Protein AF-A0A7S0L0G9-F1 (afdb_monomer)

Sequence (397 aa):
RMLHDGAKQVCGAEFGGKLPQTVDGLMKLKGIGRYTAGAISSICFDTAAPVVDGNVLRVFSRLCAVSAHVKHPAFSSDGKLAWVLAQQLVEAGNGERPGELNQALMELGATLCAPDGTGIDERDPLRPFYRSTKIANDALRAHSCGELASILSEDDHPVRRCPVCGPGSAEFLAGIRSRVAAASPSDQASADTAIARVHGMLPLPLPKKARREERLVVAALHRCAPSEGAAALRATEWLLVRRPEDGLLAGQWEFPNALIASDKEQIPDDPGASVRSIAFEEILCGGGVDPTSLIGRESFPQTVEHIFTHVRHTMHVERACVPSAAAPWVHAGRSWCWMGPAQMASVGVTAGVKKVIAAVCDQSRPVPKAKGATVSKRKRAINDVSQPTLGSFFGKS

Mean predicted aligned error: 10.65 Å

Structure (mmCIF, N/CA/C/O backbone):
data_AF-A0A7S0L0G9-F1
#
_entry.id   AF-A0A7S0L0G9-F1
#
loop_
_atom_site.group_PDB
_atom_site.id
_atom_site.type_symbol
_atom_site.label_atom_id
_atom_site.label_alt_id
_atom_site.label_comp_id
_atom_site.label_asym_id
_atom_site.label_entity_id
_atom_site.label_seq_id
_atom_site.pdbx_PDB_ins_code
_atom_site.Cartn_x
_atom_site.Cartn_y
_atom_site.Cartn_z
_atom_site.occupancy
_atom_site.B_iso_or_equiv
_atom_site.auth_seq_id
_atom_site.auth_comp_id
_atom_site.auth_asym_id
_atom_site.auth_atom_id
_atom_site.pdbx_PDB_model_num
ATOM 1 N N . ARG A 1 1 ? -2.153 -5.292 -17.315 1.00 81.00 1 ARG A N 1
ATOM 2 C CA . ARG A 1 1 ? -1.873 -6.680 -17.761 1.00 81.00 1 ARG A CA 1
ATOM 3 C C . ARG A 1 1 ? -2.881 -7.652 -17.168 1.00 81.00 1 ARG A C 1
ATOM 5 O O . ARG A 1 1 ? -3.781 -8.027 -17.891 1.00 81.00 1 ARG A O 1
ATOM 12 N N . MET A 1 2 ? -2.826 -7.952 -15.865 1.00 88.69 2 MET A N 1
ATOM 13 C CA . MET A 1 2 ? -3.733 -8.934 -15.249 1.00 88.69 2 MET A CA 1
ATOM 14 C C . MET A 1 2 ? -5.223 -8.604 -15.418 1.00 88.69 2 MET A C 1
ATOM 16 O O . MET A 1 2 ? -5.969 -9.488 -15.800 1.00 88.69 2 MET A O 1
ATOM 20 N N . LEU A 1 3 ? -5.637 -7.338 -15.263 1.00 91.94 3 LEU A N 1
ATOM 21 C CA . LEU A 1 3 ? -7.027 -6.934 -15.533 1.00 91.94 3 LEU A CA 1
ATOM 22 C C . LEU A 1 3 ? -7.463 -7.221 -16.982 1.00 91.94 3 LEU A C 1
ATOM 24 O O . LEU A 1 3 ? -8.560 -7.710 -17.208 1.00 91.94 3 LEU A O 1
ATOM 28 N N . HIS A 1 4 ? -6.600 -6.933 -17.960 1.00 89.31 4 HIS A N 1
ATOM 29 C CA . HIS A 1 4 ? -6.888 -7.195 -19.372 1.00 89.31 4 HIS A CA 1
ATOM 30 C C . HIS A 1 4 ? -6.962 -8.699 -19.654 1.00 89.31 4 HIS A C 1
ATOM 32 O O . HIS A 1 4 ? -7.874 -9.141 -20.343 1.00 89.31 4 HIS A O 1
ATOM 38 N N . ASP A 1 5 ? -6.044 -9.486 -19.086 1.00 90.50 5 ASP A N 1
ATOM 39 C CA . ASP A 1 5 ? -6.074 -10.946 -19.195 1.00 90.50 5 ASP A CA 1
ATOM 40 C C . ASP A 1 5 ? -7.352 -11.523 -18.563 1.00 90.50 5 ASP A C 1
ATOM 42 O O . ASP A 1 5 ? -8.010 -12.359 -19.175 1.00 90.50 5 ASP A O 1
ATOM 46 N N . GLY A 1 6 ? -7.738 -11.041 -17.376 1.00 93.19 6 GLY A N 1
ATOM 47 C CA . GLY A 1 6 ? -8.978 -11.426 -16.703 1.00 93.19 6 GLY A CA 1
ATOM 48 C C . GLY A 1 6 ? -10.224 -11.036 -17.505 1.00 93.19 6 GLY A C 1
ATOM 49 O O . GLY A 1 6 ? -11.132 -11.844 -17.649 1.00 93.19 6 GLY A O 1
ATOM 50 N N . ALA A 1 7 ? -10.251 -9.847 -18.114 1.00 94.00 7 ALA A N 1
ATOM 51 C CA . ALA A 1 7 ? -11.348 -9.432 -18.989 1.00 94.00 7 ALA A CA 1
ATOM 52 C C . ALA A 1 7 ? -11.461 -10.325 -20.237 1.00 94.00 7 ALA A C 1
ATOM 54 O O . ALA A 1 7 ? -12.558 -10.742 -20.598 1.00 94.00 7 ALA A O 1
ATOM 55 N N . LYS A 1 8 ? -10.332 -10.689 -20.865 1.00 93.81 8 LYS A N 1
ATOM 56 C CA . LYS A 1 8 ? -10.323 -11.661 -21.972 1.00 93.81 8 LYS A CA 1
ATOM 57 C C . LYS A 1 8 ? -10.834 -13.031 -21.537 1.00 93.81 8 LYS A C 1
ATOM 59 O O . LYS A 1 8 ? -11.570 -13.652 -22.294 1.00 93.81 8 LYS A O 1
ATOM 64 N N . GLN A 1 9 ? -10.457 -13.484 -20.340 1.00 94.19 9 GLN A N 1
ATOM 65 C CA . GLN A 1 9 ? -10.953 -14.735 -19.767 1.00 94.19 9 GLN A CA 1
ATOM 66 C C . GLN A 1 9 ? -12.480 -14.692 -19.621 1.00 94.19 9 GLN A C 1
ATOM 68 O O . GLN A 1 9 ? -13.152 -15.610 -20.080 1.00 94.19 9 GLN A O 1
ATOM 73 N N . VAL A 1 10 ? -13.033 -13.597 -19.085 1.00 95.00 10 VAL A N 1
ATOM 74 C CA . VAL A 1 10 ? -14.489 -13.398 -18.962 1.00 95.00 10 VAL A CA 1
ATOM 75 C C . VAL A 1 10 ? -15.187 -13.393 -20.327 1.00 95.00 10 VAL A C 1
ATOM 77 O O . VAL A 1 10 ? -16.244 -13.998 -20.474 1.00 95.00 10 VAL A O 1
ATOM 80 N N . CYS A 1 11 ? -14.606 -12.760 -21.348 1.00 95.88 11 CYS A N 1
ATOM 81 C CA . CYS A 1 11 ? -15.162 -12.773 -22.707 1.00 95.88 11 CYS A CA 1
ATOM 82 C C . CYS A 1 11 ? -15.029 -14.131 -23.422 1.00 95.88 11 CYS A C 1
ATOM 84 O O . CYS A 1 11 ? -15.639 -14.325 -24.472 1.00 95.88 11 CYS A O 1
ATOM 86 N N . GLY A 1 12 ? -14.218 -15.053 -22.897 1.00 92.81 12 GLY A N 1
ATOM 87 C CA . GLY A 1 12 ? -14.020 -16.384 -23.461 1.00 92.81 12 GLY A CA 1
ATOM 88 C C . GLY A 1 12 ? -15.227 -17.308 -23.277 1.00 92.81 12 GLY A C 1
ATOM 89 O O . GLY A 1 12 ? -16.178 -16.995 -22.562 1.00 92.81 12 GLY A O 1
ATOM 90 N N . ALA A 1 13 ? -15.166 -18.488 -23.899 1.00 87.44 13 ALA A N 1
ATOM 91 C CA . ALA A 1 13 ? -16.258 -19.467 -23.885 1.00 87.44 13 ALA A CA 1
ATOM 92 C C . ALA A 1 13 ? -16.647 -19.953 -22.473 1.00 87.44 13 ALA A C 1
ATOM 94 O O . ALA A 1 13 ? -17.801 -20.305 -22.259 1.00 87.44 13 ALA A O 1
ATOM 95 N N . GLU A 1 14 ? -15.708 -19.948 -21.518 1.00 88.19 14 GLU A N 1
ATOM 96 C CA . GLU A 1 14 ? -15.939 -20.382 -20.130 1.00 88.19 14 GLU A CA 1
ATOM 97 C C . GLU A 1 14 ? -16.995 -19.527 -19.413 1.00 88.19 14 GLU A C 1
ATOM 99 O O . GLU A 1 14 ? -17.842 -20.057 -18.699 1.00 88.19 14 GLU A O 1
ATOM 104 N N . PHE A 1 15 ? -16.963 -18.208 -19.619 1.00 90.81 15 PHE A N 1
ATOM 105 C CA . PHE A 1 15 ? -17.813 -17.255 -18.899 1.00 90.81 15 PHE A CA 1
ATOM 106 C C . PHE A 1 15 ? -18.808 -16.519 -19.809 1.00 90.81 15 PHE A C 1
ATOM 108 O O . PHE A 1 15 ? -19.767 -15.924 -19.319 1.00 90.81 15 PHE A O 1
ATOM 115 N N . GLY A 1 16 ? -18.616 -16.550 -21.133 1.00 92.31 16 GLY A N 1
ATOM 116 C CA . GLY A 1 16 ? -19.564 -16.006 -22.111 1.00 92.31 16 GLY A CA 1
ATOM 117 C C . GLY A 1 16 ? -19.843 -14.510 -21.941 1.00 92.31 16 GLY A C 1
ATOM 118 O O . GLY A 1 16 ? -20.971 -14.064 -22.139 1.00 92.31 16 GLY A O 1
ATOM 119 N N . GLY A 1 17 ? -18.846 -13.740 -21.499 1.00 94.06 17 GLY A N 1
ATOM 120 C CA . GLY A 1 17 ? -18.971 -12.311 -21.205 1.00 94.06 17 GLY A CA 1
ATOM 121 C C . GLY A 1 17 ? -19.628 -11.986 -19.859 1.00 94.06 17 GLY A C 1
ATOM 122 O O . GLY A 1 17 ? -19.803 -10.809 -19.549 1.00 94.06 17 GLY A O 1
ATOM 123 N N . LYS A 1 18 ? -19.989 -12.985 -19.043 1.00 94.00 18 LYS A N 1
ATOM 124 C CA . LYS A 1 18 ? -20.634 -12.785 -17.737 1.00 94.00 18 LYS A CA 1
ATOM 125 C C . LYS A 1 18 ? -19.640 -12.977 -16.599 1.00 94.00 18 LYS A C 1
ATOM 127 O O . LYS A 1 18 ? -19.009 -14.021 -16.478 1.00 94.00 18 LYS A O 1
ATOM 132 N N . LEU A 1 19 ? -19.529 -11.978 -15.726 1.00 94.00 19 LEU A N 1
ATOM 133 C CA . LEU A 1 19 ? -18.726 -12.103 -14.512 1.00 94.00 19 LEU A CA 1
ATOM 134 C C . LEU A 1 19 ? -19.336 -13.149 -13.562 1.00 94.00 19 LEU A C 1
ATOM 136 O O . LEU A 1 19 ? -20.555 -13.142 -13.361 1.00 94.00 19 LEU A O 1
ATOM 140 N N . PRO A 1 20 ? -18.515 -14.012 -12.936 1.00 94.62 20 PRO A N 1
ATOM 141 C CA . PRO A 1 20 ? -18.964 -14.840 -11.825 1.00 94.62 20 PRO A CA 1
ATOM 142 C C . PRO A 1 20 ? -19.518 -13.975 -10.690 1.00 94.62 20 PRO A C 1
ATOM 144 O O . PRO A 1 20 ? -18.970 -12.915 -10.394 1.00 94.62 20 PRO A O 1
ATOM 147 N N . GLN A 1 21 ? -20.582 -14.438 -10.038 1.00 94.56 21 GLN A N 1
ATOM 148 C CA . GLN A 1 21 ? -21.233 -13.679 -8.963 1.00 94.56 21 GLN A CA 1
ATOM 149 C C . GLN A 1 21 ? -20.687 -14.028 -7.572 1.00 94.56 21 GLN A C 1
ATOM 151 O O . GLN A 1 21 ? -20.760 -13.218 -6.654 1.00 94.56 21 GLN A O 1
ATOM 156 N N . THR A 1 22 ? -20.098 -15.218 -7.417 1.00 94.25 22 THR A N 1
ATOM 157 C CA . THR A 1 22 ? -19.564 -15.702 -6.139 1.00 94.25 22 THR A CA 1
ATOM 158 C C . THR A 1 22 ? -18.101 -15.315 -5.949 1.00 94.25 22 THR A C 1
ATOM 160 O O . THR A 1 22 ? -17.344 -15.194 -6.915 1.00 94.25 22 THR A O 1
ATOM 163 N N . VAL A 1 23 ? -17.676 -15.189 -4.687 1.00 95.56 23 VAL A N 1
ATOM 164 C CA . VAL A 1 23 ? -16.271 -14.936 -4.320 1.00 95.56 23 VAL A CA 1
ATOM 165 C C . VAL A 1 23 ? -15.346 -15.980 -4.952 1.00 95.56 23 VAL A C 1
ATOM 167 O O . VAL A 1 23 ? -14.394 -15.616 -5.640 1.00 95.56 23 VAL A O 1
ATOM 170 N N . ASP A 1 24 ? -15.667 -17.266 -4.798 1.00 95.44 24 ASP A N 1
ATOM 171 C CA . ASP A 1 24 ? -14.855 -18.364 -5.336 1.00 95.44 24 ASP A CA 1
ATOM 172 C C . ASP A 1 24 ? -14.791 -18.349 -6.865 1.00 95.44 24 ASP A C 1
ATOM 174 O O . ASP A 1 24 ? -13.750 -18.644 -7.449 1.00 95.44 24 ASP A O 1
ATOM 178 N N . GLY A 1 25 ? -15.890 -17.986 -7.532 1.00 95.19 25 GLY A N 1
ATOM 179 C CA . GLY A 1 25 ? -15.920 -17.838 -8.983 1.00 95.19 25 GLY A CA 1
ATOM 180 C C . GLY A 1 25 ? -15.028 -16.690 -9.452 1.00 95.19 25 GLY A C 1
ATOM 181 O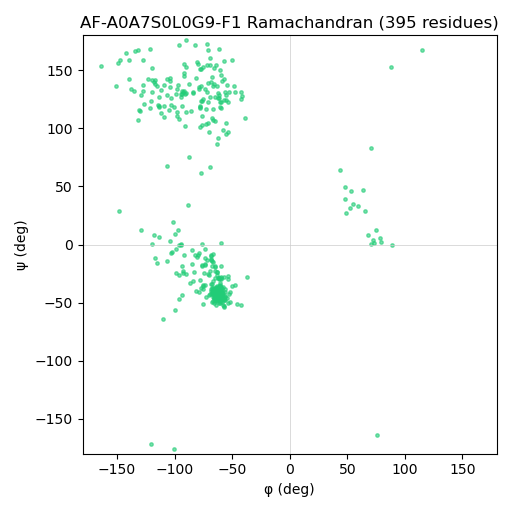 O . GLY A 1 25 ? -14.229 -16.861 -10.369 1.00 95.19 25 GLY A O 1
ATOM 182 N N . LEU A 1 26 ? -15.118 -15.538 -8.786 1.00 96.50 26 LEU A N 1
ATOM 183 C CA . LEU A 1 26 ? -14.316 -14.357 -9.096 1.00 96.50 26 LEU A CA 1
ATOM 184 C C . LEU A 1 26 ? -12.822 -14.595 -8.854 1.00 96.50 26 LEU A C 1
ATOM 186 O O . LEU A 1 26 ? -12.005 -14.145 -9.650 1.00 96.50 26 LEU A O 1
ATOM 190 N N . MET A 1 27 ? -12.451 -15.344 -7.811 1.00 95.62 27 MET A N 1
ATOM 191 C CA . MET A 1 27 ? -11.051 -15.676 -7.510 1.00 95.62 27 MET A CA 1
ATOM 192 C C . MET A 1 27 ? -10.383 -16.586 -8.554 1.00 95.62 27 MET A C 1
ATOM 194 O O . MET A 1 27 ? -9.156 -16.668 -8.586 1.00 95.62 27 MET A O 1
ATOM 198 N N . LYS A 1 28 ? -11.151 -17.241 -9.437 1.00 94.00 28 LYS A N 1
ATOM 199 C CA . LYS A 1 28 ? -10.596 -17.984 -10.586 1.00 94.00 28 LYS A CA 1
ATOM 200 C C . LYS A 1 28 ? -10.083 -17.061 -11.694 1.00 94.00 28 LYS A C 1
ATOM 202 O O . LYS A 1 28 ? -9.324 -17.508 -12.555 1.00 94.00 28 LYS A O 1
ATOM 207 N N . LEU A 1 29 ? -10.494 -15.791 -11.699 1.00 94.25 29 LEU A N 1
ATOM 208 C CA . LEU A 1 29 ? -10.074 -14.828 -12.709 1.00 94.25 29 LEU A CA 1
ATOM 209 C C . LEU A 1 29 ? -8.671 -14.299 -12.414 1.00 94.25 29 LEU A C 1
ATOM 211 O O . LEU A 1 29 ? -8.335 -13.903 -11.293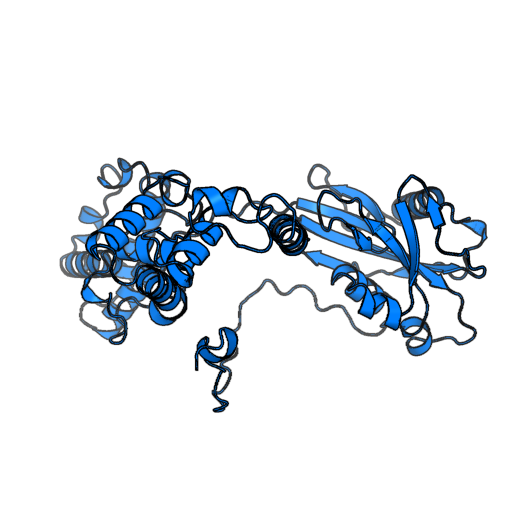 1.00 94.25 29 LEU A O 1
ATOM 215 N N . LYS A 1 30 ? -7.837 -14.232 -13.454 1.00 90.94 30 LYS A N 1
ATOM 216 C CA . LYS A 1 30 ? -6.453 -13.770 -13.315 1.00 90.94 30 LYS A CA 1
ATOM 217 C C . LYS A 1 30 ? -6.394 -12.336 -12.773 1.00 90.94 30 LYS A C 1
ATOM 219 O O . LYS A 1 30 ? -6.890 -11.396 -13.387 1.00 90.94 30 LYS A O 1
ATOM 224 N N . GLY A 1 31 ? -5.707 -12.162 -11.644 1.00 89.06 31 GLY A N 1
ATOM 225 C CA . GLY A 1 31 ? -5.526 -10.859 -10.995 1.00 89.06 31 GLY A CA 1
ATOM 226 C C . GLY A 1 31 ? -6.610 -10.473 -9.991 1.00 89.06 31 GLY A C 1
ATOM 227 O O . GLY A 1 31 ? -6.487 -9.409 -9.386 1.00 89.06 31 GLY A O 1
ATOM 228 N N . ILE A 1 32 ? -7.628 -11.310 -9.778 1.00 94.69 32 ILE A N 1
ATOM 229 C CA . ILE A 1 32 ? -8.636 -11.096 -8.739 1.00 94.69 32 ILE A CA 1
ATOM 230 C C . ILE A 1 32 ? -8.242 -11.893 -7.492 1.00 94.69 32 ILE A C 1
ATOM 232 O O . ILE A 1 32 ? -8.310 -13.116 -7.461 1.00 94.69 32 ILE A O 1
ATOM 236 N N . GLY A 1 33 ? -7.808 -11.183 -6.449 1.00 93.75 33 GLY A N 1
ATOM 237 C CA . GLY A 1 33 ? -7.592 -11.761 -5.119 1.00 93.75 33 GLY A CA 1
ATOM 238 C C . GLY A 1 33 ? -8.845 -11.684 -4.244 1.00 93.75 33 GLY A C 1
ATOM 239 O O . GLY A 1 33 ? -9.829 -11.047 -4.618 1.00 93.75 33 GLY A O 1
ATOM 240 N N . ARG A 1 34 ? -8.783 -12.259 -3.035 1.00 94.69 34 ARG A N 1
ATOM 241 C CA . ARG A 1 34 ? -9.920 -12.317 -2.095 1.00 94.69 34 ARG A CA 1
ATOM 242 C C . ARG A 1 34 ? -10.568 -10.958 -1.814 1.00 94.69 34 ARG A C 1
ATOM 244 O O . ARG A 1 34 ? -11.787 -10.864 -1.824 1.00 94.69 34 ARG A O 1
ATOM 251 N N . TYR A 1 35 ? -9.768 -9.903 -1.623 1.00 95.44 35 TYR A N 1
ATOM 252 C CA . TYR A 1 35 ? -10.280 -8.535 -1.457 1.00 95.44 35 TYR A CA 1
ATOM 253 C C . TYR A 1 35 ? -11.149 -8.103 -2.646 1.00 95.44 35 TYR A C 1
ATOM 255 O O . TYR A 1 35 ? -12.295 -7.706 -2.466 1.00 95.44 35 TYR A O 1
ATOM 263 N N . THR A 1 36 ? -10.617 -8.214 -3.865 1.00 96.19 36 THR A N 1
ATOM 264 C CA . THR A 1 36 ? -11.312 -7.791 -5.086 1.00 96.19 36 THR A CA 1
ATOM 265 C C . THR A 1 36 ? -12.543 -8.653 -5.353 1.00 96.19 36 THR A C 1
ATOM 267 O O . THR A 1 36 ? -13.578 -8.123 -5.742 1.00 96.19 36 THR A O 1
ATOM 270 N N . ALA A 1 37 ? -12.463 -9.960 -5.095 1.00 96.81 37 ALA A N 1
ATOM 271 C CA . ALA A 1 37 ? -13.598 -10.867 -5.209 1.00 96.81 37 ALA A CA 1
ATOM 272 C C . ALA A 1 37 ? -14.715 -10.518 -4.212 1.00 96.81 37 ALA A C 1
ATOM 274 O O . ALA A 1 37 ? -15.875 -10.420 -4.608 1.00 96.81 37 ALA A O 1
ATOM 275 N N . GLY A 1 38 ? -14.379 -10.267 -2.942 1.00 96.25 38 GLY A N 1
ATOM 276 C CA . GLY A 1 38 ? -15.336 -9.816 -1.925 1.00 96.25 38 GLY A CA 1
ATOM 277 C C . GLY A 1 38 ? -15.961 -8.463 -2.271 1.00 96.25 38 GLY A C 1
ATOM 278 O O . GLY A 1 38 ? -17.170 -8.289 -2.144 1.00 96.25 38 GLY A O 1
ATOM 279 N N . ALA A 1 39 ? -15.164 -7.523 -2.785 1.00 97.06 39 ALA A N 1
ATOM 280 C CA . ALA A 1 39 ? -15.650 -6.205 -3.181 1.00 97.06 39 ALA A CA 1
ATOM 281 C C . ALA A 1 39 ? -16.626 -6.291 -4.362 1.00 97.06 39 ALA A C 1
ATOM 283 O O . ALA A 1 39 ? -17.731 -5.774 -4.268 1.00 97.06 39 ALA A O 1
ATOM 284 N N . ILE A 1 40 ? -16.262 -6.988 -5.443 1.00 97.12 40 ILE A N 1
ATOM 285 C CA . ILE A 1 40 ? -17.147 -7.146 -6.608 1.00 97.12 40 ILE A CA 1
ATOM 286 C C . ILE A 1 40 ? -18.420 -7.902 -6.212 1.00 97.12 40 ILE A C 1
ATOM 288 O O . ILE A 1 40 ? -19.515 -7.449 -6.526 1.00 97.12 40 ILE A O 1
ATOM 292 N N . SER A 1 41 ? -18.296 -9.028 -5.502 1.00 96.69 41 SER A N 1
ATOM 293 C CA . SER A 1 41 ? -19.461 -9.842 -5.125 1.00 96.69 41 SER A CA 1
ATOM 294 C C . SER A 1 41 ? -20.434 -9.112 -4.199 1.00 96.69 41 SER A C 1
ATOM 296 O O . SER A 1 41 ? -21.639 -9.164 -4.430 1.00 96.69 41 SER A O 1
ATOM 298 N N . SER A 1 42 ? -19.939 -8.378 -3.200 1.00 96.81 42 SER A N 1
ATOM 299 C CA . SER A 1 42 ? -20.807 -7.627 -2.285 1.00 96.81 42 SER A CA 1
ATOM 300 C C . SER A 1 42 ? -21.398 -6.359 -2.899 1.00 96.81 42 SER A C 1
ATOM 302 O O . SER A 1 42 ? -22.557 -6.062 -2.640 1.00 96.81 42 SER A O 1
ATOM 304 N N . ILE A 1 43 ? -20.644 -5.616 -3.717 1.00 96.69 43 ILE A N 1
ATOM 305 C CA . ILE A 1 43 ? -21.098 -4.336 -4.290 1.00 96.69 43 ILE A CA 1
ATOM 306 C C . ILE A 1 43 ? -21.982 -4.543 -5.522 1.00 96.69 43 ILE A C 1
ATOM 308 O O . ILE A 1 43 ? -22.949 -3.811 -5.717 1.00 96.69 43 ILE A O 1
ATOM 312 N N . CYS A 1 44 ? -21.639 -5.498 -6.388 1.00 96.19 44 CYS A N 1
ATOM 313 C CA . CYS A 1 44 ? -22.331 -5.682 -7.664 1.00 96.19 44 CYS A CA 1
ATOM 314 C C . CYS A 1 44 ? -23.427 -6.748 -7.609 1.00 96.19 44 CYS A C 1
ATOM 316 O O . CYS A 1 44 ? -24.342 -6.699 -8.430 1.00 96.19 44 CYS A O 1
ATOM 318 N N . PHE A 1 45 ? -23.317 -7.717 -6.697 1.00 95.19 45 PHE A N 1
ATOM 319 C CA . PHE A 1 45 ? -24.187 -8.895 -6.655 1.00 95.19 45 PHE A CA 1
ATOM 320 C C . PHE A 1 45 ? -24.802 -9.148 -5.273 1.00 95.19 45 PHE A C 1
ATOM 322 O O . PHE A 1 45 ? -25.306 -10.243 -5.041 1.00 95.19 45 PHE A O 1
ATOM 329 N N . ASP A 1 46 ? -24.716 -8.177 -4.353 1.00 93.88 46 ASP A N 1
ATOM 330 C CA . ASP A 1 46 ? -25.265 -8.239 -2.988 1.00 93.88 46 ASP A CA 1
ATOM 331 C C . ASP A 1 46 ? -24.905 -9.522 -2.218 1.00 93.88 46 ASP A C 1
ATOM 333 O O . ASP A 1 46 ? -25.600 -9.959 -1.302 1.00 93.88 46 ASP A O 1
ATOM 337 N N . THR A 1 47 ? -23.776 -10.143 -2.566 1.00 94.50 47 THR A N 1
ATOM 338 C CA . THR A 1 47 ? -23.289 -11.317 -1.847 1.00 94.50 47 THR A CA 1
ATOM 339 C C . THR A 1 47 ? -22.777 -10.874 -0.483 1.00 94.50 47 THR A C 1
ATOM 341 O O . THR A 1 47 ? -21.970 -9.948 -0.390 1.00 94.50 47 THR A O 1
ATOM 344 N N . ALA A 1 48 ? -23.202 -11.564 0.577 1.00 94.56 48 ALA A N 1
ATOM 345 C CA . ALA A 1 48 ? -22.749 -11.350 1.951 1.00 94.56 48 ALA A CA 1
ATOM 346 C C . ALA A 1 48 ? -21.279 -11.785 2.142 1.00 94.56 48 ALA A C 1
ATOM 348 O O . ALA A 1 48 ? -20.971 -12.755 2.829 1.00 94.56 48 ALA A O 1
ATOM 349 N N . ALA A 1 49 ? -20.365 -11.070 1.487 1.00 95.38 49 ALA A N 1
ATOM 350 C CA . ALA A 1 49 ? -18.935 -11.317 1.487 1.00 95.38 49 ALA A CA 1
ATOM 351 C C . ALA A 1 49 ? -18.197 -10.194 2.235 1.00 95.38 49 ALA A C 1
ATOM 353 O O . ALA A 1 49 ? -18.443 -9.013 1.969 1.00 95.38 49 ALA A O 1
ATOM 354 N N . PRO A 1 50 ? -17.260 -10.527 3.136 1.00 96.12 50 PRO A N 1
ATOM 355 C CA . PRO A 1 50 ? -16.474 -9.541 3.854 1.00 96.12 50 PRO A CA 1
ATOM 356 C C . PRO A 1 50 ? -15.384 -8.964 2.957 1.00 96.12 50 PRO A C 1
ATOM 358 O O . PRO A 1 50 ? -14.838 -9.644 2.083 1.00 96.12 50 PRO A O 1
ATOM 361 N N . VAL A 1 51 ? -15.002 -7.720 3.230 1.00 96.44 51 VAL A N 1
ATOM 362 C CA . VAL A 1 51 ? -13.904 -7.043 2.540 1.00 96.44 51 VAL A CA 1
ATOM 363 C C . VAL A 1 51 ? -12.940 -6.463 3.564 1.00 96.44 51 VAL A C 1
ATOM 365 O O . VAL A 1 51 ? -13.336 -5.746 4.478 1.00 96.44 51 VAL A O 1
ATOM 368 N N . VAL A 1 52 ? -11.651 -6.761 3.401 1.00 97.06 52 VAL A N 1
ATOM 369 C CA . VAL A 1 52 ? -10.589 -6.238 4.266 1.00 97.06 52 VAL A CA 1
ATOM 370 C C . VAL A 1 52 ? -9.462 -5.666 3.413 1.00 97.06 52 VAL A C 1
ATOM 372 O O . VAL A 1 52 ? -8.779 -6.395 2.692 1.00 97.06 52 VAL A O 1
ATOM 375 N N . ASP A 1 53 ? -9.251 -4.355 3.519 1.00 95.69 53 ASP A N 1
ATOM 376 C CA . ASP A 1 53 ? -8.124 -3.623 2.938 1.00 95.69 53 ASP A CA 1
ATOM 377 C C . ASP A 1 53 ? -7.290 -2.916 4.024 1.00 95.69 53 ASP A C 1
ATOM 379 O O . ASP A 1 53 ? -7.486 -3.103 5.226 1.00 95.69 53 ASP A O 1
ATOM 383 N N . GLY A 1 54 ? -6.337 -2.074 3.614 1.00 95.00 54 GLY A N 1
ATOM 384 C CA . GLY A 1 54 ? -5.530 -1.292 4.554 1.00 95.00 54 GLY A CA 1
ATOM 385 C C . GLY A 1 54 ? -6.332 -0.288 5.397 1.00 95.00 54 GLY A C 1
ATOM 386 O O . GLY A 1 54 ? -5.899 0.051 6.501 1.00 95.00 54 GLY A O 1
ATOM 387 N N . ASN A 1 55 ? -7.479 0.188 4.903 1.00 97.19 55 ASN A N 1
ATOM 388 C CA . ASN A 1 55 ? -8.369 1.095 5.624 1.00 97.19 55 ASN A CA 1
ATOM 389 C C . ASN A 1 55 ? -9.156 0.340 6.696 1.00 97.19 55 ASN A C 1
ATOM 391 O O . ASN A 1 55 ? -9.077 0.698 7.870 1.00 97.19 55 ASN A O 1
ATOM 395 N N . VAL A 1 56 ? -9.792 -0.766 6.319 1.00 97.88 56 VAL A N 1
ATOM 396 C CA . VAL A 1 56 ? -10.524 -1.667 7.215 1.00 97.88 56 VAL A CA 1
ATOM 397 C C . VAL A 1 56 ? -9.607 -2.230 8.305 1.00 97.88 56 VAL A C 1
ATOM 399 O O . VAL A 1 56 ? -9.959 -2.214 9.483 1.00 97.88 56 VAL A O 1
ATOM 402 N N . LEU A 1 57 ? -8.379 -2.643 7.962 1.00 98.00 57 LEU A N 1
ATOM 403 C CA . LEU A 1 57 ? -7.389 -3.097 8.949 1.00 98.00 57 LEU A CA 1
ATOM 404 C C . LEU A 1 57 ? -7.064 -2.024 9.994 1.00 98.00 57 LEU A C 1
ATOM 406 O O . LEU A 1 57 ? -6.876 -2.343 11.168 1.00 98.00 57 LEU A O 1
ATOM 410 N N . ARG A 1 58 ? -6.993 -0.750 9.594 1.00 98.00 58 ARG A N 1
ATOM 411 C CA . ARG A 1 58 ? -6.764 0.360 10.528 1.00 98.00 58 ARG A CA 1
ATOM 412 C C . ARG A 1 58 ? -7.975 0.592 11.426 1.00 98.00 58 ARG A C 1
ATOM 414 O O . ARG A 1 58 ? -7.785 0.736 12.632 1.00 98.00 58 ARG A O 1
ATOM 421 N N . VAL A 1 59 ? -9.184 0.561 10.863 1.00 98.25 59 VAL A N 1
ATOM 422 C CA . VAL A 1 59 ? -10.434 0.663 11.630 1.00 98.25 59 VAL A CA 1
ATOM 423 C C . VAL A 1 59 ? -10.498 -0.442 12.686 1.00 98.25 59 VAL A C 1
ATOM 425 O O . VAL A 1 59 ? -10.601 -0.138 13.871 1.00 98.25 59 VAL A O 1
ATOM 428 N N . PHE A 1 60 ? -10.314 -1.712 12.310 1.00 98.38 60 PHE A N 1
ATOM 429 C CA . PHE A 1 60 ? -10.320 -2.821 13.273 1.00 98.38 60 PHE A CA 1
ATOM 430 C C . PHE A 1 60 ? -9.192 -2.751 14.296 1.00 98.38 60 PHE A C 1
ATOM 432 O O . PHE A 1 60 ? -9.410 -3.050 15.470 1.00 98.38 60 PHE A O 1
ATOM 439 N N . SER A 1 61 ? -7.995 -2.321 13.891 1.00 97.94 61 SER A N 1
ATOM 440 C CA . SER A 1 61 ? -6.891 -2.145 14.834 1.00 97.94 61 SER A CA 1
ATOM 441 C C . SER A 1 61 ? -7.245 -1.123 15.916 1.00 97.94 61 SER A C 1
ATOM 443 O O . SER A 1 61 ? -7.009 -1.384 17.094 1.00 97.94 61 SER A O 1
ATOM 445 N N . ARG A 1 62 ? -7.896 -0.010 15.560 1.00 98.38 62 ARG A N 1
ATOM 446 C CA . ARG A 1 62 ? -8.324 1.028 16.511 1.00 98.38 62 ARG A CA 1
ATOM 447 C C . ARG A 1 62 ? -9.573 0.653 17.309 1.00 98.38 62 ARG A C 1
ATOM 449 O O . ARG A 1 62 ? -9.633 0.977 18.498 1.00 98.38 62 ARG A O 1
ATOM 456 N N . LEU A 1 63 ? -10.539 -0.030 16.693 1.00 97.88 63 LEU A N 1
ATOM 457 C CA . LEU A 1 63 ? -11.756 -0.520 17.352 1.00 97.88 63 LEU A CA 1
ATOM 458 C C . LEU A 1 63 ? -11.438 -1.563 18.414 1.00 97.88 63 LEU A C 1
ATOM 460 O O . LEU A 1 63 ? -11.928 -1.465 19.531 1.00 97.88 63 LEU A O 1
ATOM 464 N N . CYS A 1 64 ? -10.582 -2.532 18.093 1.00 96.56 64 CYS A N 1
ATOM 465 C CA . CYS A 1 64 ? -10.259 -3.643 18.985 1.00 96.56 64 CYS A CA 1
ATOM 466 C C . CYS A 1 64 ? -8.972 -3.418 19.795 1.00 96.56 64 CYS A C 1
ATOM 468 O O . CYS A 1 64 ? -8.614 -4.273 20.604 1.00 96.56 64 CYS A O 1
ATOM 470 N N . ALA A 1 65 ? -8.292 -2.282 19.600 1.00 95.94 65 ALA A N 1
ATOM 471 C CA . ALA A 1 65 ? -6.979 -1.972 20.167 1.00 95.94 65 ALA A CA 1
ATOM 472 C C . ALA A 1 65 ? -5.916 -3.054 19.877 1.00 95.94 65 ALA A C 1
ATOM 474 O O . ALA A 1 65 ? -5.181 -3.494 20.762 1.00 95.94 65 ALA A O 1
ATOM 475 N N . VAL A 1 66 ? -5.848 -3.507 18.623 1.00 96.50 66 VAL A N 1
ATOM 476 C CA . VAL A 1 66 ? -4.884 -4.525 18.185 1.00 96.50 66 VAL A CA 1
ATOM 477 C C . VAL A 1 66 ? -3.506 -3.888 18.038 1.00 96.50 66 VAL A C 1
ATOM 479 O O . VAL A 1 66 ? -3.243 -3.225 17.032 1.00 96.50 66 VAL A O 1
ATOM 482 N N . SER A 1 67 ? -2.616 -4.118 19.007 1.00 94.94 67 SER A N 1
ATOM 483 C CA . SER A 1 67 ? -1.225 -3.643 19.002 1.00 94.94 67 SER A CA 1
ATOM 484 C C . SER A 1 67 ? -0.332 -4.480 18.079 1.00 94.94 67 SER A C 1
ATOM 486 O O . SER A 1 67 ? 0.620 -5.126 18.512 1.00 94.94 67 SER A O 1
ATOM 488 N N . ALA A 1 68 ? -0.666 -4.487 16.791 1.00 94.88 68 ALA A N 1
ATOM 489 C CA . ALA A 1 68 ? 0.087 -5.147 15.736 1.00 94.88 68 AL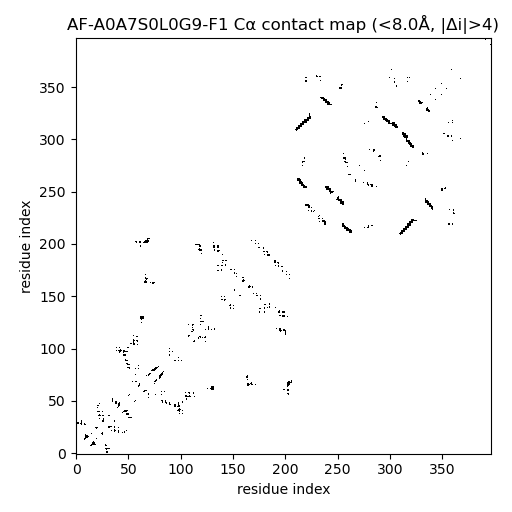A A CA 1
ATOM 490 C C . ALA A 1 68 ? 0.127 -4.269 14.482 1.00 94.88 68 ALA A C 1
ATOM 492 O O . ALA A 1 68 ? -0.720 -3.395 14.277 1.00 94.88 68 ALA A O 1
ATOM 493 N N . HIS A 1 69 ? 1.105 -4.514 13.615 1.00 94.50 69 HIS A N 1
ATOM 494 C CA . HIS A 1 69 ? 1.174 -3.844 12.323 1.00 94.50 69 HIS A CA 1
ATOM 495 C C . HIS A 1 69 ? 0.218 -4.481 11.303 1.00 94.50 69 HIS A C 1
ATOM 497 O O . HIS A 1 69 ? -0.059 -5.680 11.347 1.00 94.50 69 HIS A O 1
ATOM 503 N N . VAL A 1 70 ? -0.212 -3.723 10.288 1.00 93.62 70 VAL A N 1
ATOM 504 C CA . VAL A 1 70 ? -1.210 -4.179 9.289 1.00 93.62 70 VAL A CA 1
ATOM 505 C C . VAL A 1 70 ? -0.817 -5.422 8.487 1.00 93.62 70 VAL A C 1
ATOM 507 O O . VAL A 1 70 ? -1.677 -6.063 7.901 1.00 93.62 70 VAL A O 1
ATOM 510 N N . LYS A 1 71 ? 0.467 -5.794 8.434 1.00 92.25 71 LYS A N 1
ATOM 511 C CA . LYS A 1 71 ? 0.937 -7.032 7.773 1.00 92.25 71 LYS A CA 1
ATOM 512 C C . LYS A 1 71 ? 1.149 -8.212 8.731 1.00 92.25 71 LYS A C 1
ATOM 514 O O . LYS A 1 71 ? 1.832 -9.161 8.364 1.00 92.25 71 LYS A O 1
ATOM 519 N N . HIS A 1 72 ? 0.674 -8.129 9.975 1.00 94.06 72 HIS A N 1
ATOM 520 C CA . HIS A 1 72 ? 0.892 -9.199 10.945 1.00 94.06 72 HIS A CA 1
ATOM 521 C C . HIS A 1 72 ? 0.038 -10.407 10.542 1.00 94.06 72 HIS A C 1
ATOM 523 O O . HIS A 1 72 ? -1.181 -10.242 10.448 1.00 94.06 72 HIS A O 1
ATOM 529 N N . PRO A 1 73 ? 0.617 -11.603 10.318 1.00 93.81 73 PRO A N 1
ATOM 530 C CA . PRO A 1 73 ? -0.126 -12.723 9.746 1.00 93.81 73 PRO A CA 1
ATOM 531 C C . PRO A 1 73 ? -1.379 -13.080 10.547 1.00 93.81 73 PRO A C 1
ATOM 533 O O . PRO A 1 73 ? -2.461 -13.180 9.986 1.00 93.81 73 PRO A O 1
ATOM 536 N N . ALA A 1 74 ? -1.275 -13.153 11.878 1.00 94.69 74 ALA A N 1
ATOM 537 C CA . ALA A 1 74 ? -2.417 -13.466 12.742 1.00 94.69 74 ALA A CA 1
ATOM 538 C C . ALA A 1 74 ? -3.496 -12.362 12.798 1.00 94.69 74 ALA A C 1
ATOM 540 O O . ALA A 1 74 ? -4.571 -12.593 13.347 1.00 94.69 74 ALA A O 1
ATOM 541 N N . PHE A 1 75 ? -3.224 -11.176 12.242 1.00 95.88 75 PHE A N 1
ATOM 542 C CA . PHE A 1 75 ? -4.195 -10.090 12.148 1.00 95.88 75 PHE A CA 1
ATOM 543 C C . PHE A 1 75 ? -4.836 -10.017 10.760 1.00 95.88 75 PHE A C 1
ATOM 545 O O . PHE A 1 75 ? -6.058 -10.079 10.658 1.00 95.88 75 PHE A O 1
ATOM 552 N N . SER A 1 76 ? -4.026 -9.890 9.704 1.00 94.88 76 SER A N 1
ATOM 553 C CA . SER A 1 76 ? -4.498 -9.483 8.375 1.00 94.88 76 SER A CA 1
ATOM 554 C C . SER A 1 76 ? -4.548 -10.578 7.320 1.00 94.88 76 SER A C 1
ATOM 556 O O . SER A 1 76 ? -5.172 -10.372 6.276 1.00 94.88 76 SER A O 1
ATOM 558 N N . SER A 1 77 ? -3.909 -11.728 7.554 1.00 93.50 77 SER A N 1
ATOM 559 C CA . SER A 1 77 ? -3.993 -12.842 6.612 1.00 93.50 77 SER A CA 1
ATOM 560 C C . SER A 1 77 ? -5.418 -13.374 6.508 1.00 93.50 77 SER A C 1
ATOM 562 O O . SER A 1 77 ? -6.223 -13.258 7.431 1.00 93.50 77 SER A O 1
ATOM 564 N N . ASP A 1 78 ? -5.703 -13.982 5.364 1.00 87.81 78 ASP A N 1
ATOM 565 C CA . ASP A 1 78 ? -6.960 -14.662 5.087 1.00 87.81 78 ASP A CA 1
ATOM 566 C C . ASP A 1 78 ? -7.359 -15.624 6.229 1.00 87.81 78 ASP A C 1
ATOM 568 O O . ASP A 1 78 ? -6.515 -16.322 6.797 1.00 87.81 78 ASP A O 1
ATOM 572 N N . GLY A 1 79 ? -8.638 -15.604 6.610 1.00 89.38 79 GLY A N 1
ATOM 573 C CA . GLY A 1 79 ? -9.189 -16.401 7.708 1.00 89.38 79 GLY A CA 1
ATOM 574 C C . GLY A 1 79 ? -8.704 -16.014 9.110 1.00 89.38 79 GLY A C 1
ATOM 575 O O . GLY A 1 79 ? -8.969 -16.741 10.066 1.00 89.38 79 GLY A O 1
ATOM 576 N N . LYS A 1 80 ? -7.964 -14.909 9.264 1.00 95.56 80 LYS A N 1
ATOM 577 C CA . LYS A 1 80 ? -7.486 -14.419 10.569 1.00 95.56 80 LYS A CA 1
ATOM 578 C C . LYS A 1 80 ? -8.348 -13.279 11.102 1.00 95.56 80 LYS A C 1
ATOM 580 O O . LYS A 1 80 ? -9.373 -12.939 10.515 1.00 95.56 80 LYS A O 1
ATOM 585 N N . LEU A 1 81 ? -7.941 -12.717 12.242 1.00 96.19 81 LEU A N 1
ATOM 586 C CA . LEU A 1 81 ? -8.771 -11.860 13.091 1.00 96.19 81 LEU A CA 1
ATOM 587 C C . LEU A 1 81 ? -9.549 -10.786 12.316 1.00 96.19 81 LEU A C 1
ATOM 589 O O . LEU A 1 81 ? -10.759 -10.704 12.474 1.00 96.19 81 LEU A O 1
ATOM 593 N N . ALA A 1 82 ? -8.897 -9.999 11.455 1.00 97.31 82 ALA A N 1
ATOM 594 C CA . ALA A 1 82 ? -9.578 -8.932 10.719 1.00 97.31 82 ALA A CA 1
ATOM 595 C C . ALA A 1 82 ? -10.671 -9.450 9.771 1.00 97.31 82 ALA A C 1
ATOM 597 O O . ALA A 1 82 ? -11.721 -8.829 9.640 1.00 97.31 82 ALA A O 1
ATOM 598 N N . TRP A 1 83 ? -10.447 -10.597 9.130 1.00 97.25 83 TRP A N 1
ATOM 599 C CA . TRP A 1 83 ? -11.436 -11.212 8.247 1.00 97.25 83 TRP A CA 1
ATOM 600 C C . TRP A 1 83 ? -12.586 -11.848 9.018 1.00 97.25 83 TRP A C 1
ATOM 602 O O . TRP A 1 83 ? -13.717 -11.787 8.550 1.00 97.25 83 TRP A O 1
ATOM 612 N N . VAL A 1 84 ? -12.315 -12.410 10.200 1.00 96.62 84 VAL A N 1
ATOM 613 C CA . VAL A 1 84 ? -13.362 -12.909 11.104 1.00 96.62 84 VAL A CA 1
ATOM 614 C C . VAL A 1 84 ? -14.240 -11.754 11.588 1.00 96.62 84 VAL A C 1
ATOM 616 O O . VAL A 1 84 ? -15.458 -11.858 11.532 1.00 96.62 84 VAL A O 1
ATOM 619 N N . LEU A 1 85 ? -13.640 -10.627 11.986 1.00 96.44 85 LEU A N 1
ATOM 620 C CA . LEU A 1 85 ? -14.382 -9.429 12.396 1.00 96.44 85 LEU A CA 1
ATOM 621 C C . LEU A 1 85 ? -15.230 -8.858 11.250 1.00 96.44 85 LEU A C 1
ATOM 623 O O . LEU A 1 85 ? -16.391 -8.518 11.458 1.00 96.44 85 LEU A O 1
ATOM 627 N N . ALA A 1 86 ? -14.677 -8.782 10.036 1.00 96.75 86 ALA A N 1
ATOM 628 C CA . ALA A 1 86 ? -15.436 -8.346 8.865 1.00 96.75 86 ALA A CA 1
ATOM 629 C C . ALA A 1 86 ? -16.610 -9.285 8.559 1.00 96.75 86 ALA A C 1
ATOM 631 O O . ALA A 1 86 ? -17.708 -8.808 8.292 1.00 96.75 86 ALA A O 1
ATOM 632 N N . GLN A 1 87 ? -16.397 -10.602 8.637 1.00 96.06 87 GLN A N 1
ATOM 633 C CA . GLN A 1 87 ? -17.456 -11.591 8.439 1.00 96.06 87 GLN A CA 1
ATOM 634 C C . GLN A 1 87 ? -18.587 -11.402 9.458 1.00 96.06 87 GLN A C 1
ATOM 636 O O . GLN A 1 87 ? -19.744 -11.311 9.064 1.00 96.06 87 GLN A O 1
ATOM 641 N N . GLN A 1 88 ? -18.249 -11.244 10.741 1.00 95.44 88 GLN A N 1
ATOM 642 C CA . GLN A 1 88 ? -19.228 -11.006 11.806 1.00 95.44 88 GLN A CA 1
ATOM 643 C C . GLN A 1 88 ? -20.044 -9.728 11.585 1.00 95.44 88 GLN A C 1
ATOM 645 O O . GLN A 1 88 ? -21.238 -9.714 11.867 1.00 95.44 88 GLN A O 1
ATOM 650 N N . LEU A 1 89 ? -19.428 -8.656 11.071 1.00 93.81 89 LEU A N 1
ATOM 651 C CA . LEU A 1 89 ? -20.153 -7.426 10.738 1.00 93.81 89 LEU A CA 1
ATOM 652 C C . LEU A 1 89 ? -21.140 -7.629 9.587 1.00 93.81 89 LEU A C 1
ATOM 654 O O . LEU A 1 89 ? -22.265 -7.145 9.667 1.00 93.81 89 LEU A O 1
ATOM 658 N N . VAL A 1 90 ? -20.734 -8.345 8.536 1.00 94.38 90 VAL A N 1
ATOM 659 C CA . VAL A 1 90 ? -21.625 -8.660 7.410 1.00 94.38 90 VAL A CA 1
ATOM 660 C C . VAL A 1 90 ? -22.785 -9.552 7.865 1.00 94.38 90 VAL A C 1
ATOM 662 O O . VAL A 1 90 ? -23.933 -9.294 7.509 1.00 94.38 90 VAL A O 1
ATOM 665 N N . GLU A 1 91 ? -22.510 -10.566 8.689 1.00 93.75 91 GLU A N 1
ATOM 666 C CA . GLU A 1 91 ? -23.523 -11.473 9.247 1.00 93.75 91 GLU A CA 1
ATOM 667 C C . GLU A 1 91 ? -24.503 -10.755 10.176 1.00 93.75 91 GLU A C 1
ATOM 669 O O . GLU A 1 91 ? -25.703 -11.003 10.104 1.00 93.75 91 GLU A O 1
ATOM 674 N N . ALA A 1 92 ? -24.020 -9.820 11.000 1.00 92.62 92 ALA A N 1
ATOM 675 C CA . ALA A 1 92 ? -24.869 -9.013 11.874 1.00 92.62 92 ALA A CA 1
ATOM 676 C C . ALA A 1 92 ? -25.856 -8.123 11.097 1.00 92.62 92 ALA A C 1
ATOM 678 O O . ALA A 1 92 ? -26.902 -7.759 11.630 1.00 92.62 92 ALA A O 1
ATOM 679 N N . GLY A 1 93 ? -25.542 -7.794 9.840 1.00 88.06 93 GLY A N 1
ATOM 680 C CA . GLY A 1 93 ? -26.455 -7.113 8.925 1.00 88.06 93 GLY A CA 1
ATOM 681 C C . GLY A 1 93 ? -27.549 -8.013 8.342 1.00 88.06 93 GLY A C 1
ATOM 682 O O . GLY A 1 93 ? -28.334 -7.532 7.536 1.00 88.06 93 GLY A O 1
ATOM 683 N N . ASN A 1 94 ? -27.604 -9.308 8.689 1.00 86.56 94 ASN A N 1
ATOM 684 C CA . ASN A 1 94 ? -28.567 -10.289 8.165 1.00 86.56 94 ASN A CA 1
ATOM 685 C C . ASN A 1 94 ? -28.631 -10.348 6.625 1.00 86.56 94 ASN A C 1
ATOM 687 O O . ASN A 1 94 ? -29.677 -10.626 6.041 1.00 86.56 94 ASN A O 1
ATOM 691 N N . GLY A 1 95 ? -27.506 -10.084 5.954 1.00 80.31 95 GLY A N 1
ATOM 692 C CA . GLY A 1 95 ? -27.434 -10.040 4.491 1.00 80.31 95 GLY A CA 1
ATOM 693 C C . GLY A 1 95 ? -27.982 -8.755 3.863 1.00 80.31 95 GLY A C 1
ATOM 694 O O . GLY A 1 95 ? -28.021 -8.655 2.639 1.00 80.31 95 GLY A O 1
ATOM 695 N N . GLU A 1 96 ? -28.366 -7.755 4.656 1.00 90.75 96 GLU A N 1
ATOM 696 C CA . GLU A 1 96 ? -28.793 -6.463 4.132 1.00 90.75 96 GLU A CA 1
ATOM 697 C C . GLU A 1 96 ? -27.593 -5.616 3.702 1.00 90.75 96 GLU A C 1
ATOM 699 O O . GLU A 1 96 ? -26.697 -5.310 4.491 1.00 90.75 96 GLU A O 1
ATOM 704 N N . ARG A 1 97 ? -27.608 -5.192 2.434 1.00 93.44 97 ARG A N 1
ATOM 705 C CA . ARG A 1 97 ? -26.701 -4.183 1.858 1.00 93.44 97 ARG A CA 1
ATOM 706 C C . ARG A 1 97 ? -25.210 -4.417 2.192 1.00 93.44 97 ARG A C 1
ATOM 708 O O . ARG A 1 97 ? -24.515 -3.476 2.592 1.00 93.44 97 ARG A O 1
ATOM 715 N N . PRO A 1 98 ? -24.665 -5.637 1.993 1.00 95.31 98 PRO A N 1
ATOM 716 C CA . PRO A 1 98 ? -23.271 -5.947 2.327 1.00 95.31 98 PRO A CA 1
ATOM 717 C C . PRO A 1 98 ? -22.279 -5.068 1.551 1.00 95.31 98 PRO A C 1
ATOM 719 O O . PRO A 1 98 ? -21.236 -4.680 2.082 1.00 95.31 98 PRO A O 1
ATOM 722 N N . GLY A 1 99 ? -22.617 -4.697 0.312 1.00 96.25 99 GLY A N 1
ATOM 723 C CA . GLY A 1 99 ? -21.832 -3.771 -0.497 1.00 96.25 99 GLY A CA 1
ATOM 724 C C . GLY A 1 99 ? -21.752 -2.360 0.090 1.00 96.25 99 GLY A C 1
ATOM 725 O O . GLY A 1 99 ? -20.683 -1.749 0.051 1.00 96.25 99 GLY A O 1
ATOM 726 N N . GLU A 1 100 ? -22.844 -1.837 0.655 1.00 97.00 100 GLU A N 1
ATOM 727 C CA . GLU A 1 100 ? -22.844 -0.530 1.329 1.00 97.00 100 GLU A CA 1
ATOM 728 C C . GLU A 1 100 ? -22.039 -0.582 2.624 1.00 97.00 100 GLU A C 1
ATOM 730 O O . GLU A 1 100 ? -21.229 0.309 2.864 1.00 97.00 100 GLU A O 1
ATOM 735 N N . LEU A 1 101 ? -22.192 -1.643 3.424 1.00 96.19 101 LEU A N 1
ATOM 736 C CA . LEU A 1 101 ? -21.424 -1.834 4.655 1.00 96.19 101 LEU A CA 1
ATOM 737 C C . LEU A 1 101 ? -19.913 -1.860 4.381 1.00 96.19 101 LEU A C 1
ATOM 739 O O . LEU A 1 101 ? -19.150 -1.137 5.025 1.00 96.19 101 LEU A O 1
ATOM 743 N N . ASN A 1 102 ? -19.477 -2.661 3.405 1.00 96.69 102 ASN A N 1
ATOM 744 C CA . ASN A 1 102 ? -18.068 -2.747 3.026 1.00 96.69 102 ASN A CA 1
ATOM 745 C C . ASN A 1 102 ? -17.534 -1.388 2.548 1.00 96.69 102 ASN A C 1
ATOM 747 O O . ASN A 1 102 ? -16.440 -0.978 2.945 1.00 96.69 102 ASN A O 1
ATOM 751 N N . GLN A 1 103 ? -18.303 -0.667 1.725 1.00 97.19 103 GLN A N 1
ATOM 752 C CA . GLN A 1 103 ? -17.935 0.673 1.263 1.00 97.19 103 GLN A CA 1
ATOM 753 C C . GLN A 1 103 ? -17.873 1.683 2.408 1.00 97.19 103 GLN A C 1
ATOM 755 O O . GLN A 1 103 ? -16.889 2.409 2.505 1.00 97.19 103 GLN A O 1
ATOM 760 N N . ALA A 1 104 ? -18.853 1.685 3.310 1.00 96.69 104 ALA A N 1
ATOM 761 C CA . ALA A 1 104 ? -18.880 2.564 4.471 1.00 96.69 104 ALA A CA 1
ATOM 762 C C . ALA A 1 104 ? -17.669 2.331 5.383 1.00 96.69 104 ALA A C 1
ATOM 764 O O . ALA A 1 104 ? -17.061 3.289 5.853 1.00 96.69 104 ALA A O 1
ATOM 765 N N . LEU A 1 105 ? -17.265 1.074 5.592 1.00 96.38 105 LEU A N 1
ATOM 766 C CA . LEU A 1 105 ? -16.099 0.748 6.412 1.00 96.38 105 LEU A CA 1
ATOM 767 C C . LEU A 1 105 ? -14.779 1.196 5.759 1.00 96.38 105 LEU A C 1
ATOM 769 O O . LEU A 1 105 ? -13.895 1.720 6.443 1.00 96.38 105 LEU A O 1
ATOM 773 N N . MET A 1 106 ? -14.648 1.028 4.438 1.00 97.19 106 MET A N 1
ATOM 774 C CA . MET A 1 106 ? -13.502 1.536 3.674 1.00 97.19 106 MET A CA 1
ATOM 775 C C . MET A 1 106 ? -13.449 3.069 3.696 1.00 97.19 106 MET A C 1
ATOM 777 O O . MET A 1 106 ? -12.388 3.635 3.969 1.00 97.19 106 MET A O 1
ATOM 781 N N . GLU A 1 107 ? -14.585 3.727 3.464 1.00 97.69 107 GLU A N 1
ATOM 782 C CA . GLU A 1 107 ? -14.719 5.185 3.430 1.00 97.69 107 GLU A CA 1
ATOM 783 C C . GLU A 1 107 ? -14.444 5.805 4.800 1.00 97.69 107 GLU A C 1
ATOM 785 O O . GLU A 1 107 ? -13.684 6.769 4.905 1.00 97.69 107 GLU A O 1
ATOM 790 N N . LEU A 1 108 ? -14.969 5.206 5.874 1.00 97.75 108 LEU A N 1
ATOM 791 C CA . LEU A 1 108 ? -14.666 5.600 7.246 1.00 97.75 108 LEU A CA 1
ATOM 792 C C . LEU A 1 108 ? -13.162 5.546 7.504 1.00 97.75 108 LEU A C 1
ATOM 794 O O . LEU A 1 108 ? -12.583 6.494 8.033 1.00 97.75 108 LEU A O 1
ATOM 798 N N . GLY A 1 109 ? -12.518 4.444 7.113 1.00 97.38 109 GLY A N 1
ATOM 799 C CA . GLY A 1 109 ? -11.073 4.316 7.206 1.00 97.38 109 GLY A CA 1
ATOM 800 C C . GLY A 1 109 ? -10.361 5.402 6.403 1.00 97.38 109 GLY A C 1
ATOM 801 O O . GLY A 1 109 ? -9.420 6.005 6.912 1.00 97.38 109 GLY A O 1
ATOM 802 N N . ALA A 1 110 ? -10.793 5.692 5.178 1.00 97.25 110 ALA A N 1
ATOM 803 C CA . ALA A 1 110 ? -10.168 6.692 4.317 1.00 97.25 110 ALA A CA 1
ATOM 804 C C . ALA A 1 110 ? -10.301 8.136 4.839 1.00 97.25 110 ALA A C 1
ATOM 806 O O . ALA A 1 110 ? -9.391 8.936 4.617 1.00 97.25 110 ALA A O 1
ATOM 807 N N . THR A 1 111 ? -11.392 8.458 5.539 1.00 96.69 111 THR A N 1
ATOM 808 C CA . THR A 1 111 ? -11.769 9.840 5.880 1.00 96.69 111 THR A CA 1
ATOM 809 C C . THR A 1 111 ? -11.625 10.171 7.368 1.00 96.69 111 THR A C 1
ATOM 811 O O . THR A 1 111 ? -10.799 11.008 7.727 1.00 96.69 111 THR A O 1
ATOM 814 N N . LEU A 1 112 ? -12.398 9.527 8.247 1.00 97.06 112 LEU A N 1
ATOM 815 C CA . LEU A 1 112 ? -12.503 9.881 9.673 1.00 97.06 112 LEU A CA 1
ATOM 816 C C . LEU A 1 112 ? -11.524 9.079 10.535 1.00 97.06 112 LEU A C 1
ATOM 818 O O . LEU A 1 112 ? -10.772 9.634 11.336 1.00 97.06 112 LEU A O 1
ATOM 822 N N . CYS A 1 113 ? -11.424 7.778 10.274 1.00 97.50 113 CYS A N 1
ATOM 823 C CA . CYS A 1 113 ? -10.414 6.897 10.845 1.00 97.50 113 CYS A CA 1
ATOM 824 C C . CYS A 1 113 ? -9.140 6.873 9.974 1.00 97.50 113 CYS A C 1
ATOM 826 O O . CYS A 1 113 ? -8.459 5.850 9.863 1.00 97.50 113 CYS A O 1
ATOM 828 N N . ALA A 1 114 ? -8.792 8.000 9.345 1.00 96.94 114 ALA A N 1
ATOM 829 C CA . ALA A 1 114 ? -7.580 8.178 8.543 1.00 96.94 114 ALA A CA 1
ATOM 830 C C . ALA A 1 114 ? -6.296 7.991 9.385 1.00 96.94 114 ALA A C 1
ATOM 832 O O . ALA A 1 114 ? -6.364 7.946 10.619 1.00 96.94 114 ALA A O 1
ATOM 833 N N . PRO A 1 115 ? -5.097 7.876 8.775 1.00 95.94 115 PRO A N 1
ATOM 834 C CA . PRO A 1 115 ? -3.843 7.771 9.527 1.00 95.94 115 PRO A CA 1
ATOM 835 C C . PRO A 1 115 ? -3.666 8.856 10.601 1.00 95.94 115 PRO A C 1
ATOM 837 O O . PRO A 1 115 ? -3.168 8.551 11.680 1.00 95.94 115 PRO A O 1
ATOM 840 N N . ASP A 1 116 ? -4.134 10.078 10.347 1.00 94.75 116 ASP A N 1
ATOM 841 C CA . ASP A 1 116 ? -4.156 11.204 11.288 1.00 94.75 116 ASP A CA 1
ATOM 842 C C . ASP A 1 116 ? -5.515 11.437 11.977 1.00 94.75 116 ASP A C 1
ATOM 844 O O . ASP A 1 116 ? -5.673 12.428 12.687 1.00 94.75 116 ASP A O 1
ATOM 848 N N . GLY A 1 117 ? -6.471 10.518 11.813 1.00 95.56 117 GLY A N 1
ATOM 849 C CA . GLY A 1 117 ? -7.737 10.516 12.544 1.00 95.56 117 GLY A CA 1
ATOM 850 C C . GLY A 1 117 ? -7.510 10.436 14.055 1.00 95.56 117 GLY A C 1
ATOM 851 O O . GLY A 1 117 ? -6.616 9.726 14.518 1.00 95.56 117 GLY A O 1
ATOM 852 N N . THR A 1 118 ? -8.309 11.182 14.817 1.00 96.56 118 THR A N 1
ATOM 853 C CA . THR A 1 118 ? -8.105 11.403 16.260 1.00 96.56 118 THR A CA 1
ATOM 854 C C . THR A 1 118 ? -8.873 10.421 17.142 1.00 96.56 118 THR A C 1
ATOM 856 O O . THR A 1 118 ? -8.558 10.284 18.321 1.00 96.56 118 THR A O 1
ATOM 859 N N . GLY A 1 119 ? -9.892 9.753 16.595 1.00 96.81 119 GLY A N 1
ATOM 860 C CA . GLY A 1 119 ? -10.804 8.886 17.344 1.00 96.81 119 GLY A CA 1
ATOM 861 C C . GLY A 1 119 ? -11.799 9.634 18.240 1.00 96.81 119 GLY A C 1
ATOM 862 O O . GLY A 1 119 ? -12.589 8.985 18.918 1.00 96.81 119 GLY A O 1
ATOM 863 N N . ILE A 1 120 ? -11.769 10.972 18.248 1.00 96.56 120 ILE A N 1
ATOM 864 C CA . ILE A 1 120 ? -12.668 11.837 19.035 1.00 96.56 120 ILE A CA 1
ATOM 865 C C . ILE A 1 120 ? -13.508 12.788 18.166 1.00 96.56 120 ILE A C 1
ATOM 867 O O . ILE A 1 120 ? -14.315 13.542 18.702 1.00 96.56 120 ILE A O 1
ATOM 871 N N . ASP A 1 121 ? -13.352 12.732 16.839 1.00 95.88 121 ASP A N 1
ATOM 872 C CA . ASP A 1 121 ? -14.145 13.514 15.881 1.00 95.88 121 ASP A CA 1
ATOM 873 C C . ASP A 1 121 ? -15.636 13.162 15.987 1.00 95.88 121 ASP A C 1
ATOM 875 O O . ASP A 1 121 ? -16.013 11.996 15.894 1.00 95.88 121 ASP A O 1
ATOM 879 N N . GLU A 1 122 ? -16.488 14.168 16.179 1.00 96.06 122 GLU A N 1
ATOM 880 C CA . GLU A 1 122 ? -17.932 13.986 16.376 1.00 96.06 122 GLU A CA 1
ATOM 881 C C . GLU A 1 122 ? -18.650 13.415 15.153 1.00 96.06 122 GLU A C 1
ATOM 883 O O . GLU A 1 122 ? -19.712 12.813 15.292 1.00 96.06 122 GLU A O 1
ATOM 888 N N . ARG A 1 123 ? -18.065 13.575 13.962 1.00 96.50 123 ARG A N 1
ATOM 889 C CA . ARG A 1 123 ? -18.610 13.025 12.718 1.00 96.50 123 ARG A CA 1
ATOM 890 C C . ARG A 1 123 ? -18.364 11.525 12.600 1.00 96.50 123 ARG A C 1
ATOM 892 O O . ARG A 1 123 ? -18.992 10.889 11.761 1.00 96.50 123 ARG A O 1
ATOM 899 N N . ASP A 1 124 ? -17.434 10.969 13.383 1.00 96.94 124 ASP A N 1
ATOM 900 C CA . ASP A 1 124 ? -17.092 9.549 13.338 1.00 96.94 124 ASP A CA 1
ATOM 901 C C . ASP A 1 124 ? -18.175 8.715 14.046 1.00 96.94 124 ASP A C 1
ATOM 903 O O . ASP A 1 124 ? -18.276 8.756 15.278 1.00 96.94 124 ASP A O 1
ATOM 907 N N . PRO A 1 125 ? -18.971 7.915 13.307 1.00 96.44 125 PRO A N 1
ATOM 908 C CA . PRO A 1 125 ? -20.021 7.093 13.906 1.00 96.44 125 PRO A CA 1
ATOM 909 C C . PRO A 1 125 ? -19.460 6.006 14.833 1.00 96.44 125 PRO A C 1
ATOM 911 O O . PRO A 1 125 ? -20.183 5.484 15.681 1.00 96.44 125 PRO A O 1
ATOM 914 N N . LEU A 1 126 ? -18.174 5.666 14.703 1.00 96.19 126 LEU A N 1
ATOM 915 C CA . LEU A 1 126 ? -17.494 4.686 15.539 1.00 96.19 126 LEU A CA 1
ATOM 916 C C . LEU A 1 126 ? -16.761 5.295 16.738 1.00 96.19 126 LEU A C 1
ATOM 918 O O . LEU A 1 126 ? -16.223 4.544 17.556 1.00 96.19 126 LEU A O 1
ATOM 922 N N . ARG A 1 127 ? -16.807 6.626 16.908 1.00 96.69 127 ARG A N 1
ATOM 923 C CA . ARG A 1 127 ? -16.219 7.348 18.048 1.00 96.69 127 ARG A CA 1
ATOM 924 C C . ARG A 1 127 ? -16.444 6.661 19.407 1.00 96.69 127 ARG A C 1
ATOM 926 O O . ARG A 1 127 ? -15.452 6.443 20.107 1.00 96.69 127 ARG A O 1
ATOM 933 N N . PRO A 1 128 ? -17.678 6.284 19.811 1.00 97.25 128 PRO A N 1
ATOM 934 C CA . PRO A 1 128 ? -17.904 5.693 21.134 1.00 97.25 128 PRO A CA 1
ATOM 935 C C . PRO A 1 128 ? -17.397 4.246 21.265 1.00 97.25 128 PRO A C 1
ATOM 937 O O . PRO A 1 128 ? -17.320 3.726 22.377 1.00 97.25 128 PRO A O 1
ATOM 940 N N . PHE A 1 129 ? -17.042 3.589 20.157 1.00 97.38 129 PHE A N 1
ATOM 941 C CA . PHE A 1 129 ? -16.680 2.171 20.122 1.00 97.38 129 PHE A CA 1
ATOM 942 C C . PHE A 1 129 ? -15.171 1.923 20.024 1.00 97.38 129 PHE A C 1
ATOM 944 O O . PHE A 1 129 ? -14.728 0.780 20.154 1.00 97.38 129 PHE A O 1
ATOM 951 N N . TYR A 1 130 ? -14.349 2.959 19.831 1.00 98.31 130 TYR A N 1
ATOM 952 C CA . TYR A 1 130 ? -12.901 2.784 19.770 1.00 98.31 130 TYR A CA 1
ATOM 953 C C . TYR A 1 130 ? -12.320 2.336 21.115 1.00 98.31 130 TYR A C 1
ATOM 955 O O . TYR A 1 130 ? -12.115 3.124 22.038 1.00 98.31 130 TYR A O 1
ATOM 963 N N . ARG A 1 131 ? -11.914 1.065 21.210 1.00 97.69 131 ARG A N 1
ATOM 964 C CA . ARG A 1 131 ? -11.163 0.584 22.378 1.00 97.69 131 ARG A CA 1
ATOM 965 C C . ARG A 1 131 ? -9.831 1.313 22.547 1.00 97.69 131 ARG A C 1
ATOM 967 O O . ARG A 1 131 ? -9.366 1.465 23.670 1.00 97.69 131 ARG A O 1
ATOM 974 N N . SER A 1 132 ? -9.233 1.796 21.460 1.00 97.69 132 SER A N 1
ATOM 975 C CA . SER A 1 132 ? -8.008 2.603 21.507 1.00 97.69 132 SER A CA 1
ATOM 976 C C . SER A 1 132 ? -8.177 3.923 22.269 1.00 97.69 132 SER A C 1
ATOM 978 O O . SER A 1 132 ? -7.310 4.263 23.073 1.00 97.69 132 SER A O 1
ATOM 980 N N . THR A 1 133 ? -9.291 4.640 22.086 1.00 97.75 133 THR A N 1
ATOM 981 C CA . THR A 1 133 ? -9.573 5.865 22.853 1.00 97.75 133 THR A CA 1
ATOM 982 C C . THR A 1 133 ? -9.998 5.533 24.278 1.00 97.75 133 THR A C 1
ATOM 984 O O . THR A 1 133 ? -9.604 6.239 25.204 1.00 97.75 133 THR A O 1
ATOM 987 N N . LYS A 1 134 ? -10.720 4.425 24.494 1.00 97.25 134 LYS A N 1
ATOM 988 C CA . LYS A 1 134 ? -11.041 3.938 25.844 1.00 97.25 134 LYS A CA 1
ATOM 989 C C . LYS A 1 134 ? -9.779 3.647 26.666 1.00 97.25 134 LYS A C 1
ATOM 991 O O . LYS A 1 134 ? -9.662 4.163 27.770 1.00 97.25 134 LYS A O 1
ATOM 996 N N . ILE A 1 135 ? -8.808 2.927 26.097 1.00 95.44 135 ILE A N 1
ATOM 997 C CA . ILE A 1 135 ? -7.506 2.660 26.737 1.00 95.44 135 ILE A CA 1
ATOM 998 C C . ILE A 1 135 ? -6.767 3.964 27.053 1.00 95.44 135 ILE A C 1
ATOM 1000 O O . ILE A 1 135 ? -6.184 4.091 28.127 1.00 95.44 135 ILE A O 1
ATOM 1004 N N . ALA A 1 136 ? -6.793 4.944 26.146 1.00 95.94 136 ALA A N 1
ATOM 1005 C CA . ALA A 1 136 ? -6.157 6.235 26.391 1.00 95.94 136 ALA A CA 1
ATOM 1006 C C . ALA A 1 136 ? -6.804 6.987 27.569 1.00 95.94 136 ALA A C 1
ATOM 1008 O O . ALA A 1 136 ? -6.096 7.527 28.416 1.00 95.94 136 ALA A O 1
ATOM 1009 N N . ASN A 1 137 ? -8.137 6.970 27.652 1.00 95.38 137 ASN A N 1
ATOM 1010 C CA . ASN A 1 137 ? -8.884 7.544 28.771 1.00 95.38 137 ASN A CA 1
ATOM 1011 C C . ASN A 1 137 ? -8.595 6.817 30.095 1.00 95.38 137 ASN A C 1
ATOM 1013 O O . ASN A 1 137 ? -8.377 7.470 31.113 1.00 95.38 137 ASN A O 1
ATOM 1017 N N . ASP A 1 138 ? -8.555 5.481 30.088 1.00 94.75 138 ASP A N 1
ATOM 1018 C CA . ASP A 1 138 ? -8.181 4.675 31.258 1.00 94.75 138 ASP A CA 1
ATOM 1019 C C . ASP A 1 138 ? -6.766 5.034 31.746 1.00 94.75 138 ASP A C 1
ATOM 1021 O O . ASP A 1 138 ? -6.549 5.244 32.939 1.00 94.75 138 ASP A O 1
ATOM 1025 N N . ALA A 1 139 ? -5.816 5.190 30.819 1.00 94.62 139 ALA A N 1
ATOM 1026 C CA . ALA A 1 139 ? -4.447 5.575 31.137 1.00 94.62 139 ALA A CA 1
ATOM 1027 C C . ALA A 1 139 ? -4.343 7.007 31.694 1.00 94.62 139 ALA A C 1
ATOM 1029 O O . ALA A 1 139 ? -3.601 7.231 32.648 1.00 94.62 139 ALA A O 1
ATOM 1030 N N . LEU A 1 140 ? -5.096 7.973 31.156 1.00 94.94 140 LEU A N 1
ATOM 1031 C CA . LEU A 1 140 ? -5.156 9.342 31.693 1.00 94.94 140 LEU A CA 1
ATOM 1032 C C . LEU A 1 140 ? -5.723 9.377 33.118 1.00 94.94 140 LEU A C 1
ATOM 1034 O O . LEU A 1 140 ? -5.184 10.072 33.984 1.00 94.94 140 LEU A O 1
ATOM 1038 N N . ARG A 1 141 ? -6.769 8.587 33.392 1.00 93.88 141 ARG A N 1
ATOM 1039 C CA . ARG A 1 141 ? -7.306 8.435 34.752 1.00 93.88 141 ARG A CA 1
ATOM 1040 C C . ARG A 1 141 ? -6.259 7.867 35.703 1.00 93.88 141 ARG A C 1
ATOM 1042 O O . ARG A 1 141 ? -5.988 8.475 36.732 1.00 93.88 141 ARG A O 1
ATOM 1049 N N . ALA A 1 142 ? -5.605 6.771 35.323 1.00 93.06 142 ALA A N 1
ATOM 1050 C CA . ALA A 1 142 ? -4.538 6.183 36.129 1.00 93.06 142 ALA A CA 1
ATOM 1051 C C . ALA A 1 142 ? -3.361 7.149 36.335 1.00 93.06 142 ALA A C 1
ATOM 1053 O O . ALA A 1 142 ? -2.772 7.184 37.411 1.00 93.06 142 ALA A O 1
ATOM 1054 N N . HIS A 1 143 ? -3.026 7.973 35.338 1.00 93.81 143 HIS A N 1
ATOM 1055 C CA . HIS A 1 143 ? -1.998 9.003 35.476 1.00 93.81 143 HIS A CA 1
ATOM 1056 C C . HIS A 1 143 ? -2.365 10.050 36.530 1.00 93.81 143 HIS A C 1
ATOM 1058 O O . HIS A 1 143 ? -1.524 10.389 37.359 1.00 93.81 143 HIS A O 1
ATOM 1064 N N . SER A 1 144 ? -3.627 10.483 36.550 1.00 91.62 144 SER A N 1
ATOM 1065 C CA . SER A 1 144 ? -4.156 11.436 37.537 1.00 91.62 144 SER A CA 1
ATOM 1066 C C . SER A 1 144 ? -4.082 10.902 38.972 1.00 91.62 144 SER A C 1
ATOM 1068 O O . SER A 1 144 ? -3.929 11.677 39.910 1.00 91.62 144 SER A O 1
ATOM 1070 N N . CYS A 1 145 ? -4.163 9.580 39.137 1.00 92.75 145 CYS A N 1
ATOM 1071 C CA . CYS A 1 145 ? -4.081 8.893 40.427 1.00 92.75 145 CYS A CA 1
ATOM 1072 C C . CYS A 1 145 ? -2.662 8.406 40.780 1.00 92.75 145 CYS A C 1
ATOM 1074 O O . CYS A 1 145 ? -2.475 7.800 41.828 1.00 92.75 145 CYS A O 1
ATOM 1076 N N . GLY A 1 146 ? -1.656 8.638 39.925 1.00 90.94 146 GLY A N 1
ATOM 1077 C CA . GLY A 1 146 ? -0.287 8.145 40.143 1.00 90.94 146 GLY A CA 1
ATOM 1078 C C . GLY A 1 146 ? -0.091 6.640 39.892 1.00 90.94 146 GLY A C 1
ATOM 1079 O O . GLY A 1 146 ? 0.957 6.092 40.219 1.00 90.94 146 GLY A O 1
ATOM 1080 N N . GLU A 1 147 ? -1.057 5.964 39.269 1.00 92.19 147 GLU A N 1
ATOM 1081 C CA . GLU A 1 147 ? -1.083 4.506 39.073 1.00 92.19 147 GLU A CA 1
ATOM 1082 C C . GLU A 1 147 ? -0.614 4.057 37.678 1.00 92.19 147 GLU A C 1
ATOM 1084 O O . GLU A 1 147 ? -0.503 2.859 37.410 1.00 92.19 147 GLU A O 1
ATOM 1089 N N . LEU A 1 148 ? -0.307 4.997 36.773 1.00 90.25 148 LEU A N 1
ATOM 1090 C CA . LEU A 1 148 ? 0.030 4.712 35.368 1.00 90.25 148 LEU A CA 1
ATOM 1091 C C . LEU A 1 148 ? 1.140 3.659 35.203 1.00 90.25 148 LEU A C 1
ATOM 1093 O O . LEU A 1 148 ? 1.064 2.806 34.321 1.00 90.25 148 LEU A O 1
ATOM 1097 N N . ALA A 1 149 ? 2.182 3.720 36.034 1.00 87.75 149 ALA A N 1
ATOM 1098 C CA . ALA A 1 149 ? 3.292 2.772 35.969 1.00 87.75 149 ALA A CA 1
ATOM 1099 C C . ALA A 1 149 ? 2.859 1.345 36.343 1.00 87.75 149 ALA A C 1
ATOM 1101 O O . ALA A 1 149 ? 3.306 0.394 35.708 1.00 87.75 149 ALA A O 1
ATOM 1102 N N . SER A 1 150 ? 1.958 1.215 37.322 1.00 85.88 150 SER A N 1
ATOM 1103 C CA . SER A 1 150 ? 1.430 -0.069 37.789 1.00 85.88 150 SER A CA 1
ATOM 1104 C C . SER A 1 150 ? 0.572 -0.735 36.711 1.00 85.88 150 SER A C 1
ATOM 1106 O O . SER A 1 150 ? 0.818 -1.879 36.332 1.00 85.88 150 SER A O 1
ATOM 1108 N N . ILE A 1 151 ? -0.372 0.011 36.126 1.00 85.94 151 ILE A N 1
ATOM 1109 C CA . ILE A 1 151 ? -1.297 -0.540 35.122 1.00 85.94 151 ILE A CA 1
ATOM 1110 C C . ILE A 1 151 ? -0.616 -0.873 33.785 1.00 85.94 151 ILE A C 1
ATOM 1112 O O . ILE A 1 151 ? -1.078 -1.747 33.058 1.00 85.94 151 ILE A O 1
ATOM 1116 N N . LEU A 1 152 ? 0.486 -0.190 33.456 1.00 86.50 152 LEU A N 1
ATOM 1117 C CA . LEU A 1 152 ? 1.285 -0.436 32.253 1.00 86.50 152 LEU A CA 1
ATOM 1118 C C . LEU A 1 152 ? 2.547 -1.249 32.560 1.00 86.50 152 LEU A C 1
ATOM 1120 O O . LEU A 1 152 ? 3.501 -1.187 31.778 1.00 86.50 152 LEU A O 1
ATOM 1124 N N . SER A 1 153 ? 2.591 -1.955 33.693 1.00 81.69 153 SER A N 1
ATOM 1125 C CA . SER A 1 153 ? 3.723 -2.811 34.043 1.00 81.69 153 SER A CA 1
ATOM 1126 C C . SER A 1 153 ? 3.964 -3.838 32.941 1.00 81.69 153 SER A C 1
ATOM 1128 O O . SER A 1 153 ? 3.039 -4.478 32.440 1.00 81.69 153 SER A O 1
ATOM 1130 N N . GLU A 1 154 ? 5.219 -3.961 32.523 1.00 69.50 154 GLU A N 1
ATOM 1131 C CA . GLU A 1 154 ? 5.581 -4.772 31.370 1.00 69.50 154 GLU A CA 1
ATOM 1132 C C . GLU A 1 154 ? 5.746 -6.253 31.714 1.00 69.50 154 GLU A C 1
ATOM 1134 O O . GLU A 1 154 ? 5.551 -7.078 30.825 1.00 69.50 154 GLU A O 1
ATOM 1139 N N . ASP A 1 155 ? 6.034 -6.599 32.968 1.00 69.62 155 ASP A N 1
ATOM 1140 C CA . ASP A 1 155 ? 6.535 -7.930 33.333 1.00 69.62 155 ASP A CA 1
ATOM 1141 C C . ASP A 1 155 ? 5.460 -9.041 33.342 1.00 69.62 155 ASP A C 1
ATOM 1143 O O . ASP A 1 155 ? 5.808 -10.209 33.190 1.00 69.62 155 ASP A O 1
ATOM 1147 N N . ASP A 1 156 ? 4.159 -8.708 33.400 1.00 69.38 156 ASP A N 1
ATOM 1148 C CA . ASP A 1 156 ? 3.049 -9.688 33.294 1.00 69.38 156 ASP A CA 1
ATOM 1149 C C . ASP A 1 156 ? 1.766 -9.123 32.636 1.00 69.38 156 ASP A C 1
ATOM 1151 O O . ASP A 1 156 ? 0.637 -9.537 32.915 1.00 69.38 156 ASP A O 1
ATOM 1155 N N . HIS A 1 157 ? 1.891 -8.143 31.733 1.00 80.12 157 HIS A N 1
ATOM 1156 C CA . HIS A 1 157 ? 0.691 -7.579 31.108 1.00 80.12 157 HIS A CA 1
ATOM 1157 C C . HIS A 1 157 ? -0.036 -8.643 30.249 1.00 80.12 157 HIS A C 1
ATOM 1159 O O . HIS A 1 157 ? 0.577 -9.191 29.324 1.00 80.12 157 HIS A O 1
ATOM 1165 N N . PRO A 1 158 ? -1.353 -8.893 30.435 1.00 82.31 158 PRO A N 1
ATOM 1166 C CA . PRO A 1 158 ? -2.092 -9.956 29.732 1.00 82.31 158 PRO A CA 1
ATOM 1167 C C . PRO A 1 158 ? -1.970 -9.917 28.203 1.00 82.31 158 PRO A C 1
ATOM 1169 O O . PRO A 1 158 ? -1.986 -10.947 27.532 1.00 82.31 158 PRO A O 1
ATOM 1172 N N . VAL A 1 159 ? -1.793 -8.719 27.644 1.00 84.44 159 VAL A N 1
ATOM 1173 C CA . VAL A 1 159 ? -1.587 -8.496 26.205 1.00 84.44 159 VAL A CA 1
ATOM 1174 C C . VAL A 1 159 ? -0.375 -9.254 25.634 1.00 84.44 159 VAL A C 1
ATOM 1176 O O . VAL A 1 159 ? -0.403 -9.617 24.461 1.00 84.44 159 VAL A O 1
ATOM 1179 N N . ARG A 1 160 ? 0.659 -9.544 26.442 1.00 83.06 160 ARG A N 1
ATOM 1180 C CA . ARG A 1 160 ? 1.849 -10.304 26.015 1.00 83.06 160 ARG A CA 1
ATOM 1181 C C . ARG A 1 160 ? 1.517 -11.744 25.635 1.00 83.06 160 ARG A C 1
ATOM 1183 O O . ARG A 1 160 ? 2.171 -12.315 24.771 1.00 83.06 160 ARG A O 1
ATOM 1190 N N . ARG A 1 161 ? 0.471 -12.310 26.245 1.00 87.00 161 ARG A N 1
ATOM 1191 C CA . ARG A 1 161 ? -0.025 -13.663 25.956 1.00 87.00 161 ARG A CA 1
ATOM 1192 C C . ARG A 1 161 ? -0.905 -13.718 24.704 1.00 87.00 161 ARG A C 1
ATOM 1194 O O . ARG A 1 161 ? -1.226 -14.803 24.231 1.00 87.00 161 ARG A O 1
ATOM 1201 N N . CYS A 1 162 ? -1.306 -12.570 24.152 1.00 88.38 162 CYS A N 1
ATOM 1202 C CA . CYS A 1 162 ? -2.111 -12.530 22.938 1.00 88.38 162 CYS A CA 1
ATOM 1203 C C . CYS A 1 162 ? -1.238 -12.835 21.705 1.00 88.38 162 CYS A C 1
ATOM 1205 O O . CYS A 1 162 ? -0.285 -12.098 21.450 1.00 88.38 162 CYS A O 1
ATOM 1207 N N . PRO A 1 163 ? -1.588 -13.831 20.871 1.00 87.75 163 PRO A N 1
ATOM 1208 C CA . PRO A 1 163 ? -0.794 -14.208 19.696 1.00 87.75 163 PRO A CA 1
ATOM 1209 C C . PRO A 1 163 ? -0.771 -13.138 18.592 1.00 87.75 163 PRO A C 1
ATOM 1211 O O . PRO A 1 163 ? 0.038 -13.212 17.670 1.00 87.75 163 PRO A O 1
ATOM 1214 N N . VAL A 1 164 ? -1.668 -12.149 18.659 1.00 91.19 164 VAL A N 1
ATOM 1215 C CA . VAL A 1 164 ? -1.707 -11.018 17.724 1.00 91.19 164 VAL A CA 1
ATOM 1216 C C . VAL A 1 164 ? -0.982 -9.804 18.302 1.00 91.19 164 VAL A C 1
ATOM 1218 O O . VAL A 1 164 ? -0.181 -9.182 17.615 1.00 91.19 164 VAL A O 1
ATOM 1221 N N . CYS A 1 165 ? -1.268 -9.466 19.559 1.00 92.38 165 CYS A N 1
ATOM 1222 C CA . CYS A 1 165 ? -0.824 -8.219 20.181 1.00 92.38 165 CYS A CA 1
ATOM 1223 C C . CYS A 1 165 ? 0.533 -8.334 20.887 1.00 92.38 165 CYS A C 1
ATOM 1225 O O . CYS A 1 165 ? 1.225 -7.328 21.022 1.00 92.38 165 CYS A O 1
ATOM 1227 N N . GLY A 1 166 ? 0.917 -9.537 21.325 1.00 90.75 166 GLY A N 1
ATOM 1228 C CA . GLY A 1 166 ? 2.137 -9.788 22.092 1.00 90.75 166 GLY A CA 1
ATOM 1229 C C . GLY A 1 166 ? 3.415 -9.277 21.420 1.00 90.75 166 GLY A C 1
ATOM 1230 O O . GLY A 1 166 ? 4.179 -8.575 22.077 1.00 90.75 166 GLY A O 1
ATOM 1231 N N . PRO A 1 167 ? 3.639 -9.505 20.110 1.00 90.81 167 PRO A N 1
ATOM 1232 C CA . PRO A 1 167 ? 4.836 -9.002 19.432 1.00 90.81 167 PRO A CA 1
ATOM 1233 C C . PRO A 1 167 ? 4.997 -7.475 19.471 1.00 90.81 167 PRO A C 1
ATOM 1235 O O . PRO A 1 167 ? 6.119 -6.980 19.455 1.00 90.81 167 PRO A O 1
ATOM 1238 N N . GLY A 1 168 ? 3.893 -6.723 19.516 1.00 90.25 168 GLY A N 1
ATOM 1239 C CA . GLY A 1 168 ? 3.896 -5.258 19.539 1.00 90.25 168 GLY A CA 1
ATOM 1240 C C . GLY A 1 168 ? 3.598 -4.647 20.907 1.00 90.25 168 GLY A C 1
ATOM 1241 O O . GLY A 1 168 ? 3.497 -3.426 21.027 1.00 90.25 168 GLY A O 1
ATOM 1242 N N . SER A 1 169 ? 3.420 -5.461 21.950 1.00 91.50 169 SER A N 1
ATOM 1243 C CA . SER A 1 169 ? 2.902 -4.966 23.223 1.00 91.50 169 SER A CA 1
ATOM 1244 C C . SER A 1 169 ? 3.864 -4.046 23.956 1.00 91.50 169 SER A C 1
ATOM 1246 O O . SER A 1 169 ? 3.418 -3.068 24.540 1.00 91.50 169 SER A O 1
ATOM 1248 N N . ALA A 1 170 ? 5.168 -4.335 23.929 1.00 91.31 170 ALA A N 1
ATOM 1249 C CA . ALA A 1 170 ? 6.163 -3.500 24.601 1.00 91.31 170 ALA A CA 1
ATOM 1250 C C . ALA A 1 170 ? 6.193 -2.084 23.996 1.00 91.31 170 ALA A C 1
ATOM 1252 O O . ALA A 1 170 ? 6.067 -1.099 24.719 1.00 91.31 170 ALA A O 1
ATOM 1253 N N . GLU A 1 171 ? 6.247 -1.983 22.660 1.00 93.19 171 GLU A N 1
ATOM 1254 C CA . GLU A 1 171 ? 6.181 -0.701 21.940 1.00 93.19 171 GLU A CA 1
ATOM 1255 C C . GLU A 1 171 ? 4.874 0.047 22.242 1.00 93.19 171 GLU A C 1
ATOM 1257 O O . GLU A 1 171 ? 4.879 1.256 22.483 1.00 93.19 171 GLU A O 1
ATOM 1262 N N . PHE A 1 172 ? 3.750 -0.672 22.273 1.00 94.69 172 PHE A N 1
ATOM 1263 C CA . PHE A 1 172 ? 2.448 -0.081 22.551 1.00 94.69 172 PHE A CA 1
ATOM 1264 C C . PHE A 1 172 ? 2.333 0.446 23.992 1.00 94.69 172 PHE A C 1
ATOM 1266 O O . PHE A 1 172 ? 1.955 1.599 24.188 1.00 94.69 172 PHE A O 1
ATOM 1273 N N . LEU A 1 173 ? 2.716 -0.341 25.002 1.00 94.38 173 LEU A N 1
ATOM 1274 C CA . LEU A 1 173 ? 2.662 0.064 26.413 1.00 94.38 173 LEU A CA 1
ATOM 1275 C C . LEU A 1 173 ? 3.613 1.236 26.704 1.00 94.38 173 LEU A C 1
ATOM 1277 O O . LEU A 1 173 ? 3.201 2.230 27.306 1.00 94.38 173 LEU A O 1
ATOM 1281 N N . ALA A 1 174 ? 4.853 1.174 26.209 1.00 93.75 174 ALA A N 1
ATOM 1282 C CA . ALA A 1 174 ? 5.815 2.267 26.340 1.00 93.75 174 ALA A CA 1
ATOM 1283 C C . ALA A 1 174 ? 5.326 3.545 25.635 1.00 93.75 174 ALA A C 1
ATOM 1285 O O . ALA A 1 174 ? 5.455 4.655 26.161 1.00 93.75 174 ALA A O 1
ATOM 1286 N N . GLY A 1 175 ? 4.710 3.399 24.459 1.00 95.00 175 GLY A N 1
ATOM 1287 C CA . GLY A 1 175 ? 4.168 4.520 23.705 1.00 95.00 175 GLY A CA 1
ATOM 1288 C C . GLY A 1 175 ? 2.953 5.180 24.363 1.00 95.00 175 GLY A C 1
ATOM 1289 O O . GLY A 1 175 ? 2.844 6.406 24.270 1.00 95.00 175 GLY A O 1
ATOM 1290 N N . ILE A 1 176 ? 2.088 4.419 25.050 1.00 95.94 176 ILE A N 1
ATOM 1291 C CA . ILE A 1 176 ? 1.013 4.972 25.893 1.00 95.94 176 ILE A CA 1
ATOM 1292 C C . ILE A 1 176 ? 1.630 5.758 27.047 1.00 95.94 176 ILE A C 1
ATOM 1294 O O . ILE A 1 176 ? 1.311 6.934 27.212 1.00 95.94 176 ILE A O 1
ATOM 1298 N N . ARG A 1 177 ? 2.559 5.141 27.792 1.00 95.06 177 ARG A N 1
ATOM 1299 C CA . ARG A 1 177 ? 3.236 5.758 28.944 1.00 95.06 177 ARG A CA 1
ATOM 1300 C C . ARG A 1 177 ? 3.824 7.120 28.575 1.00 95.06 177 ARG A C 1
ATOM 1302 O O . ARG A 1 177 ? 3.546 8.108 29.243 1.00 95.06 177 ARG A O 1
ATOM 1309 N N . SER A 1 178 ? 4.562 7.187 27.466 1.00 94.69 178 SER A N 1
ATOM 1310 C CA . SER A 1 178 ? 5.181 8.424 26.977 1.00 94.69 178 SER A CA 1
ATOM 1311 C C . SER A 1 178 ? 4.165 9.506 26.582 1.00 94.69 178 SER A C 1
ATOM 1313 O O . SER A 1 178 ? 4.374 10.677 26.887 1.00 94.69 178 SER A O 1
ATOM 1315 N N . ARG A 1 179 ? 3.068 9.143 25.905 1.00 95.06 179 ARG A N 1
ATOM 1316 C CA . ARG A 1 179 ? 2.073 10.115 25.415 1.00 95.06 179 ARG A CA 1
ATOM 1317 C C . ARG A 1 179 ? 1.179 10.654 26.523 1.00 95.06 179 ARG A C 1
ATOM 1319 O O . ARG A 1 179 ? 0.806 11.820 26.464 1.00 95.06 179 ARG A O 1
ATOM 1326 N N . VAL A 1 180 ? 0.846 9.809 27.494 1.00 95.00 180 VAL A N 1
ATOM 1327 C CA . VAL A 1 180 ? -0.017 10.154 28.628 1.00 95.00 180 VAL A CA 1
ATOM 1328 C C . VAL A 1 180 ? 0.755 10.930 29.691 1.00 95.00 180 VAL A C 1
ATOM 1330 O O . VAL A 1 180 ? 0.237 11.920 30.183 1.00 95.00 180 VAL A O 1
ATOM 1333 N N . ALA A 1 181 ? 2.005 10.559 29.989 1.00 91.19 181 ALA A N 1
ATOM 1334 C CA . ALA A 1 181 ? 2.832 11.289 30.958 1.00 91.19 181 ALA A CA 1
ATOM 1335 C C . ALA A 1 181 ? 3.178 12.724 30.515 1.00 91.19 181 ALA A C 1
ATOM 1337 O O . ALA A 1 181 ? 3.580 13.546 31.330 1.00 91.19 181 ALA A O 1
ATOM 1338 N N . ALA A 1 182 ? 3.046 13.025 29.220 1.00 88.06 182 ALA A N 1
ATOM 1339 C CA . ALA A 1 182 ? 3.208 14.371 28.678 1.00 88.06 182 ALA A CA 1
ATOM 1340 C C . ALA A 1 182 ? 1.927 15.226 28.771 1.00 88.06 182 ALA A C 1
ATOM 1342 O O . ALA A 1 182 ? 1.953 16.387 28.363 1.00 88.06 182 ALA A O 1
ATOM 1343 N N . ALA A 1 183 ? 0.808 14.656 29.229 1.00 92.00 183 ALA A N 1
ATOM 1344 C CA . ALA A 1 183 ? -0.476 15.338 29.318 1.00 92.00 183 ALA A CA 1
ATOM 1345 C C . ALA A 1 183 ? -0.665 15.983 30.694 1.00 92.00 183 ALA A C 1
ATOM 1347 O O . ALA A 1 183 ? -0.275 15.413 31.708 1.00 92.00 183 ALA A O 1
ATOM 1348 N N . SER A 1 184 ? -1.317 17.144 30.730 1.00 88.69 184 SER A N 1
ATOM 1349 C CA . SER A 1 184 ? -1.798 17.748 31.972 1.00 88.69 184 SER A CA 1
ATOM 1350 C C . SER A 1 184 ? -3.217 17.247 32.248 1.00 88.69 184 SER A C 1
ATOM 1352 O O . SER A 1 184 ? -4.117 17.592 31.481 1.00 88.69 184 SER A O 1
ATOM 1354 N N . PRO A 1 185 ? -3.466 16.463 33.316 1.00 74.94 185 PRO A N 1
ATOM 1355 C CA . PRO A 1 185 ? -4.789 15.886 33.560 1.00 74.94 185 PRO A CA 1
ATOM 1356 C C . PRO A 1 185 ? -5.906 16.904 33.809 1.00 74.94 185 PRO A C 1
ATOM 1358 O O . PRO A 1 185 ? -7.075 16.596 33.606 1.00 74.94 185 PRO A O 1
ATOM 1361 N N . SER A 1 186 ? -5.553 18.111 34.255 1.00 81.44 186 SER A N 1
ATOM 1362 C CA . SER A 1 186 ? -6.494 19.206 34.506 1.00 81.44 186 SER A CA 1
ATOM 1363 C C . SER A 1 186 ? -6.885 19.992 33.249 1.00 81.44 186 SER A C 1
ATOM 1365 O O . SER A 1 186 ? -7.784 20.826 33.320 1.00 81.44 186 SER A O 1
ATOM 1367 N N . ASP A 1 187 ? -6.227 19.748 32.110 1.00 93.00 187 ASP A N 1
ATOM 1368 C CA . ASP A 1 187 ? -6.474 20.442 30.845 1.00 93.00 187 ASP A CA 1
ATOM 1369 C C . ASP A 1 187 ? -7.086 19.483 29.815 1.00 93.00 187 ASP A C 1
ATOM 1371 O O . ASP A 1 187 ? -6.427 18.565 29.316 1.00 93.00 187 ASP A O 1
ATOM 1375 N N . GLN A 1 188 ? -8.346 19.736 29.453 1.00 91.75 188 GLN A N 1
ATOM 1376 C CA . GLN A 1 188 ? -9.084 18.922 28.487 1.00 91.75 188 GLN A CA 1
ATOM 1377 C C . GLN A 1 188 ? -8.406 18.886 27.109 1.00 91.75 188 GLN A C 1
ATOM 1379 O O . GLN A 1 188 ? -8.360 17.831 26.481 1.00 91.75 188 GLN A O 1
ATOM 1384 N N . ALA A 1 189 ? -7.822 19.995 26.644 1.00 94.19 189 ALA A N 1
ATOM 1385 C CA . ALA A 1 189 ? -7.149 20.028 25.345 1.00 94.19 189 ALA A CA 1
ATOM 1386 C C . ALA A 1 189 ? -5.872 19.166 25.350 1.00 94.19 189 ALA A C 1
ATOM 1388 O O . ALA A 1 189 ? -5.526 18.518 24.352 1.00 94.19 189 ALA A O 1
ATOM 1389 N N . SER A 1 190 ? -5.183 19.122 26.495 1.00 94.94 190 SER A N 1
ATOM 1390 C CA . SER A 1 190 ? -4.037 18.242 26.724 1.00 94.94 190 SER A CA 1
ATOM 1391 C C . SER A 1 190 ? -4.455 16.767 26.731 1.00 94.94 190 SER A C 1
ATOM 1393 O O . SER A 1 190 ? -3.830 15.944 26.052 1.00 94.94 190 SER A O 1
ATOM 1395 N N . ALA A 1 191 ? -5.555 16.441 27.418 1.00 94.44 191 ALA A N 1
ATOM 1396 C CA . ALA A 1 191 ? -6.132 15.099 27.453 1.00 94.44 191 ALA A CA 1
ATOM 1397 C C . ALA A 1 191 ? -6.558 14.615 26.054 1.00 94.44 191 ALA A C 1
ATOM 1399 O O . ALA A 1 191 ? -6.144 13.536 25.623 1.00 94.44 191 ALA A O 1
ATOM 1400 N N . ASP A 1 192 ? -7.288 15.438 25.299 1.00 96.12 192 ASP A N 1
ATOM 1401 C CA . ASP A 1 192 ? -7.727 15.133 23.932 1.00 96.12 192 ASP A CA 1
ATOM 1402 C C . ASP A 1 192 ? -6.536 14.893 22.996 1.00 96.12 192 ASP A C 1
ATOM 1404 O O . ASP A 1 192 ? -6.529 13.959 22.187 1.00 96.12 192 ASP A O 1
ATOM 1408 N N . THR A 1 193 ? -5.471 15.685 23.152 1.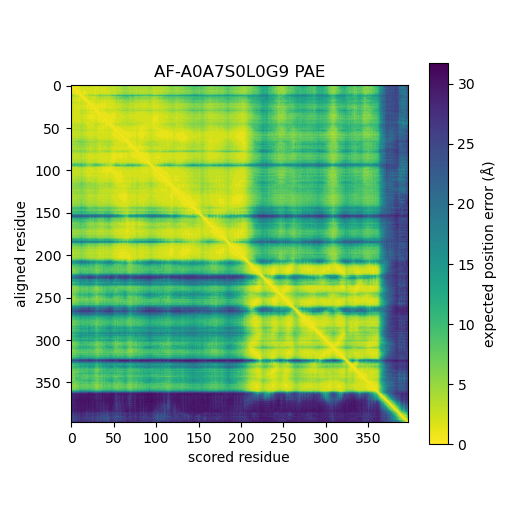00 96.69 193 THR A N 1
ATOM 1409 C CA . THR A 1 193 ? -4.221 15.498 22.407 1.00 96.69 193 THR A CA 1
ATOM 1410 C C . THR A 1 193 ? -3.566 14.155 22.736 1.00 96.69 193 THR A C 1
ATOM 1412 O O . THR A 1 193 ? -3.089 13.462 21.831 1.00 96.69 193 THR A O 1
ATOM 1415 N N . ALA A 1 194 ? -3.533 13.757 24.009 1.00 96.62 194 ALA A N 1
ATOM 1416 C CA . ALA A 1 194 ? -2.995 12.463 24.418 1.00 96.62 194 ALA A CA 1
ATOM 1417 C C . ALA A 1 194 ? -3.837 11.299 23.872 1.00 96.62 194 ALA A C 1
ATOM 1419 O O . ALA A 1 194 ? -3.271 10.348 23.327 1.00 96.62 194 ALA A O 1
ATOM 1420 N N . ILE A 1 195 ? -5.170 11.410 23.923 1.00 97.38 195 ILE A N 1
ATOM 1421 C CA . ILE A 1 195 ? -6.106 10.428 23.357 1.00 97.38 195 ILE A CA 1
ATOM 1422 C C . ILE A 1 195 ? -5.857 10.255 21.862 1.00 97.38 195 ILE A C 1
ATOM 1424 O O . ILE A 1 195 ? -5.623 9.133 21.408 1.00 97.38 195 ILE A O 1
ATOM 1428 N N . ALA A 1 196 ? -5.816 11.354 21.107 1.00 97.69 196 ALA A N 1
ATOM 1429 C CA . ALA A 1 196 ? -5.557 11.323 19.673 1.00 97.69 196 ALA A CA 1
ATOM 1430 C C . ALA A 1 196 ? -4.192 10.696 19.350 1.00 97.69 196 ALA A C 1
ATOM 1432 O O . ALA A 1 196 ? -4.066 9.891 18.425 1.00 97.69 196 ALA A O 1
ATOM 1433 N N . ARG A 1 197 ? -3.158 11.010 20.141 1.00 97.44 197 ARG A N 1
ATOM 1434 C CA . ARG A 1 197 ? -1.816 10.442 19.960 1.00 97.44 197 ARG A CA 1
ATOM 1435 C C . ARG A 1 197 ? -1.760 8.949 20.253 1.00 97.44 197 ARG A C 1
ATOM 1437 O O . ARG A 1 197 ? -1.000 8.268 19.568 1.00 97.44 197 ARG A O 1
ATOM 1444 N N . VAL A 1 198 ? -2.492 8.454 21.255 1.00 97.50 198 VAL A N 1
ATOM 1445 C CA . VAL A 1 198 ? -2.574 7.019 21.585 1.00 97.50 198 VAL A CA 1
ATOM 1446 C C . VAL A 1 198 ? -3.398 6.276 20.535 1.00 97.50 198 VAL A C 1
ATOM 1448 O O . VAL A 1 198 ? -2.952 5.252 20.025 1.00 97.50 198 VAL A O 1
ATOM 1451 N N . HIS A 1 199 ? -4.546 6.821 20.131 1.00 97.88 199 HIS A N 1
ATOM 1452 C CA . HIS A 1 199 ? -5.364 6.281 19.043 1.00 97.88 199 HIS A CA 1
ATOM 1453 C C . HIS A 1 199 ? -4.569 6.165 17.732 1.00 97.88 199 HIS A C 1
ATOM 1455 O O . HIS A 1 199 ? -4.578 5.124 17.073 1.00 97.88 199 HIS A O 1
ATOM 1461 N N . GLY A 1 200 ? -3.795 7.202 17.402 1.00 97.19 200 GLY A N 1
ATOM 1462 C CA . GLY A 1 200 ? -2.929 7.252 16.226 1.00 97.19 200 GLY A CA 1
ATOM 1463 C C . GLY A 1 200 ? -1.726 6.301 16.255 1.00 97.19 200 GLY A C 1
ATOM 1464 O O . GLY A 1 200 ? -1.069 6.147 15.228 1.00 97.19 200 GLY A O 1
ATOM 1465 N N . MET A 1 201 ? -1.428 5.639 17.382 1.00 96.81 201 MET A N 1
ATOM 1466 C CA . MET A 1 201 ? -0.401 4.584 17.424 1.00 96.81 201 MET A CA 1
ATOM 1467 C C . MET A 1 201 ? -0.821 3.330 16.666 1.00 96.81 201 MET A C 1
ATOM 1469 O O . MET A 1 201 ? 0.033 2.524 16.307 1.00 96.81 201 MET A O 1
ATOM 1473 N N . LEU A 1 202 ? -2.127 3.136 16.484 1.00 97.56 202 LEU A N 1
ATOM 1474 C CA . LEU A 1 202 ? -2.685 1.936 15.894 1.00 97.56 202 LEU A CA 1
ATOM 1475 C C . LEU A 1 202 ? -3.129 2.196 14.450 1.00 97.56 202 LEU A C 1
ATOM 1477 O O . LEU A 1 202 ? -3.790 3.207 14.177 1.00 97.56 202 LEU A O 1
ATOM 1481 N N . PRO A 1 203 ? -2.818 1.280 13.518 1.00 97.44 203 PRO A N 1
ATOM 1482 C CA . PRO A 1 203 ? -1.971 0.092 13.678 1.00 97.44 203 PRO A CA 1
ATOM 1483 C C . PRO A 1 203 ? -0.495 0.457 13.888 1.00 97.44 203 PRO A C 1
ATOM 1485 O O . PRO A 1 203 ? -0.040 1.496 13.410 1.00 97.44 203 PRO A O 1
ATOM 1488 N N . LEU A 1 204 ? 0.258 -0.427 14.553 1.00 95.94 204 LEU A N 1
ATOM 1489 C CA . LEU A 1 204 ? 1.690 -0.211 14.781 1.00 95.94 204 LEU A CA 1
ATOM 1490 C C . LEU A 1 204 ? 2.453 -0.105 13.447 1.00 95.94 204 LEU A C 1
ATOM 1492 O O . LEU A 1 204 ? 2.047 -0.712 12.443 1.00 95.94 204 LEU A O 1
ATOM 1496 N N . PRO A 1 205 ? 3.561 0.657 13.404 1.00 92.19 205 PRO A N 1
ATOM 1497 C CA . PRO A 1 205 ? 4.340 0.815 12.188 1.00 92.19 205 PRO A CA 1
ATOM 1498 C C . PRO A 1 205 ? 4.872 -0.532 11.689 1.00 92.19 205 PRO A C 1
ATOM 1500 O O . PRO A 1 205 ? 5.218 -1.432 12.452 1.00 92.19 205 PRO A O 1
ATOM 1503 N N . LEU A 1 206 ? 4.963 -0.672 10.366 1.00 88.62 206 LEU A N 1
ATOM 1504 C CA . LEU A 1 206 ? 5.623 -1.833 9.780 1.00 88.62 206 LEU A CA 1
ATOM 1505 C C . LEU A 1 206 ? 7.121 -1.799 10.111 1.00 88.62 206 LEU A C 1
ATOM 1507 O O . LEU A 1 206 ? 7.747 -0.750 9.918 1.00 88.62 206 LEU A O 1
ATOM 1511 N N . PRO A 1 207 ? 7.723 -2.940 10.493 1.00 81.56 207 PRO A N 1
ATOM 1512 C CA . PRO A 1 207 ? 9.168 -3.063 10.568 1.00 81.56 207 PRO A CA 1
ATOM 1513 C C . PRO A 1 207 ? 9.779 -2.647 9.228 1.00 81.56 207 PRO A C 1
ATOM 1515 O O . PRO A 1 207 ? 9.425 -3.182 8.169 1.00 81.56 207 PRO A O 1
ATOM 1518 N N . LYS A 1 208 ? 10.667 -1.650 9.253 1.00 77.69 208 LYS A N 1
ATOM 1519 C CA . LYS A 1 208 ? 11.343 -1.173 8.044 1.00 77.69 208 LYS A CA 1
ATOM 1520 C C . LYS A 1 208 ? 12.268 -2.283 7.551 1.00 77.69 208 LYS A C 1
ATOM 1522 O O . LYS A 1 208 ? 13.297 -2.543 8.163 1.00 77.69 208 LYS A O 1
ATOM 1527 N N . LYS A 1 209 ? 11.921 -2.930 6.437 1.00 74.62 209 LYS A N 1
ATOM 1528 C CA . LYS A 1 209 ? 12.885 -3.764 5.710 1.00 74.62 209 LYS A CA 1
ATOM 1529 C C . LYS A 1 209 ? 13.869 -2.848 4.990 1.00 74.62 209 LYS A C 1
ATOM 1531 O O . LYS A 1 209 ? 13.437 -1.881 4.355 1.00 74.62 209 LYS A O 1
ATOM 1536 N N . ALA A 1 210 ? 15.161 -3.153 5.094 1.00 76.56 210 ALA A N 1
ATOM 1537 C CA . ALA A 1 210 ? 16.170 -2.514 4.261 1.00 76.56 210 ALA A CA 1
ATOM 1538 C C . ALA A 1 210 ? 15.780 -2.692 2.787 1.00 76.56 210 ALA A C 1
ATOM 1540 O O . ALA A 1 210 ? 15.261 -3.741 2.390 1.00 76.56 210 ALA A O 1
ATOM 1541 N N . ARG A 1 211 ? 15.934 -1.625 2.002 1.00 81.44 211 ARG A N 1
ATOM 1542 C CA . ARG A 1 211 ? 15.732 -1.702 0.554 1.00 81.44 211 ARG A CA 1
ATOM 1543 C C . ARG A 1 211 ? 17.001 -2.252 -0.048 1.00 81.44 211 ARG A C 1
ATOM 1545 O O . ARG A 1 211 ? 18.070 -1.852 0.396 1.00 81.44 211 ARG A O 1
ATOM 1552 N N . ARG A 1 212 ? 16.850 -3.076 -1.081 1.00 85.88 212 ARG A N 1
ATOM 1553 C CA . ARG A 1 212 ? 18.006 -3.507 -1.843 1.00 85.88 212 ARG A CA 1
ATOM 1554 C C . ARG A 1 212 ? 18.583 -2.350 -2.634 1.00 85.88 212 ARG A C 1
ATOM 1556 O O . ARG A 1 212 ? 17.841 -1.695 -3.358 1.00 85.88 212 ARG A O 1
ATOM 1563 N N . GLU A 1 213 ? 19.860 -2.081 -2.493 1.00 88.75 213 GLU A N 1
ATOM 1564 C CA . GLU A 1 213 ? 20.611 -1.137 -3.298 1.00 88.75 213 GLU A CA 1
ATOM 1565 C C . GLU A 1 213 ? 21.265 -1.872 -4.466 1.00 88.75 213 GLU A C 1
ATOM 1567 O O . GLU A 1 213 ? 21.903 -2.917 -4.325 1.00 88.75 213 GLU A O 1
ATOM 1572 N N . GLU A 1 214 ? 21.053 -1.319 -5.652 1.00 90.88 214 GLU A N 1
ATOM 1573 C CA . GLU A 1 214 ? 21.651 -1.781 -6.894 1.00 90.88 214 GLU A CA 1
ATOM 1574 C C . GLU A 1 214 ? 22.313 -0.597 -7.574 1.00 90.88 214 GLU A C 1
ATOM 1576 O O . GLU A 1 214 ? 21.712 0.474 -7.727 1.00 90.88 214 GLU A O 1
ATOM 1581 N N . ARG A 1 215 ? 23.555 -0.797 -8.003 1.00 91.06 215 ARG A N 1
ATOM 1582 C CA . ARG A 1 215 ? 24.276 0.193 -8.792 1.00 91.06 215 ARG A CA 1
ATOM 1583 C C . ARG A 1 215 ? 24.364 -0.272 -10.223 1.00 91.06 215 ARG A C 1
ATOM 1585 O O . ARG A 1 215 ? 24.754 -1.405 -10.491 1.00 91.06 215 ARG A O 1
ATOM 1592 N N . LEU A 1 216 ? 23.966 0.610 -11.128 1.00 93.75 216 LEU A N 1
ATOM 1593 C CA . LEU A 1 216 ? 23.826 0.307 -12.541 1.00 93.75 216 LEU A CA 1
ATOM 1594 C C . LEU A 1 216 ? 24.683 1.261 -13.360 1.00 93.75 216 LEU A C 1
ATOM 1596 O O . LEU A 1 216 ? 24.716 2.457 -13.072 1.00 93.75 216 LEU A O 1
ATOM 1600 N N . VAL A 1 217 ? 25.294 0.755 -14.422 1.00 94.94 217 VAL A N 1
ATOM 1601 C CA . VAL A 1 217 ? 25.740 1.586 -15.544 1.00 94.94 217 VAL A CA 1
ATOM 1602 C C . VAL A 1 217 ? 24.626 1.591 -16.577 1.00 94.94 217 VAL A C 1
ATOM 1604 O O . VAL A 1 217 ? 24.064 0.542 -16.881 1.00 94.94 217 VAL A O 1
ATOM 1607 N N . VAL A 1 218 ? 24.263 2.769 -17.077 1.00 97.00 218 VAL A N 1
ATOM 1608 C CA . VAL A 1 218 ? 23.164 2.967 -18.027 1.00 97.00 218 VAL A CA 1
ATOM 1609 C C . VAL A 1 218 ? 23.712 3.589 -19.303 1.00 97.00 218 VAL A C 1
ATOM 1611 O O . VAL A 1 218 ? 24.285 4.678 -19.261 1.00 97.00 218 VAL A O 1
ATOM 1614 N N . ALA A 1 219 ? 23.479 2.924 -20.433 1.00 96.19 219 ALA A N 1
ATOM 1615 C CA . ALA A 1 219 ? 23.848 3.420 -21.750 1.00 96.19 219 ALA A CA 1
ATOM 1616 C C . ALA A 1 219 ? 22.695 4.233 -22.359 1.00 96.19 219 ALA A C 1
ATOM 1618 O O . ALA A 1 219 ? 21.712 3.688 -22.867 1.00 96.19 219 ALA A O 1
ATOM 1619 N N . ALA A 1 220 ? 22.816 5.557 -22.312 1.00 95.62 220 ALA A N 1
ATOM 1620 C CA . ALA A 1 220 ? 21.901 6.498 -22.944 1.00 95.62 220 ALA A CA 1
ATOM 1621 C C . ALA A 1 220 ? 22.337 6.753 -24.396 1.00 95.62 220 ALA A C 1
ATOM 1623 O O . ALA A 1 220 ? 22.921 7.789 -24.721 1.00 95.62 220 ALA A O 1
ATOM 1624 N N . LEU A 1 221 ? 22.081 5.778 -25.270 1.00 93.81 221 LEU A N 1
ATOM 1625 C CA . LEU A 1 221 ? 22.420 5.882 -26.689 1.00 93.81 221 LEU A CA 1
ATOM 1626 C C . LEU A 1 221 ? 21.319 6.617 -27.449 1.00 93.81 221 LEU A C 1
ATOM 1628 O O . LEU A 1 221 ? 20.140 6.274 -27.326 1.00 93.81 221 LEU A O 1
ATOM 1632 N N . HIS A 1 222 ? 21.705 7.599 -28.256 1.00 92.38 222 HIS A N 1
ATOM 1633 C CA . HIS A 1 222 ? 20.785 8.328 -29.122 1.00 92.38 222 HIS A CA 1
ATOM 1634 C C . HIS A 1 222 ? 21.260 8.338 -30.568 1.00 92.38 222 HIS A C 1
ATOM 1636 O O . HIS A 1 222 ? 22.449 8.183 -30.853 1.00 92.38 222 HIS A O 1
ATOM 1642 N N . ARG A 1 223 ? 20.327 8.568 -31.493 1.00 89.00 223 ARG A N 1
ATOM 1643 C CA . ARG A 1 223 ? 20.690 8.818 -32.887 1.00 89.00 223 ARG A CA 1
ATOM 1644 C C . ARG A 1 223 ? 21.411 10.146 -33.030 1.00 89.00 223 ARG A C 1
ATOM 1646 O O . ARG A 1 223 ? 21.080 11.127 -32.350 1.00 89.00 223 ARG A O 1
ATOM 1653 N N . CYS A 1 224 ? 22.375 10.171 -33.941 1.00 84.12 224 CYS A N 1
ATOM 1654 C CA . CYS A 1 224 ? 23.017 11.411 -34.335 1.00 84.12 224 CYS A CA 1
ATOM 1655 C C . CYS A 1 224 ? 22.019 12.304 -35.066 1.00 84.12 224 CYS A C 1
ATOM 1657 O O . CYS A 1 224 ? 21.467 11.940 -36.102 1.00 84.12 224 CYS A O 1
ATOM 1659 N N . ALA A 1 225 ? 21.745 13.456 -34.456 1.00 71.31 225 ALA A N 1
ATOM 1660 C CA . ALA A 1 225 ? 20.888 14.481 -35.017 1.00 71.31 225 ALA A CA 1
ATOM 1661 C C . ALA A 1 225 ? 21.746 15.471 -35.821 1.00 71.31 225 ALA A C 1
ATOM 1663 O O . ALA A 1 225 ? 22.887 15.732 -35.442 1.00 71.31 225 ALA A O 1
ATOM 1664 N N . PRO A 1 226 ? 21.205 16.057 -36.900 1.00 65.88 226 PRO A N 1
ATOM 1665 C CA . PRO A 1 226 ? 21.907 17.074 -37.681 1.00 65.88 226 PRO A CA 1
ATOM 1666 C C . PRO A 1 226 ? 22.091 18.402 -36.924 1.00 65.88 226 PRO A C 1
ATOM 1668 O O . PRO A 1 226 ? 22.850 19.253 -37.376 1.00 65.88 226 PRO A O 1
ATOM 1671 N N . SER A 1 227 ? 21.397 18.600 -35.798 1.00 66.81 227 SER A N 1
ATOM 1672 C CA . SER A 1 227 ? 21.496 19.792 -34.954 1.00 66.81 227 SER A CA 1
ATOM 1673 C C . SER A 1 227 ? 21.960 19.453 -33.538 1.00 66.81 227 SER A C 1
ATOM 1675 O O . SER A 1 227 ? 21.560 18.444 -32.953 1.00 66.81 227 SER A O 1
ATOM 1677 N N . GLU A 1 228 ? 22.796 20.325 -32.976 1.00 68.00 228 GLU A N 1
ATOM 1678 C CA . GLU A 1 228 ? 23.316 20.201 -31.615 1.00 68.00 228 GLU A CA 1
ATOM 1679 C C . GLU A 1 228 ? 22.438 20.947 -30.595 1.00 68.00 228 GLU A C 1
ATOM 1681 O O . GLU A 1 228 ? 21.735 21.908 -30.916 1.00 68.00 228 GLU A O 1
ATOM 1686 N N . GLY A 1 229 ? 22.487 20.507 -29.335 1.00 75.69 229 GLY A N 1
ATOM 1687 C CA . GLY A 1 229 ? 21.858 21.186 -28.199 1.00 75.69 229 GLY A CA 1
ATOM 1688 C C . GLY A 1 229 ? 20.716 20.417 -27.526 1.00 75.69 229 GLY A C 1
ATOM 1689 O O . GLY A 1 229 ? 20.191 19.422 -28.028 1.00 75.69 229 GLY A O 1
ATOM 1690 N N . ALA A 1 230 ? 20.308 20.899 -26.347 1.00 74.38 230 ALA A N 1
ATOM 1691 C CA . ALA A 1 230 ? 19.346 20.218 -25.474 1.00 74.38 230 ALA A CA 1
ATOM 1692 C C . ALA A 1 230 ? 17.966 19.992 -26.121 1.00 74.38 230 ALA A C 1
ATOM 1694 O O . ALA A 1 230 ? 17.325 18.970 -25.878 1.00 74.38 230 ALA A O 1
ATOM 1695 N N . ALA A 1 231 ? 17.499 20.921 -26.962 1.00 76.19 231 ALA A N 1
ATOM 1696 C CA . ALA A 1 231 ? 16.223 20.780 -27.665 1.00 76.19 231 ALA A CA 1
ATOM 1697 C C . ALA A 1 231 ? 16.260 19.652 -28.711 1.00 76.19 231 ALA A C 1
ATOM 1699 O O . ALA A 1 231 ? 15.317 18.865 -28.787 1.00 76.19 231 ALA A O 1
ATOM 1700 N N . ALA A 1 232 ? 17.365 19.531 -29.454 1.00 80.56 232 ALA A N 1
ATOM 1701 C CA . ALA A 1 232 ? 17.574 18.451 -30.414 1.00 80.56 232 ALA A CA 1
ATOM 1702 C C . ALA A 1 232 ? 17.684 17.089 -29.707 1.00 80.56 232 ALA A C 1
ATOM 1704 O O . ALA A 1 232 ? 17.032 16.128 -30.109 1.00 80.56 232 ALA A O 1
ATOM 1705 N N . LEU A 1 233 ? 18.406 17.024 -28.582 1.00 80.81 233 LEU A N 1
ATOM 1706 C CA . LEU A 1 233 ? 18.518 15.812 -27.759 1.00 80.81 233 LEU A CA 1
ATOM 1707 C C . LEU A 1 233 ? 17.182 15.366 -27.155 1.00 80.81 233 LEU A C 1
ATOM 1709 O O . LEU A 1 233 ? 16.912 14.175 -27.055 1.00 80.81 233 LEU A O 1
ATOM 1713 N N . ARG A 1 234 ? 16.306 16.295 -26.772 1.00 80.81 234 ARG A N 1
ATOM 1714 C CA . ARG A 1 234 ? 14.964 15.940 -26.282 1.00 80.81 234 ARG A CA 1
ATOM 1715 C C . ARG A 1 234 ? 14.045 15.430 -27.392 1.00 80.81 234 ARG A C 1
ATOM 1717 O O . ARG A 1 234 ? 13.107 14.695 -27.095 1.00 80.81 234 ARG A O 1
ATOM 1724 N N . ALA A 1 235 ? 14.296 15.826 -28.637 1.00 82.75 235 ALA A N 1
ATOM 1725 C CA . ALA A 1 235 ? 13.532 15.409 -29.808 1.00 82.75 235 ALA A CA 1
ATOM 1726 C C . ALA A 1 235 ? 14.099 14.153 -30.497 1.00 82.75 235 ALA A C 1
ATOM 1728 O O . ALA A 1 235 ? 13.442 13.610 -31.383 1.00 82.75 235 ALA A O 1
ATOM 1729 N N . THR A 1 236 ? 15.291 13.695 -30.099 1.00 89.00 236 THR A N 1
ATOM 1730 C CA . THR A 1 236 ? 15.969 12.551 -30.719 1.00 89.00 236 THR A CA 1
ATOM 1731 C C . THR A 1 236 ? 15.295 11.213 -30.407 1.00 89.00 236 THR A C 1
ATOM 1733 O O . THR A 1 236 ? 14.458 11.088 -29.506 1.00 89.00 236 THR A O 1
ATOM 1736 N N . GLU A 1 237 ? 15.713 10.188 -31.142 1.00 92.50 237 GLU A N 1
ATOM 1737 C CA . GLU A 1 237 ? 15.380 8.800 -30.861 1.00 92.50 237 GLU A CA 1
ATOM 1738 C C . GLU A 1 237 ? 16.440 8.175 -29.953 1.00 92.50 237 GLU A C 1
ATOM 1740 O O . GLU A 1 237 ? 17.640 8.226 -30.237 1.00 92.50 237 GLU A O 1
ATOM 1745 N N . TRP A 1 238 ? 15.981 7.551 -28.873 1.00 94.56 238 TRP A N 1
ATOM 1746 C CA . TRP A 1 238 ? 16.824 6.862 -27.899 1.00 94.56 238 TRP A CA 1
ATOM 1747 C C . TRP A 1 238 ? 16.729 5.353 -28.081 1.00 94.56 238 TRP A C 1
ATOM 1749 O O . TRP A 1 238 ? 15.642 4.835 -28.349 1.00 94.56 238 TRP A O 1
ATOM 1759 N N . LEU A 1 239 ? 17.838 4.640 -27.896 1.00 94.31 239 LEU A N 1
ATOM 1760 C CA . LEU A 1 239 ? 17.821 3.184 -27.913 1.00 94.31 239 LEU A CA 1
ATOM 1761 C C . LEU A 1 239 ? 17.287 2.650 -26.586 1.00 94.31 239 LEU A C 1
ATOM 1763 O O . LEU A 1 239 ? 17.887 2.862 -25.532 1.00 94.31 239 LEU A O 1
ATOM 1767 N N . LEU A 1 240 ? 16.181 1.915 -26.652 1.00 95.62 240 LEU A N 1
ATOM 1768 C CA . LEU A 1 240 ? 15.586 1.232 -25.514 1.00 95.62 240 LEU A CA 1
ATOM 1769 C C . LEU A 1 240 ? 15.528 -0.274 -25.760 1.00 95.62 240 LEU A C 1
ATOM 1771 O O . LEU A 1 240 ? 15.383 -0.743 -26.889 1.00 95.62 240 LEU A O 1
ATOM 1775 N N . VAL A 1 241 ? 15.576 -1.030 -24.670 1.00 94.69 241 VAL A N 1
ATOM 1776 C CA . VAL A 1 241 ? 15.416 -2.481 -24.659 1.00 94.69 241 VAL A CA 1
ATOM 1777 C C . VAL A 1 241 ? 14.189 -2.858 -23.834 1.00 94.69 241 VAL A C 1
ATOM 1779 O O . VAL A 1 241 ? 13.908 -2.272 -22.785 1.00 94.69 241 VAL A O 1
ATOM 1782 N N . ARG A 1 242 ? 13.424 -3.840 -24.306 1.00 94.38 242 ARG A N 1
ATOM 1783 C CA . ARG A 1 242 ? 12.268 -4.370 -23.586 1.00 94.38 242 ARG A CA 1
ATOM 1784 C C . ARG A 1 242 ? 12.733 -5.322 -22.483 1.00 94.38 242 ARG A C 1
ATOM 1786 O O . ARG A 1 242 ? 13.611 -6.169 -22.688 1.00 94.38 242 ARG A O 1
ATOM 1793 N N . ARG A 1 243 ? 12.176 -5.166 -21.283 1.00 92.88 243 ARG A N 1
ATOM 1794 C CA . ARG A 1 243 ? 12.404 -6.076 -20.152 1.00 92.88 243 ARG A CA 1
ATOM 1795 C C . ARG A 1 243 ? 11.706 -7.424 -20.382 1.00 92.88 243 ARG A C 1
ATOM 1797 O O . ARG A 1 243 ? 10.693 -7.444 -21.086 1.00 92.88 243 ARG A O 1
ATOM 1804 N N . PRO A 1 244 ? 12.200 -8.518 -19.769 1.00 90.69 244 PRO A N 1
ATOM 1805 C CA . PRO A 1 244 ? 11.506 -9.808 -19.746 1.00 90.69 244 PRO A CA 1
ATOM 1806 C C . PRO A 1 244 ? 10.041 -9.689 -19.302 1.00 90.69 244 PRO A C 1
ATOM 1808 O O . PRO A 1 244 ? 9.663 -8.716 -18.650 1.00 90.69 244 PRO A O 1
ATOM 1811 N N . GLU A 1 245 ? 9.203 -10.668 -19.643 1.00 87.81 245 GLU A N 1
ATOM 1812 C CA . GLU A 1 245 ? 7.767 -10.664 -19.299 1.00 87.81 245 GLU A CA 1
ATOM 1813 C C . GLU A 1 245 ? 7.484 -10.962 -17.811 1.00 87.81 245 GLU A C 1
ATOM 1815 O O . GLU A 1 245 ? 6.342 -10.853 -17.345 1.00 87.81 245 GLU A O 1
ATOM 1820 N N . ASP A 1 246 ? 8.525 -11.268 -17.042 1.00 83.62 246 ASP A N 1
ATOM 1821 C CA . ASP A 1 246 ? 8.518 -11.522 -15.610 1.00 83.62 246 ASP A CA 1
ATOM 1822 C C . ASP A 1 246 ? 9.449 -10.565 -14.834 1.00 83.62 246 ASP A C 1
ATOM 1824 O O . ASP A 1 246 ? 10.213 -9.772 -15.389 1.00 83.62 246 ASP A O 1
ATOM 1828 N N . GLY A 1 247 ? 9.322 -10.574 -13.507 1.00 84.81 247 GLY A N 1
ATOM 1829 C CA . GLY A 1 247 ? 10.132 -9.739 -12.620 1.00 84.81 247 GLY A CA 1
ATOM 1830 C C . GLY A 1 247 ? 9.749 -8.250 -12.572 1.00 84.81 247 GLY A C 1
ATOM 1831 O O . GLY A 1 247 ? 8.643 -7.824 -12.925 1.00 84.81 247 GLY A O 1
ATOM 1832 N N . LEU A 1 248 ? 10.672 -7.441 -12.037 1.00 84.69 248 LEU A N 1
ATOM 1833 C CA . LEU A 1 248 ? 10.480 -6.001 -11.840 1.00 84.69 248 LEU A CA 1
ATOM 1834 C C . LEU A 1 248 ? 10.262 -5.310 -13.190 1.00 84.69 248 LEU A C 1
ATOM 1836 O O . LEU A 1 248 ? 11.075 -5.473 -14.095 1.00 84.69 248 LEU A O 1
ATOM 1840 N N . LEU A 1 249 ? 9.188 -4.518 -13.303 1.00 85.44 249 LEU A N 1
ATOM 1841 C CA . LEU A 1 249 ? 8.819 -3.781 -14.522 1.00 85.44 249 LEU A CA 1
ATOM 1842 C C . LEU A 1 249 ? 8.687 -4.675 -15.773 1.00 85.44 249 LEU A C 1
ATOM 1844 O O . LEU A 1 249 ? 8.998 -4.246 -16.880 1.00 85.44 249 LEU A O 1
ATOM 1848 N N . ALA A 1 250 ? 8.208 -5.907 -15.595 1.00 87.94 250 ALA A N 1
ATOM 1849 C CA . ALA A 1 250 ? 7.989 -6.873 -16.666 1.00 87.94 250 ALA A CA 1
ATOM 1850 C C . ALA A 1 250 ? 7.379 -6.267 -17.952 1.00 87.94 250 ALA A C 1
ATOM 1852 O O . ALA A 1 250 ? 6.341 -5.593 -17.898 1.00 87.94 250 ALA A O 1
ATOM 1853 N N . GLY A 1 251 ? 8.011 -6.521 -19.097 1.00 90.00 251 GLY A N 1
ATOM 1854 C CA . GLY A 1 251 ? 7.577 -6.099 -20.430 1.00 90.00 251 GLY A CA 1
ATOM 1855 C C . GLY A 1 251 ? 7.699 -4.599 -20.725 1.00 90.00 251 GLY A C 1
ATOM 1856 O O . GLY A 1 251 ? 7.322 -4.179 -21.817 1.00 90.00 251 GLY A O 1
ATOM 1857 N N . GLN A 1 252 ? 8.194 -3.787 -19.784 1.00 93.38 252 GLN A N 1
ATOM 1858 C CA . GLN A 1 252 ? 8.400 -2.347 -19.972 1.00 93.38 252 GLN A CA 1
ATOM 1859 C C . GLN A 1 252 ? 9.698 -2.050 -20.728 1.00 93.38 252 GLN A C 1
ATOM 1861 O O . GLN A 1 252 ? 10.637 -2.846 -20.707 1.00 93.38 252 GLN A O 1
ATOM 1866 N N . TRP A 1 253 ? 9.759 -0.882 -21.365 1.00 95.25 253 TRP A N 1
ATOM 1867 C CA . TRP A 1 253 ? 10.957 -0.385 -22.043 1.00 95.25 253 TRP A CA 1
ATOM 1868 C C . TRP A 1 253 ? 11.868 0.381 -21.081 1.00 95.25 253 TRP A C 1
ATOM 1870 O O . TRP A 1 253 ? 11.399 1.173 -20.255 1.00 95.25 253 TRP A O 1
ATOM 1880 N N . GLU A 1 254 ? 13.172 0.152 -21.201 1.00 96.00 254 GLU A N 1
ATOM 1881 C CA . GLU A 1 254 ? 14.211 0.788 -20.392 1.00 96.00 254 GLU A CA 1
ATOM 1882 C C . GLU A 1 254 ? 15.463 1.101 -21.210 1.00 96.00 254 GLU A C 1
ATOM 1884 O O . GLU A 1 254 ? 15.656 0.557 -22.297 1.00 96.00 254 GLU A O 1
ATOM 1889 N N . PHE A 1 255 ? 16.334 1.954 -20.668 1.00 96.88 255 PHE A N 1
ATOM 1890 C CA . PHE A 1 255 ? 17.680 2.077 -21.212 1.00 96.88 255 PHE A CA 1
ATOM 1891 C C . PHE A 1 255 ? 18.478 0.794 -20.952 1.00 96.88 255 PHE A C 1
ATOM 1893 O O . PHE A 1 255 ? 18.384 0.237 -19.849 1.00 96.88 255 PHE A O 1
ATOM 1900 N N . PRO A 1 256 ? 19.284 0.342 -21.925 1.00 95.38 256 PRO A N 1
ATOM 1901 C CA . PRO A 1 256 ? 20.242 -0.733 -21.719 1.00 95.38 256 PRO A CA 1
ATOM 1902 C C . PRO A 1 256 ? 21.141 -0.433 -20.513 1.00 95.38 256 PRO A C 1
ATOM 1904 O O . PRO A 1 256 ? 21.641 0.683 -20.358 1.00 95.38 256 PRO A O 1
ATOM 1907 N N . ASN A 1 257 ? 21.286 -1.407 -19.617 1.00 95.19 257 ASN A N 1
ATOM 1908 C CA . ASN A 1 257 ? 22.008 -1.235 -18.361 1.00 95.19 257 ASN A CA 1
ATOM 1909 C C . ASN A 1 257 ? 22.666 -2.538 -17.896 1.00 95.19 257 ASN A C 1
ATOM 1911 O O . ASN A 1 257 ? 22.204 -3.623 -18.251 1.00 95.19 257 ASN A O 1
ATOM 1915 N N . ALA A 1 258 ? 23.714 -2.401 -17.086 1.00 93.00 258 ALA A N 1
ATOM 1916 C CA . ALA A 1 258 ? 24.436 -3.494 -16.445 1.00 93.00 258 ALA A CA 1
ATOM 1917 C C . ALA A 1 258 ? 24.531 -3.248 -14.936 1.00 93.00 258 ALA A C 1
ATOM 1919 O O . ALA A 1 258 ? 24.792 -2.124 -14.496 1.00 93.00 258 ALA A O 1
ATOM 1920 N N . LEU A 1 259 ? 24.304 -4.303 -14.150 1.00 91.00 259 LEU A N 1
ATOM 1921 C CA . LEU A 1 259 ? 24.465 -4.292 -12.699 1.00 91.00 259 LEU A CA 1
ATOM 1922 C C . LEU A 1 259 ? 25.950 -4.406 -12.366 1.00 91.00 259 LEU A C 1
ATOM 1924 O O . LEU A 1 259 ? 26.568 -5.416 -12.681 1.00 91.00 259 LEU A O 1
ATOM 1928 N N . ILE A 1 260 ? 26.499 -3.385 -11.715 1.00 88.81 260 ILE A N 1
ATOM 1929 C CA . ILE A 1 260 ? 27.915 -3.348 -11.327 1.00 88.81 260 ILE A CA 1
ATOM 1930 C C . ILE A 1 260 ? 28.141 -3.734 -9.867 1.00 88.81 260 ILE A C 1
ATOM 1932 O O . ILE A 1 260 ? 29.239 -4.156 -9.530 1.00 88.81 260 ILE A O 1
ATOM 1936 N N . ALA A 1 261 ? 27.134 -3.570 -9.003 1.00 83.62 261 ALA A N 1
ATOM 1937 C CA . ALA A 1 261 ? 27.229 -3.967 -7.603 1.00 83.62 261 ALA A CA 1
ATOM 1938 C C . ALA A 1 261 ? 25.855 -4.046 -6.919 1.00 83.62 261 ALA A C 1
ATOM 1940 O O . ALA A 1 261 ? 24.911 -3.337 -7.297 1.00 83.62 261 ALA A O 1
ATOM 1941 N N . SER A 1 262 ? 25.761 -4.882 -5.880 1.00 82.50 262 SER A N 1
ATOM 1942 C CA . SER A 1 262 ? 24.559 -5.057 -5.045 1.00 82.50 262 SER A CA 1
ATOM 1943 C C . SER A 1 262 ? 24.873 -5.010 -3.544 1.00 82.50 262 SER A C 1
ATOM 1945 O O . SER A 1 262 ? 26.029 -5.135 -3.159 1.00 82.50 262 SER A O 1
ATOM 1947 N N . ASP A 1 263 ? 23.847 -4.899 -2.690 1.00 68.94 263 ASP A N 1
ATOM 1948 C CA . ASP A 1 263 ? 23.924 -4.895 -1.207 1.00 68.94 263 ASP A CA 1
ATOM 1949 C C . ASP A 1 263 ? 24.955 -5.810 -0.532 1.00 68.94 263 ASP A C 1
ATOM 1951 O O . ASP A 1 263 ? 25.343 -5.569 0.609 1.00 68.94 263 ASP A O 1
ATOM 1955 N N . LYS A 1 264 ? 25.312 -6.928 -1.167 1.00 60.41 264 LYS A N 1
ATOM 1956 C CA . LYS A 1 264 ? 26.223 -7.925 -0.595 1.00 60.41 264 LYS A CA 1
ATOM 1957 C C . LYS A 1 264 ? 27.695 -7.517 -0.690 1.00 60.41 264 LYS A C 1
ATOM 1959 O O . LYS A 1 264 ? 28.541 -8.203 -0.124 1.00 60.41 264 LYS A O 1
ATOM 1964 N N . GLU A 1 265 ? 27.993 -6.427 -1.385 1.00 65.44 265 GLU A N 1
ATOM 1965 C CA . GLU A 1 265 ? 29.341 -5.950 -1.667 1.00 65.44 265 GLU A CA 1
ATOM 1966 C C . GLU A 1 265 ? 29.544 -4.578 -1.010 1.00 65.44 265 GLU A C 1
ATOM 1968 O O . GLU A 1 265 ? 28.637 -3.749 -0.977 1.00 65.44 265 GLU A O 1
ATOM 1973 N N . GLN A 1 266 ? 30.732 -4.312 -0.459 1.00 59.44 266 GLN A N 1
ATOM 1974 C CA . GLN A 1 266 ? 31.100 -2.948 -0.070 1.00 59.44 266 GLN A CA 1
ATOM 1975 C C . GLN A 1 266 ? 31.334 -2.144 -1.348 1.00 59.44 266 GLN A C 1
ATOM 1977 O O . GLN A 1 266 ? 32.344 -2.335 -2.020 1.00 59.44 266 GLN A O 1
ATOM 1982 N N . ILE A 1 267 ? 30.386 -1.277 -1.702 1.00 57.66 267 ILE A N 1
ATOM 1983 C CA . ILE A 1 267 ? 30.407 -0.550 -2.974 1.00 57.66 267 ILE A CA 1
ATOM 1984 C C . ILE A 1 267 ? 30.979 0.864 -2.762 1.00 57.66 267 ILE A C 1
ATOM 1986 O O . ILE A 1 267 ? 30.329 1.673 -2.094 1.00 57.66 267 ILE A O 1
ATOM 1990 N N . PRO A 1 268 ? 32.149 1.215 -3.330 1.00 66.94 268 PRO A N 1
ATOM 1991 C CA . PRO A 1 268 ? 32.661 2.589 -3.310 1.00 66.94 268 PRO A CA 1
ATOM 1992 C C . PRO A 1 268 ? 31.721 3.515 -4.081 1.00 66.94 268 PRO A C 1
ATOM 1994 O O . PRO A 1 268 ? 31.276 3.129 -5.155 1.00 66.94 268 PRO A O 1
ATOM 1997 N N . ASP A 1 269 ? 31.406 4.716 -3.579 1.00 69.38 269 ASP A N 1
ATOM 1998 C CA . ASP A 1 269 ? 30.458 5.680 -4.191 1.00 69.38 269 ASP A CA 1
ATOM 1999 C C . ASP A 1 269 ? 30.674 5.928 -5.692 1.00 69.38 269 ASP A C 1
ATOM 2001 O O . ASP A 1 269 ? 29.704 6.048 -6.442 1.00 69.38 269 ASP A O 1
ATOM 2005 N N . ASP A 1 270 ? 31.929 5.909 -6.138 1.00 77.31 270 ASP A N 1
ATOM 2006 C CA . ASP A 1 270 ? 32.292 5.821 -7.547 1.00 77.31 270 ASP A CA 1
ATOM 2007 C C . ASP A 1 270 ? 32.988 4.468 -7.824 1.00 77.31 270 ASP A C 1
ATOM 2009 O O . ASP A 1 270 ? 34.062 4.227 -7.267 1.00 77.31 270 ASP A O 1
ATOM 2013 N N . PRO A 1 271 ? 32.437 3.593 -8.693 1.00 77.75 271 PRO A N 1
ATOM 2014 C CA . PRO A 1 271 ? 33.090 2.341 -9.097 1.00 77.75 271 PRO A CA 1
ATOM 2015 C C . PRO A 1 271 ? 34.373 2.554 -9.927 1.00 77.75 271 PRO A C 1
ATOM 2017 O O . PRO A 1 271 ? 35.092 1.599 -10.211 1.00 77.75 271 PRO A O 1
ATOM 2020 N N . GLY A 1 272 ? 34.668 3.792 -10.332 1.00 84.56 272 GLY A N 1
ATOM 2021 C CA . GLY A 1 272 ? 35.814 4.151 -11.155 1.00 84.56 272 GLY A CA 1
ATOM 2022 C C . GLY A 1 272 ? 35.518 4.056 -12.652 1.00 84.56 272 GLY A C 1
ATOM 2023 O O . GLY A 1 272 ? 34.676 3.279 -13.108 1.00 84.56 272 GLY A O 1
ATOM 2024 N N . ALA A 1 273 ? 36.231 4.863 -13.441 1.00 85.12 273 ALA A N 1
ATOM 2025 C CA . ALA A 1 273 ? 36.014 4.962 -14.885 1.00 85.12 273 ALA A CA 1
ATOM 2026 C C . ALA A 1 273 ? 36.219 3.624 -15.616 1.00 85.12 273 ALA A C 1
ATOM 2028 O O . ALA A 1 273 ? 35.465 3.317 -16.536 1.00 85.12 273 ALA A O 1
ATOM 2029 N N . SER A 1 274 ? 37.188 2.808 -15.188 1.00 87.31 274 SER A N 1
ATOM 2030 C CA . SER A 1 274 ? 37.468 1.506 -15.806 1.00 87.31 274 SER A CA 1
ATOM 2031 C C . SER A 1 274 ? 36.306 0.522 -15.660 1.00 87.31 274 SER A C 1
ATOM 2033 O O . SER A 1 274 ? 35.906 -0.090 -16.644 1.00 87.31 274 SER A O 1
ATOM 2035 N N . VAL A 1 275 ? 35.712 0.413 -14.465 1.00 87.25 275 VAL A N 1
ATOM 2036 C CA . VAL A 1 275 ? 34.563 -0.479 -14.222 1.00 87.25 275 VAL A CA 1
ATOM 2037 C C . VAL A 1 275 ? 33.353 -0.025 -15.029 1.00 87.25 275 VAL A C 1
ATOM 2039 O O . VAL A 1 275 ? 32.694 -0.846 -15.664 1.00 87.25 275 VAL A O 1
ATOM 2042 N N . ARG A 1 276 ? 33.087 1.289 -15.066 1.00 89.38 276 ARG A N 1
ATOM 2043 C CA . ARG A 1 276 ? 32.010 1.823 -15.910 1.00 89.38 276 ARG A CA 1
ATOM 2044 C C . ARG A 1 276 ? 32.255 1.551 -17.388 1.00 89.38 276 ARG A C 1
ATOM 2046 O O . ARG A 1 276 ? 31.316 1.216 -18.101 1.00 89.38 276 ARG A O 1
ATOM 2053 N N . SER A 1 277 ? 33.514 1.628 -17.817 1.00 89.44 277 SER A N 1
ATOM 2054 C CA . SER A 1 277 ? 33.885 1.408 -19.211 1.00 89.44 277 SER A CA 1
ATOM 2055 C C . SER A 1 277 ? 33.639 -0.028 -19.654 1.00 89.44 277 SER A C 1
ATOM 2057 O O . SER A 1 277 ? 32.997 -0.225 -20.681 1.00 89.44 277 SER A O 1
ATOM 2059 N N . ILE A 1 278 ? 34.054 -0.999 -18.835 1.00 90.00 278 ILE A N 1
ATOM 2060 C CA . ILE A 1 278 ? 33.818 -2.430 -19.065 1.00 90.00 278 ILE A CA 1
ATOM 2061 C C . ILE A 1 278 ? 32.315 -2.725 -19.091 1.00 90.00 278 ILE A C 1
ATOM 2063 O O . ILE A 1 278 ? 31.816 -3.302 -20.052 1.00 90.00 278 ILE A O 1
ATOM 2067 N N . ALA A 1 279 ? 31.569 -2.259 -18.085 1.00 91.50 279 ALA A N 1
ATOM 2068 C CA . ALA A 1 279 ? 30.125 -2.478 -18.015 1.00 91.50 279 ALA A CA 1
ATOM 2069 C C . ALA A 1 279 ? 29.379 -1.851 -19.206 1.00 91.50 279 ALA A C 1
ATOM 2071 O O . ALA A 1 279 ? 28.416 -2.420 -19.713 1.00 91.50 279 ALA A O 1
ATOM 2072 N N . PHE A 1 280 ? 29.817 -0.682 -19.680 1.00 92.19 280 PHE A N 1
ATOM 2073 C CA . PHE A 1 280 ? 29.251 -0.053 -20.870 1.00 92.19 280 PHE A CA 1
ATOM 2074 C C . PHE A 1 280 ? 29.509 -0.886 -22.129 1.00 92.19 280 PHE A C 1
ATOM 2076 O O . PHE A 1 280 ? 28.586 -1.103 -22.906 1.00 92.19 280 PHE A O 1
ATOM 2083 N N . GLU A 1 281 ? 30.723 -1.403 -22.316 1.00 90.38 281 GLU A N 1
ATOM 2084 C CA . GLU A 1 281 ? 31.045 -2.284 -23.444 1.00 90.38 281 GLU A CA 1
ATOM 2085 C C . GLU A 1 281 ? 30.248 -3.595 -23.403 1.00 90.38 281 GLU A C 1
ATOM 2087 O O . GLU A 1 281 ? 29.718 -4.019 -24.430 1.00 90.38 281 GLU A O 1
ATOM 2092 N N . GLU A 1 282 ? 30.057 -4.188 -22.222 1.00 90.50 282 GLU A N 1
ATOM 2093 C CA . GLU A 1 282 ? 29.188 -5.358 -22.041 1.00 90.50 282 GLU A CA 1
ATOM 2094 C C . GLU A 1 282 ? 27.740 -5.079 -22.470 1.00 90.50 282 GLU A C 1
ATOM 2096 O O . GLU A 1 282 ? 27.116 -5.914 -23.130 1.00 90.50 282 GLU A O 1
ATOM 2101 N N . ILE A 1 283 ? 27.208 -3.892 -22.150 1.00 92.62 283 ILE A N 1
ATOM 2102 C CA . ILE A 1 283 ? 25.868 -3.468 -22.580 1.00 92.62 283 ILE A CA 1
ATOM 2103 C C . ILE A 1 283 ? 25.775 -3.409 -24.109 1.00 92.62 283 ILE A C 1
ATOM 2105 O O . ILE A 1 283 ? 24.782 -3.869 -24.678 1.00 92.62 283 ILE A O 1
ATOM 2109 N N . LEU A 1 284 ? 26.786 -2.841 -24.774 1.00 90.25 284 LEU A N 1
ATOM 2110 C CA . LEU A 1 284 ? 26.822 -2.719 -26.234 1.00 90.25 284 LEU A CA 1
ATOM 2111 C C . LEU A 1 284 ? 26.879 -4.091 -26.902 1.00 90.25 284 LEU A C 1
ATOM 2113 O O . LEU A 1 284 ? 26.051 -4.386 -27.767 1.00 90.25 284 LEU A O 1
ATOM 2117 N N . CYS A 1 285 ? 27.785 -4.955 -26.437 1.00 86.88 285 CYS A N 1
ATOM 2118 C CA . CYS A 1 285 ? 27.903 -6.337 -26.893 1.00 86.88 285 CYS A CA 1
ATOM 2119 C C . CYS A 1 285 ? 26.581 -7.094 -26.710 1.00 86.88 285 CYS A C 1
ATOM 2121 O O . CYS A 1 285 ? 26.108 -7.738 -27.644 1.00 86.88 285 CYS A O 1
ATOM 2123 N N . GLY A 1 286 ? 25.930 -6.945 -25.551 1.00 84.38 286 GLY A N 1
ATOM 2124 C CA . GLY A 1 286 ? 24.627 -7.546 -25.257 1.00 84.38 286 GLY A CA 1
ATOM 2125 C C . GLY A 1 286 ? 23.455 -6.976 -26.067 1.00 84.38 286 GLY A C 1
ATOM 2126 O O . GLY A 1 286 ? 22.368 -7.556 -26.053 1.00 84.38 286 GLY A O 1
ATOM 2127 N N . GLY A 1 287 ? 23.649 -5.853 -26.761 1.00 84.25 287 GLY A N 1
ATOM 2128 C CA . GLY A 1 287 ? 22.700 -5.290 -27.721 1.00 84.25 287 GLY A CA 1
ATOM 2129 C C . GLY A 1 287 ? 23.059 -5.542 -29.182 1.00 84.25 287 GLY A C 1
ATOM 2130 O O . GLY A 1 287 ? 22.255 -5.219 -30.054 1.00 84.25 287 GLY A O 1
ATOM 2131 N N . GLY A 1 288 ? 24.232 -6.111 -29.469 1.00 85.38 288 GLY A N 1
ATOM 2132 C CA . GLY A 1 288 ? 24.771 -6.181 -30.827 1.00 85.38 288 GLY A CA 1
ATOM 2133 C C . GLY A 1 288 ? 25.109 -4.804 -31.415 1.00 85.38 288 GLY A C 1
ATOM 2134 O O . GLY A 1 288 ? 25.000 -4.619 -32.624 1.00 85.38 288 GLY A O 1
ATOM 2135 N N . VAL A 1 289 ? 25.466 -3.830 -30.572 1.00 87.25 289 VAL A N 1
ATOM 2136 C CA . VAL A 1 289 ? 25.914 -2.494 -30.989 1.00 87.25 289 VAL A CA 1
ATOM 2137 C C . VAL A 1 289 ? 27.439 -2.486 -31.048 1.00 87.25 289 VAL A C 1
ATOM 2139 O O . VAL A 1 289 ? 28.089 -2.828 -30.066 1.00 87.25 289 VAL A O 1
ATOM 2142 N N . ASP A 1 290 ? 28.011 -2.082 -32.181 1.00 86.50 290 ASP A N 1
ATOM 2143 C CA . ASP A 1 290 ? 29.464 -1.977 -32.352 1.00 86.50 290 ASP A CA 1
ATOM 2144 C C . ASP A 1 290 ? 30.021 -0.771 -31.566 1.00 86.50 290 ASP A C 1
ATOM 2146 O O . ASP A 1 290 ? 29.676 0.373 -31.898 1.00 86.50 290 ASP A O 1
ATOM 2150 N N . PRO A 1 291 ? 30.895 -0.974 -30.560 1.00 85.62 291 PRO A N 1
ATOM 2151 C CA . PRO A 1 291 ? 31.481 0.119 -29.786 1.00 85.62 291 PRO A CA 1
ATOM 2152 C C . PRO A 1 291 ? 32.292 1.113 -30.623 1.00 85.62 291 PRO A C 1
ATOM 2154 O O . PRO A 1 291 ? 32.351 2.291 -30.274 1.00 85.62 291 PRO A O 1
ATOM 2157 N N . THR A 1 292 ? 32.885 0.675 -31.739 1.00 85.44 292 THR A N 1
ATOM 2158 C CA . THR A 1 292 ? 33.700 1.540 -32.610 1.00 85.44 292 THR A CA 1
ATOM 2159 C C . THR A 1 292 ? 32.860 2.522 -33.426 1.00 85.44 292 THR A C 1
ATOM 2161 O O . THR A 1 292 ? 33.372 3.533 -33.901 1.00 85.44 292 THR A O 1
ATOM 2164 N N . SER A 1 293 ? 31.553 2.266 -33.539 1.00 84.94 293 SER A N 1
ATOM 2165 C CA . SER A 1 293 ? 30.610 3.142 -34.239 1.00 84.94 293 SER A CA 1
ATOM 2166 C C . SER A 1 293 ? 30.157 4.349 -33.410 1.00 84.94 293 SER A C 1
ATOM 2168 O O . SER A 1 293 ? 29.478 5.234 -33.933 1.00 84.94 293 SER A O 1
ATOM 2170 N N . LEU A 1 294 ? 30.499 4.392 -32.119 1.00 88.69 294 LEU A N 1
ATOM 2171 C CA . LEU A 1 294 ? 30.025 5.417 -31.198 1.00 88.69 294 LEU A CA 1
ATOM 2172 C C . LEU A 1 294 ? 30.758 6.747 -31.377 1.00 88.69 294 LEU A C 1
ATOM 2174 O O . LEU A 1 294 ? 31.983 6.808 -31.430 1.00 88.69 294 LEU A O 1
ATOM 2178 N N . ILE A 1 295 ? 29.994 7.838 -31.370 1.00 88.25 295 ILE A N 1
ATOM 2179 C CA . ILE A 1 295 ? 30.510 9.207 -31.465 1.00 88.25 295 ILE A CA 1
ATOM 2180 C C . ILE A 1 295 ? 30.203 9.954 -30.163 1.00 88.25 295 ILE A C 1
ATOM 2182 O O . ILE A 1 295 ? 29.095 9.869 -29.634 1.00 88.25 295 ILE A O 1
ATOM 2186 N N . GLY A 1 296 ? 31.179 10.712 -29.652 1.00 86.50 296 GLY A N 1
ATOM 2187 C CA . GLY A 1 296 ? 30.965 11.653 -28.546 1.00 86.50 296 GLY A CA 1
ATOM 2188 C C . GLY A 1 296 ? 30.544 10.990 -27.232 1.00 86.50 296 GLY A C 1
ATOM 2189 O O . GLY A 1 296 ? 29.584 11.435 -26.603 1.00 86.50 296 GLY A O 1
ATOM 2190 N N . ARG A 1 297 ? 31.233 9.911 -26.831 1.00 89.75 297 ARG A N 1
ATOM 2191 C CA . ARG A 1 297 ? 30.989 9.246 -25.544 1.00 89.75 297 ARG A CA 1
ATOM 2192 C C . ARG A 1 297 ? 31.280 10.202 -24.383 1.00 89.75 297 ARG A C 1
ATOM 2194 O O . ARG A 1 297 ? 32.380 10.735 -24.276 1.00 89.75 297 ARG A O 1
ATOM 2201 N N . GLU A 1 298 ? 30.308 10.370 -23.496 1.00 90.50 298 GLU A N 1
ATOM 2202 C CA . GLU A 1 298 ? 30.378 11.268 -22.343 1.00 90.50 298 GLU A CA 1
ATOM 2203 C C . GLU A 1 298 ? 29.851 10.573 -21.082 1.00 90.50 298 GLU A C 1
ATOM 2205 O O . GLU A 1 298 ? 28.766 9.987 -21.085 1.00 90.50 298 GLU A O 1
ATOM 2210 N N . SER A 1 299 ? 30.608 10.671 -19.986 1.00 89.00 299 SER A N 1
ATOM 2211 C CA . SER A 1 299 ? 30.201 10.194 -18.660 1.00 89.00 299 SER A CA 1
ATOM 2212 C C . SER A 1 299 ? 29.650 11.354 -17.839 1.00 89.00 299 SER A C 1
ATOM 2214 O O . SER A 1 299 ? 30.292 12.396 -17.719 1.00 89.00 299 SER A O 1
ATOM 2216 N N . PHE A 1 300 ? 28.507 11.145 -17.189 1.00 88.88 300 PHE A N 1
ATOM 2217 C CA . PHE A 1 300 ? 27.887 12.165 -16.345 1.00 88.88 300 PHE A CA 1
ATOM 2218 C C . PHE A 1 300 ? 28.341 12.001 -14.885 1.00 88.88 300 PHE A C 1
ATOM 2220 O O . PHE A 1 300 ? 28.290 10.888 -14.357 1.00 88.88 300 PHE A O 1
ATOM 2227 N N . PRO A 1 301 ? 28.778 13.079 -14.203 1.00 84.06 301 PRO A N 1
ATOM 2228 C CA . PRO A 1 301 ? 29.323 12.985 -12.845 1.00 84.06 301 PRO A CA 1
ATOM 2229 C C . PRO A 1 301 ? 28.246 12.754 -11.777 1.00 84.06 301 PRO A C 1
ATOM 2231 O O . PRO A 1 301 ? 28.539 12.233 -10.704 1.00 84.06 301 PRO A O 1
ATOM 2234 N N . GLN A 1 302 ? 26.999 13.154 -12.042 1.00 87.75 302 GLN A N 1
ATOM 2235 C CA . GLN A 1 302 ? 25.881 12.943 -11.122 1.00 87.75 302 GLN A CA 1
ATOM 2236 C C . GLN A 1 302 ? 25.170 11.632 -11.446 1.00 87.75 302 GLN A C 1
ATOM 2238 O O . GLN A 1 302 ? 24.812 11.375 -12.595 1.00 87.75 302 GLN A O 1
ATOM 2243 N N . THR A 1 303 ? 24.916 10.829 -10.416 1.00 91.62 303 THR A N 1
ATOM 2244 C CA . THR A 1 303 ? 24.106 9.621 -10.545 1.00 91.62 303 THR A CA 1
ATOM 2245 C C . THR A 1 303 ? 22.618 9.956 -10.588 1.00 91.62 303 THR A C 1
ATOM 2247 O O . THR A 1 303 ? 22.145 10.937 -10.006 1.00 91.62 303 THR A O 1
ATOM 2250 N N . VAL A 1 304 ? 21.851 9.113 -11.276 1.00 94.06 304 VAL A N 1
ATOM 2251 C CA . VAL A 1 304 ? 20.390 9.195 -11.307 1.00 94.06 304 VAL A CA 1
ATOM 2252 C C . VAL A 1 304 ? 19.810 8.163 -10.349 1.00 94.06 304 VAL A C 1
ATOM 2254 O O . VAL A 1 304 ? 19.970 6.959 -10.537 1.00 94.06 304 VAL A O 1
ATOM 2257 N N . GLU A 1 305 ? 19.087 8.625 -9.329 1.00 93.44 305 GLU A N 1
ATOM 2258 C CA . GLU A 1 305 ? 18.407 7.734 -8.389 1.00 93.44 305 GLU A CA 1
ATOM 2259 C C . GLU A 1 305 ? 16.982 7.391 -8.839 1.00 93.44 305 GLU A C 1
ATOM 2261 O O . GLU A 1 305 ? 16.130 8.260 -9.102 1.00 93.44 305 GLU A O 1
ATOM 2266 N N . HIS A 1 306 ? 16.663 6.099 -8.834 1.00 92.56 306 HIS A N 1
ATOM 2267 C CA . HIS A 1 306 ? 15.307 5.611 -9.034 1.00 92.56 306 HIS A CA 1
ATOM 2268 C C . HIS A 1 306 ? 14.917 4.608 -7.948 1.00 92.56 306 HIS A C 1
ATOM 2270 O O . HIS A 1 306 ? 15.494 3.535 -7.818 1.00 92.56 306 HIS A O 1
ATOM 2276 N N . ILE A 1 307 ? 13.929 4.987 -7.137 1.00 89.50 307 ILE A N 1
ATOM 2277 C CA . ILE A 1 307 ? 13.562 4.268 -5.921 1.00 89.50 307 ILE A CA 1
ATOM 2278 C C . ILE A 1 307 ? 12.216 3.562 -6.118 1.00 89.50 307 ILE A C 1
ATOM 2280 O O . ILE A 1 307 ? 11.185 4.211 -6.294 1.00 89.50 307 ILE A O 1
ATOM 2284 N N . PHE A 1 308 ? 12.231 2.239 -5.992 1.00 88.00 308 PHE A N 1
ATOM 2285 C CA . PHE A 1 308 ? 11.068 1.363 -5.875 1.00 88.00 308 PHE A CA 1
ATOM 2286 C C . PHE A 1 308 ? 10.773 1.040 -4.406 1.00 88.00 308 PHE A C 1
ATOM 2288 O O . PHE A 1 308 ? 11.564 1.328 -3.505 1.00 88.00 308 PHE A O 1
ATOM 2295 N N . THR A 1 309 ? 9.641 0.382 -4.148 1.00 81.94 309 THR A N 1
ATOM 2296 C CA . THR A 1 309 ? 9.258 -0.068 -2.798 1.00 81.94 309 THR A CA 1
ATOM 2297 C C . THR A 1 309 ? 10.319 -0.965 -2.154 1.00 81.94 309 THR A C 1
ATOM 2299 O O . THR A 1 309 ? 10.568 -0.842 -0.958 1.00 81.94 309 THR A O 1
ATOM 2302 N N . HIS A 1 310 ? 10.957 -1.837 -2.940 1.00 82.69 310 HIS A N 1
ATOM 2303 C CA . HIS A 1 310 ? 11.880 -2.864 -2.443 1.00 82.69 310 HIS A CA 1
ATOM 2304 C C . HIS A 1 310 ? 13.324 -2.708 -2.930 1.00 82.69 310 HIS A C 1
ATOM 2306 O O . HIS A 1 310 ? 14.201 -3.377 -2.392 1.00 82.69 310 HIS A O 1
ATOM 2312 N N . VAL A 1 311 ? 13.570 -1.833 -3.909 1.00 86.88 311 VAL A N 1
ATOM 2313 C CA . VAL A 1 311 ? 14.886 -1.658 -4.535 1.00 86.88 311 VAL A CA 1
ATOM 2314 C C . VAL A 1 311 ? 15.159 -0.170 -4.768 1.00 86.88 311 VAL A C 1
ATOM 2316 O O . VAL A 1 311 ? 14.245 0.582 -5.106 1.00 86.88 311 VAL A O 1
ATOM 2319 N N . ARG A 1 312 ? 16.398 0.272 -4.585 1.00 90.75 312 ARG A N 1
ATOM 2320 C CA . ARG A 1 312 ? 16.927 1.579 -4.975 1.00 90.75 312 ARG A CA 1
ATOM 2321 C C . ARG A 1 312 ? 17.973 1.349 -6.059 1.00 90.75 312 ARG A C 1
ATOM 2323 O O . ARG A 1 312 ? 18.960 0.674 -5.807 1.00 90.75 312 ARG A O 1
ATOM 2330 N N . HIS A 1 313 ? 17.758 1.930 -7.234 1.00 92.88 313 HIS A N 1
ATOM 2331 C CA . HIS A 1 313 ? 18.765 1.974 -8.289 1.00 92.88 313 HIS A CA 1
ATOM 2332 C C . HIS A 1 313 ? 19.538 3.287 -8.204 1.00 92.88 313 HIS A C 1
ATOM 2334 O O . HIS A 1 313 ? 18.926 4.361 -8.211 1.00 92.88 313 HIS A O 1
ATOM 2340 N N . THR A 1 314 ? 20.860 3.179 -8.206 1.00 93.38 314 THR A N 1
ATOM 2341 C CA . THR A 1 314 ? 21.797 4.285 -8.406 1.00 93.38 314 THR A CA 1
ATOM 2342 C C . THR A 1 314 ? 22.433 4.112 -9.779 1.00 93.38 314 THR A C 1
ATOM 2344 O O . THR A 1 314 ? 23.175 3.159 -10.005 1.00 93.38 314 THR A O 1
ATOM 2347 N N . MET A 1 315 ? 22.092 4.989 -10.721 1.00 95.06 315 MET A N 1
ATOM 2348 C CA . MET A 1 315 ? 22.468 4.850 -12.129 1.00 95.06 315 MET A CA 1
ATOM 2349 C C . MET A 1 315 ? 23.622 5.792 -12.485 1.00 95.06 315 MET A C 1
ATOM 2351 O O . MET A 1 315 ? 23.468 7.011 -12.401 1.00 95.06 315 MET A O 1
ATOM 2355 N N . HIS A 1 316 ? 24.746 5.235 -12.927 1.00 93.81 316 HIS A N 1
ATOM 2356 C CA . HIS A 1 316 ? 25.822 5.956 -13.601 1.00 93.81 316 HIS A CA 1
ATOM 2357 C C . HIS A 1 316 ? 25.493 6.017 -15.089 1.00 93.81 316 HIS A C 1
ATOM 2359 O O . HIS A 1 316 ? 25.397 4.981 -15.745 1.00 93.81 316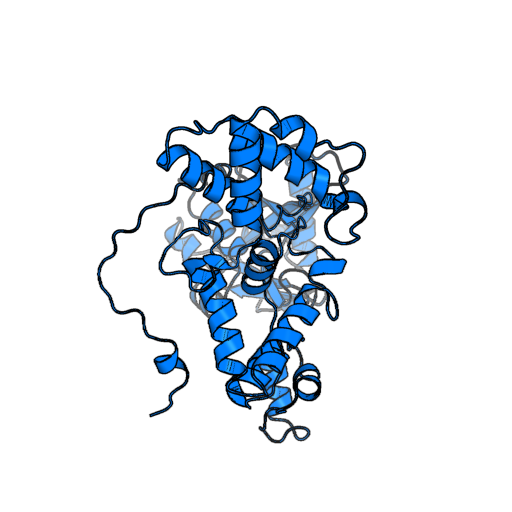 HIS A O 1
ATOM 2365 N N . VAL A 1 317 ? 25.257 7.219 -15.607 1.00 95.44 317 VAL A N 1
ATOM 2366 C CA . VAL A 1 317 ? 24.785 7.397 -16.981 1.00 95.44 317 VAL A CA 1
ATOM 2367 C C . VAL A 1 317 ? 25.952 7.748 -17.890 1.00 95.44 317 VAL A C 1
ATOM 2369 O O . VAL A 1 317 ? 26.704 8.684 -17.616 1.00 95.44 317 VAL A O 1
ATOM 2372 N N . GLU A 1 318 ? 26.053 7.022 -18.996 1.00 94.25 318 GLU A N 1
ATOM 2373 C CA . GLU A 1 318 ? 26.950 7.338 -20.098 1.00 94.25 318 GLU A CA 1
ATOM 2374 C C . GLU A 1 318 ? 26.145 7.555 -21.374 1.00 94.25 318 GLU A C 1
ATOM 2376 O O . GLU A 1 318 ? 25.272 6.755 -21.719 1.00 94.25 318 GLU A O 1
ATOM 2381 N N . ARG A 1 319 ? 26.424 8.656 -22.071 1.00 93.62 319 ARG A N 1
ATOM 2382 C CA . ARG A 1 319 ? 25.792 8.998 -23.347 1.00 93.62 319 ARG A CA 1
ATOM 2383 C C . ARG A 1 319 ? 26.758 8.716 -24.480 1.00 93.62 319 ARG A C 1
ATOM 2385 O O . ARG A 1 319 ? 27.929 9.059 -24.373 1.00 93.62 319 ARG A O 1
ATOM 2392 N N . ALA A 1 320 ? 26.245 8.196 -25.587 1.00 92.44 320 ALA A N 1
ATOM 2393 C CA . ALA A 1 320 ? 26.947 8.229 -26.861 1.00 92.44 320 ALA A CA 1
ATOM 2394 C C . ALA A 1 320 ? 25.959 8.343 -28.027 1.00 92.44 320 ALA A C 1
ATOM 2396 O O . ALA A 1 320 ? 24.777 8.007 -27.913 1.00 92.44 320 ALA A O 1
ATOM 2397 N N . CYS A 1 321 ? 26.475 8.820 -29.151 1.00 90.88 321 CYS A N 1
ATOM 2398 C CA . CYS A 1 321 ? 25.752 8.993 -30.396 1.00 90.88 321 CYS A CA 1
ATOM 2399 C C . CYS A 1 321 ? 26.000 7.797 -31.317 1.00 90.88 321 CYS A C 1
ATOM 2401 O O . CYS A 1 321 ? 27.142 7.355 -31.448 1.00 90.88 321 CYS A O 1
ATOM 2403 N N . VAL A 1 322 ? 24.952 7.293 -31.972 1.00 89.44 322 VAL A N 1
ATOM 2404 C CA . VAL A 1 322 ? 25.055 6.221 -32.972 1.00 89.44 322 VAL A CA 1
ATOM 2405 C C . VAL A 1 322 ? 24.680 6.781 -34.354 1.00 89.44 322 VAL A C 1
ATOM 2407 O O . VAL A 1 322 ? 23.554 7.267 -34.519 1.00 89.44 322 VAL A O 1
ATOM 2410 N N . PRO A 1 323 ? 25.594 6.749 -35.344 1.00 81.94 323 PRO A N 1
ATOM 2411 C CA . PRO A 1 323 ? 25.388 7.375 -36.651 1.00 81.94 323 PRO A CA 1
ATOM 2412 C C . PRO A 1 323 ? 24.486 6.564 -37.592 1.00 81.94 323 PRO A C 1
ATOM 2414 O O . PRO A 1 323 ? 23.781 7.155 -38.404 1.00 81.94 323 PRO A O 1
ATOM 2417 N N . SER A 1 324 ? 24.480 5.230 -37.489 1.00 71.69 324 SER A N 1
ATOM 2418 C CA . SER A 1 324 ? 23.669 4.352 -38.344 1.00 71.69 324 SER A CA 1
ATOM 2419 C C . SER A 1 324 ? 22.516 3.711 -37.573 1.00 71.69 324 SER A C 1
ATOM 2421 O O . SER A 1 324 ? 22.674 3.254 -36.441 1.00 71.69 324 SER A O 1
ATOM 2423 N N . ALA A 1 325 ? 21.339 3.677 -38.194 1.00 61.12 325 ALA A N 1
ATOM 2424 C CA . ALA A 1 325 ? 20.113 3.176 -37.596 1.00 61.12 325 ALA A CA 1
ATOM 2425 C C . ALA A 1 325 ? 19.837 1.725 -38.011 1.00 61.12 325 ALA A C 1
ATOM 2427 O O . ALA A 1 325 ? 19.439 1.462 -39.145 1.00 61.12 325 ALA A O 1
ATOM 2428 N N . ALA A 1 326 ? 19.948 0.788 -37.070 1.00 66.19 326 ALA A N 1
ATOM 2429 C CA . ALA A 1 326 ? 19.285 -0.504 -37.215 1.00 66.19 326 ALA A CA 1
ATOM 2430 C C . ALA A 1 326 ? 17.761 -0.326 -37.058 1.00 66.19 326 ALA A C 1
ATOM 2432 O O . ALA A 1 326 ? 17.301 0.413 -36.179 1.00 66.19 326 ALA A O 1
ATOM 2433 N N . ALA A 1 327 ? 16.970 -1.009 -37.893 1.00 75.62 327 ALA A N 1
ATOM 2434 C CA . ALA A 1 327 ? 15.544 -1.217 -37.627 1.00 75.62 327 ALA A CA 1
ATOM 2435 C C . ALA A 1 327 ? 15.370 -1.914 -36.262 1.00 75.62 327 ALA A C 1
ATOM 2437 O O . ALA A 1 327 ? 16.322 -2.549 -35.805 1.00 75.62 327 ALA A O 1
ATOM 2438 N N . PRO A 1 328 ? 14.199 -1.826 -35.600 1.00 80.19 328 PRO A N 1
ATOM 2439 C CA . PRO A 1 328 ? 13.952 -2.579 -34.373 1.00 80.19 328 PRO A CA 1
ATOM 2440 C C . PRO A 1 328 ? 14.371 -4.039 -34.544 1.00 80.19 328 PRO A C 1
ATOM 2442 O O . PRO A 1 328 ? 14.029 -4.670 -35.545 1.00 80.19 328 PRO A O 1
ATOM 2445 N N . TRP A 1 329 ? 15.129 -4.562 -33.587 1.00 91.94 329 TRP A N 1
ATOM 2446 C CA . TRP A 1 329 ? 15.741 -5.879 -33.714 1.00 91.94 329 TRP A CA 1
ATOM 2447 C C . TRP A 1 329 ? 15.573 -6.700 -32.445 1.00 91.94 329 TRP A C 1
ATOM 2449 O O . TRP A 1 329 ? 15.188 -6.201 -31.385 1.00 91.94 329 TRP A O 1
ATOM 2459 N N . VAL A 1 330 ? 15.841 -7.996 -32.569 1.00 87.38 330 VAL A N 1
ATOM 2460 C CA . VAL A 1 330 ? 15.878 -8.920 -31.440 1.00 87.38 330 VAL A CA 1
ATOM 2461 C C . VAL A 1 330 ? 17.309 -9.397 -31.272 1.00 87.38 330 VAL A C 1
ATOM 2463 O O . VAL A 1 330 ? 17.917 -9.891 -32.218 1.00 87.38 330 VAL A O 1
ATOM 2466 N N . HIS A 1 331 ? 17.839 -9.255 -30.063 1.00 85.56 331 HIS A N 1
ATOM 2467 C CA . HIS A 1 331 ? 19.165 -9.734 -29.701 1.00 85.56 331 HIS A CA 1
ATOM 2468 C C . HIS A 1 331 ? 19.106 -10.371 -28.314 1.00 85.56 331 HIS A C 1
ATOM 2470 O O . HIS A 1 331 ? 18.472 -9.822 -27.410 1.00 85.56 331 HIS A O 1
ATOM 2476 N N . ALA A 1 332 ? 19.714 -11.553 -28.165 1.00 83.12 332 ALA A N 1
ATOM 2477 C CA . ALA A 1 332 ? 19.671 -12.354 -26.937 1.00 83.12 332 ALA A CA 1
ATOM 2478 C C . ALA A 1 332 ? 18.242 -12.520 -26.361 1.00 83.12 332 ALA A C 1
ATOM 2480 O O . ALA A 1 332 ? 18.018 -12.426 -25.157 1.00 83.12 332 ALA A O 1
ATOM 2481 N N . GLY A 1 333 ? 17.244 -12.701 -27.238 1.00 8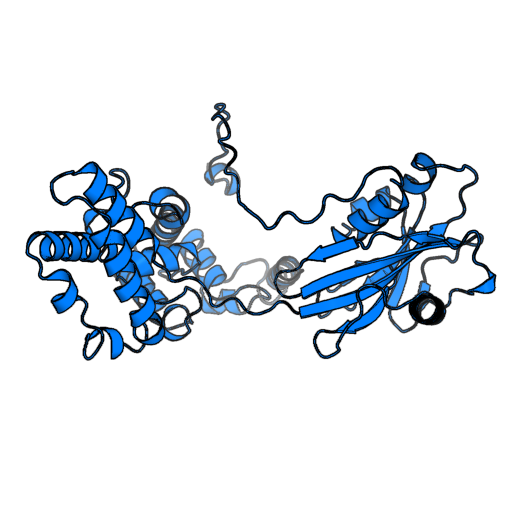3.81 333 GLY A N 1
ATOM 2482 C CA . GLY A 1 333 ? 15.836 -12.864 -26.851 1.00 83.81 333 GLY A CA 1
ATOM 2483 C C . GLY A 1 333 ? 15.136 -11.591 -26.352 1.00 83.81 333 GLY A C 1
ATOM 2484 O O . GLY A 1 333 ? 13.973 -11.654 -25.960 1.00 83.81 333 GLY A O 1
ATOM 2485 N N . ARG A 1 334 ? 15.801 -10.430 -26.380 1.00 87.88 334 ARG A N 1
ATOM 2486 C CA . ARG A 1 334 ? 15.223 -9.134 -25.997 1.00 87.88 334 ARG A CA 1
ATOM 2487 C C . ARG A 1 334 ? 14.957 -8.281 -27.229 1.00 87.88 334 ARG A C 1
ATOM 2489 O O . ARG A 1 334 ? 15.744 -8.281 -28.171 1.00 87.88 334 ARG A O 1
ATOM 2496 N N . SER A 1 335 ? 13.851 -7.540 -27.213 1.00 92.56 335 SER A N 1
ATOM 2497 C CA . SER A 1 335 ? 13.522 -6.574 -28.266 1.00 92.56 335 SER A CA 1
ATOM 2498 C C . SER A 1 335 ? 14.211 -5.240 -28.002 1.00 92.56 335 SER A C 1
ATOM 2500 O O . SER A 1 335 ? 14.077 -4.688 -26.911 1.00 92.56 335 SER A O 1
ATOM 2502 N N . TRP A 1 336 ? 14.885 -4.708 -29.013 1.00 93.12 336 TRP A N 1
ATOM 2503 C CA . TRP A 1 336 ? 15.583 -3.428 -29.005 1.00 93.12 336 TRP A CA 1
ATOM 2504 C C . TRP A 1 336 ? 14.936 -2.494 -30.020 1.00 93.12 336 TRP A C 1
ATOM 2506 O O . TRP A 1 336 ? 14.540 -2.918 -31.108 1.00 93.12 336 TRP A O 1
ATOM 2516 N N . CYS A 1 337 ? 14.769 -1.228 -29.653 1.00 93.00 337 CYS A N 1
ATOM 2517 C CA . CYS A 1 337 ? 14.037 -0.276 -30.473 1.00 93.00 337 CYS A CA 1
ATOM 2518 C C . CYS A 1 337 ? 14.545 1.148 -30.262 1.00 93.00 337 CYS A C 1
ATOM 2520 O O . CYS A 1 337 ? 14.736 1.592 -29.129 1.00 93.00 337 CYS A O 1
ATOM 2522 N N . TRP A 1 338 ? 14.706 1.870 -31.367 1.00 93.06 338 TRP A N 1
ATOM 2523 C CA . TRP A 1 338 ? 14.862 3.317 -31.357 1.00 93.06 338 TRP A CA 1
ATOM 2524 C C . TRP A 1 338 ? 13.498 3.951 -31.119 1.00 93.06 338 TRP A C 1
ATOM 2526 O O . TRP A 1 338 ? 12.553 3.662 -31.849 1.00 93.06 338 TRP A O 1
ATOM 2536 N N . MET A 1 339 ? 13.391 4.780 -30.083 1.00 93.44 339 MET A N 1
ATOM 2537 C CA . MET A 1 339 ? 12.133 5.413 -29.711 1.00 93.44 339 MET A CA 1
ATOM 2538 C C . MET A 1 339 ? 12.269 6.922 -29.606 1.00 93.44 339 MET A C 1
ATOM 2540 O O . MET A 1 339 ? 13.034 7.431 -28.787 1.00 93.44 339 MET A O 1
ATOM 2544 N N . GLY A 1 340 ? 11.473 7.632 -30.402 1.00 92.94 340 GLY A N 1
ATOM 2545 C CA . GLY A 1 340 ? 11.270 9.071 -30.258 1.00 92.94 340 GLY A CA 1
ATOM 2546 C C . GLY A 1 340 ? 10.218 9.417 -29.191 1.00 92.94 340 GLY A C 1
ATOM 2547 O O . GLY A 1 340 ? 9.486 8.538 -28.717 1.00 92.94 340 GLY A O 1
ATOM 2548 N N . PRO A 1 341 ? 10.057 10.705 -28.840 1.00 91.25 341 PRO A N 1
ATOM 2549 C CA . PRO A 1 341 ? 9.148 11.137 -27.773 1.00 91.25 341 PRO A CA 1
ATOM 2550 C C . PRO A 1 341 ? 7.689 10.693 -27.956 1.00 91.25 341 PRO A C 1
ATOM 2552 O O . PRO A 1 341 ? 7.051 10.259 -26.997 1.00 91.25 341 PRO A O 1
ATOM 2555 N N . ALA A 1 342 ? 7.161 10.750 -29.185 1.00 91.81 342 ALA A N 1
ATOM 2556 C CA . ALA A 1 342 ? 5.784 10.346 -29.482 1.00 91.81 342 ALA A CA 1
ATOM 2557 C C . ALA A 1 342 ? 5.563 8.837 -29.277 1.00 91.81 342 ALA A C 1
ATOM 2559 O O . ALA A 1 342 ? 4.576 8.422 -28.665 1.00 91.81 342 ALA A O 1
ATOM 2560 N N . GLN A 1 343 ? 6.517 8.010 -29.715 1.00 92.38 343 GLN A N 1
ATOM 2561 C CA . GLN A 1 343 ? 6.469 6.563 -29.503 1.00 92.38 343 GLN A CA 1
ATOM 2562 C C . GLN A 1 343 ? 6.570 6.230 -28.013 1.00 92.38 343 GLN A C 1
ATOM 2564 O O . GLN A 1 343 ? 5.743 5.471 -27.509 1.00 92.38 343 GLN A O 1
ATOM 2569 N N . MET A 1 344 ? 7.498 6.858 -27.281 1.00 93.38 344 MET A N 1
ATOM 2570 C CA . MET A 1 344 ? 7.623 6.685 -25.829 1.00 93.38 344 MET A CA 1
ATOM 2571 C C . MET A 1 344 ? 6.342 7.059 -25.070 1.00 93.38 344 MET A C 1
ATOM 2573 O O . MET A 1 344 ? 6.002 6.410 -24.076 1.00 93.38 344 MET A O 1
ATOM 2577 N N . ALA A 1 345 ? 5.625 8.092 -25.525 1.00 91.25 345 ALA A N 1
ATOM 2578 C CA . ALA A 1 345 ? 4.333 8.473 -24.965 1.00 91.25 345 ALA A CA 1
ATOM 2579 C C . ALA A 1 345 ? 3.259 7.408 -25.231 1.00 91.25 345 ALA A C 1
ATOM 2581 O O . ALA A 1 345 ? 2.503 7.077 -24.320 1.00 91.25 345 ALA A O 1
ATOM 2582 N N . SER A 1 346 ? 3.233 6.829 -26.436 1.00 91.25 346 SER A N 1
ATOM 2583 C CA . SER A 1 346 ? 2.260 5.795 -26.815 1.00 91.25 346 SER A CA 1
ATOM 2584 C C . SER A 1 346 ? 2.435 4.477 -26.050 1.00 91.25 346 SER A C 1
ATOM 2586 O O . SER A 1 346 ? 1.450 3.884 -25.617 1.00 91.25 346 SER A O 1
ATOM 2588 N N . VAL A 1 347 ? 3.679 4.031 -25.835 1.00 90.12 347 VAL A N 1
ATOM 2589 C CA . VAL A 1 347 ? 3.967 2.768 -25.130 1.00 90.12 347 VAL A CA 1
ATOM 2590 C C . VAL A 1 347 ? 4.004 2.930 -23.611 1.00 90.12 347 VAL A C 1
ATOM 2592 O O . VAL A 1 347 ? 3.927 1.940 -22.889 1.00 90.12 347 VAL A O 1
ATOM 2595 N N . GLY A 1 348 ? 4.124 4.169 -23.123 1.00 89.75 348 GLY A N 1
ATOM 2596 C CA . GLY A 1 348 ? 4.211 4.494 -21.704 1.00 89.75 348 GLY A CA 1
ATOM 2597 C C . GLY A 1 348 ? 5.541 4.072 -21.074 1.00 89.75 348 GLY A C 1
ATOM 2598 O O . GLY A 1 348 ? 5.624 3.045 -20.413 1.00 89.75 348 GLY A O 1
ATOM 2599 N N . VAL A 1 349 ? 6.586 4.891 -21.218 1.00 92.69 349 VAL A N 1
ATOM 2600 C CA . VAL A 1 349 ? 7.888 4.629 -20.569 1.00 92.69 349 VAL A CA 1
ATOM 2601 C C . VAL A 1 349 ? 7.898 4.937 -19.067 1.00 92.69 349 VAL A C 1
ATOM 2603 O O . VAL A 1 349 ? 7.184 5.817 -18.567 1.00 92.69 349 VAL A O 1
ATOM 2606 N N . THR A 1 350 ? 8.766 4.235 -18.335 1.00 92.56 350 THR A N 1
ATOM 2607 C CA . THR A 1 350 ? 8.885 4.351 -16.876 1.00 92.56 350 THR A CA 1
ATOM 2608 C C . THR A 1 350 ? 9.462 5.700 -16.433 1.00 92.56 350 THR A C 1
ATOM 2610 O O . THR A 1 350 ? 10.133 6.409 -17.185 1.00 92.56 350 THR A O 1
ATOM 2613 N N . ALA A 1 351 ? 9.241 6.063 -15.165 1.00 92.31 351 ALA A N 1
ATOM 2614 C CA . ALA A 1 351 ? 9.834 7.273 -14.594 1.00 92.31 351 ALA A CA 1
ATOM 2615 C C . ALA A 1 351 ? 11.375 7.228 -14.577 1.00 92.31 351 ALA A C 1
ATOM 2617 O O . ALA A 1 351 ? 11.996 8.282 -14.669 1.00 92.31 351 ALA A O 1
ATOM 2618 N N . GLY A 1 352 ? 11.990 6.040 -14.495 1.00 93.06 352 GLY A N 1
ATOM 2619 C CA . GLY A 1 352 ? 13.443 5.873 -14.598 1.00 93.06 352 GLY A CA 1
ATOM 2620 C C . GLY A 1 352 ? 13.988 6.354 -15.945 1.00 93.06 352 GLY A C 1
ATOM 2621 O O . GLY A 1 352 ? 14.887 7.190 -15.968 1.00 93.06 352 GLY A O 1
ATOM 2622 N N . VAL A 1 353 ? 13.368 5.934 -17.055 1.00 94.75 353 VAL A N 1
ATOM 2623 C CA . VAL A 1 353 ? 13.734 6.384 -18.415 1.00 94.75 353 VAL A CA 1
ATOM 2624 C C . VAL A 1 353 ? 13.641 7.905 -18.533 1.00 94.75 353 VAL A C 1
ATOM 2626 O O . VAL A 1 353 ? 14.586 8.558 -18.967 1.00 94.75 353 VAL A O 1
ATOM 2629 N N . LYS A 1 354 ? 12.533 8.493 -18.066 1.00 94.00 354 LYS A N 1
ATOM 2630 C CA . LYS A 1 354 ? 12.326 9.951 -18.107 1.00 94.00 354 LYS A CA 1
ATOM 2631 C C . LYS A 1 354 ? 13.396 10.716 -17.319 1.00 94.00 354 LYS A C 1
ATOM 2633 O O . LYS A 1 354 ? 13.834 11.772 -17.765 1.00 94.00 354 LYS A O 1
ATOM 2638 N N . LYS A 1 355 ? 13.827 10.189 -16.165 1.00 94.50 355 LYS A N 1
ATOM 2639 C CA . LYS A 1 355 ? 14.900 10.791 -15.356 1.00 94.50 355 LYS A CA 1
ATOM 2640 C C . LYS A 1 355 ? 16.256 10.743 -16.059 1.00 94.50 355 LYS A C 1
ATOM 2642 O O . LYS A 1 355 ? 16.975 11.732 -15.994 1.00 94.50 355 LYS A O 1
ATOM 2647 N N . VAL A 1 356 ? 16.587 9.635 -16.727 1.00 94.75 356 VAL A N 1
ATOM 2648 C CA . VAL A 1 356 ? 17.841 9.503 -17.491 1.00 94.75 356 VAL A CA 1
ATOM 2649 C C . VAL A 1 356 ? 17.871 10.501 -18.649 1.00 94.75 356 VAL A C 1
ATOM 2651 O O . VAL A 1 356 ? 18.834 11.251 -18.763 1.00 94.75 356 VAL A O 1
ATOM 2654 N N . ILE A 1 357 ? 16.792 10.606 -19.438 1.00 93.12 357 ILE A N 1
ATOM 2655 C CA . ILE A 1 357 ? 16.699 11.603 -20.523 1.00 93.12 357 ILE A CA 1
ATOM 2656 C C . ILE A 1 357 ? 16.885 13.021 -19.972 1.00 93.12 357 ILE A C 1
ATOM 2658 O O . ILE A 1 357 ? 17.663 13.794 -20.523 1.00 93.12 357 ILE A O 1
ATOM 2662 N N . ALA A 1 358 ? 16.210 13.361 -18.869 1.00 91.25 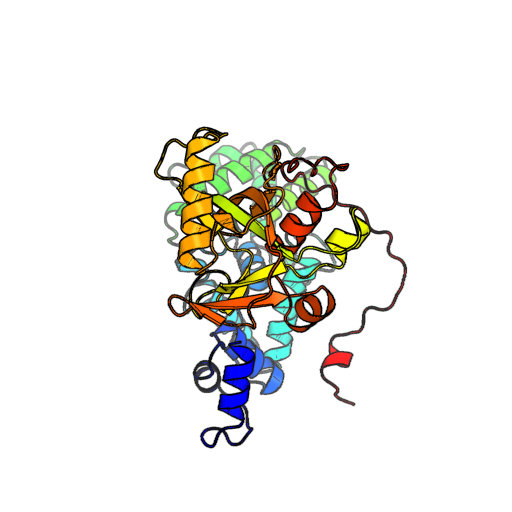358 ALA A N 1
ATOM 2663 C CA . ALA A 1 358 ? 16.345 14.676 -18.246 1.00 91.25 358 ALA A CA 1
ATOM 2664 C C . ALA A 1 358 ? 17.782 14.956 -17.777 1.00 91.25 358 ALA A C 1
ATOM 2666 O O . ALA A 1 358 ? 18.303 16.029 -18.056 1.00 91.25 358 ALA A O 1
ATOM 2667 N N . ALA A 1 359 ? 18.437 13.992 -17.121 1.00 91.00 359 ALA A N 1
ATOM 2668 C CA . ALA A 1 359 ? 19.815 14.138 -16.647 1.00 91.00 359 ALA A CA 1
ATOM 2669 C C . ALA A 1 359 ? 20.814 14.368 -17.793 1.00 91.00 359 ALA A C 1
ATOM 2671 O O . ALA A 1 359 ? 21.765 15.128 -17.643 1.00 91.00 359 ALA A O 1
ATOM 2672 N N . VAL A 1 360 ? 20.574 13.735 -18.942 1.00 89.75 360 VAL A N 1
ATOM 2673 C CA . VAL A 1 360 ? 21.455 13.806 -20.111 1.00 89.75 360 VAL A CA 1
ATOM 2674 C C . VAL A 1 360 ? 21.190 15.045 -20.979 1.00 89.75 360 VAL A C 1
ATOM 2676 O O . VAL A 1 360 ? 22.110 15.565 -21.610 1.00 89.75 360 VAL A O 1
ATOM 2679 N N . CYS A 1 361 ? 19.945 15.530 -21.028 1.00 85.69 361 CYS A N 1
ATOM 2680 C CA . CYS A 1 361 ? 19.568 16.703 -21.825 1.00 85.69 361 CYS A CA 1
ATOM 2681 C C . CYS A 1 361 ? 19.770 18.029 -21.079 1.00 85.69 361 CYS A C 1
ATOM 2683 O O . CYS A 1 361 ? 20.082 19.041 -21.705 1.00 85.69 361 CYS A O 1
ATOM 2685 N N . ASP A 1 362 ? 19.590 18.039 -19.758 1.00 74.94 362 ASP A N 1
ATOM 2686 C CA . ASP A 1 362 ? 19.545 19.261 -18.956 1.00 74.94 362 ASP A CA 1
ATOM 2687 C C . ASP A 1 362 ? 20.833 19.405 -18.140 1.00 74.94 362 ASP A C 1
ATOM 2689 O O . ASP A 1 362 ? 20.819 19.348 -16.911 1.00 74.94 362 ASP A O 1
ATOM 2693 N N . GLN A 1 363 ? 21.958 19.636 -18.822 1.00 63.72 363 GLN A N 1
ATOM 2694 C CA . GLN A 1 363 ? 23.286 19.827 -18.208 1.00 63.72 363 GLN A CA 1
ATOM 2695 C C . GLN A 1 363 ? 23.371 21.026 -17.222 1.00 63.72 363 GLN A C 1
ATOM 2697 O O . GLN A 1 363 ? 24.427 21.286 -16.653 1.00 63.72 363 GLN A O 1
ATOM 2702 N N . SER A 1 364 ? 22.275 21.761 -16.982 1.00 47.09 364 SER A N 1
ATOM 2703 C CA . SER A 1 364 ? 22.216 22.987 -16.171 1.00 47.09 364 SER A CA 1
ATOM 2704 C C . SER A 1 364 ? 21.319 22.925 -14.927 1.00 47.09 364 SER A C 1
ATOM 2706 O O . SER A 1 364 ? 21.128 23.948 -14.266 1.00 47.09 364 SER A O 1
ATOM 2708 N N . ARG A 1 365 ? 20.778 21.760 -14.540 1.00 37.88 365 ARG A N 1
ATOM 2709 C CA . ARG A 1 365 ? 20.065 21.626 -13.256 1.00 37.88 365 ARG A CA 1
ATOM 2710 C C . ARG A 1 365 ? 20.705 20.560 -12.374 1.00 37.88 365 ARG A C 1
ATOM 2712 O O . ARG A 1 365 ? 20.649 19.391 -12.742 1.00 37.88 365 ARG A O 1
ATOM 2719 N N . PRO A 1 366 ? 21.232 20.904 -11.180 1.00 35.91 366 PRO A N 1
ATOM 2720 C CA . PRO A 1 366 ? 21.512 19.876 -10.192 1.00 35.91 366 PRO A CA 1
ATOM 2721 C C . PRO A 1 366 ? 20.205 19.133 -9.913 1.00 35.91 366 PRO A C 1
ATOM 2723 O O . PRO A 1 366 ? 19.190 19.749 -9.566 1.00 35.91 366 PRO A O 1
ATOM 2726 N N . VAL A 1 367 ? 20.220 17.811 -10.092 1.00 42.09 367 VAL A N 1
ATOM 2727 C CA . VAL A 1 367 ? 19.127 16.956 -9.628 1.00 42.09 367 VAL A CA 1
ATOM 2728 C C . VAL A 1 367 ? 18.977 17.251 -8.134 1.00 42.09 367 VAL A C 1
ATOM 2730 O O . VAL A 1 3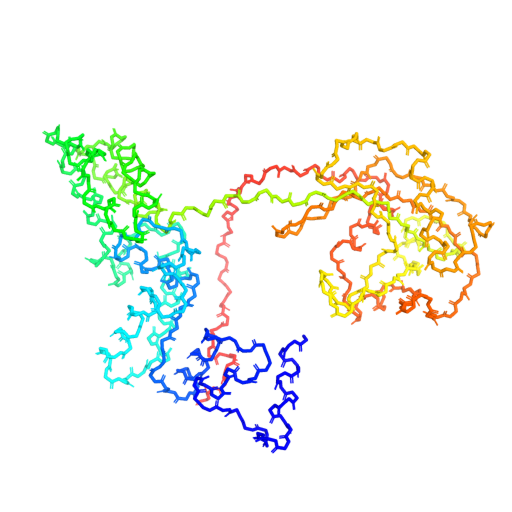67 ? 19.972 17.188 -7.406 1.00 42.09 367 VAL A O 1
ATOM 2733 N N . PRO A 1 368 ? 17.790 17.649 -7.640 1.00 36.09 368 PRO A N 1
ATOM 2734 C CA . PRO A 1 368 ? 17.648 17.935 -6.226 1.00 36.09 368 PRO A CA 1
ATOM 2735 C C . PRO A 1 368 ? 17.998 16.661 -5.460 1.00 36.09 368 PRO A C 1
ATOM 2737 O O . PRO A 1 368 ? 17.326 15.641 -5.627 1.00 36.09 368 PRO A O 1
ATOM 2740 N N . LYS A 1 369 ? 19.058 16.734 -4.636 1.00 32.03 369 LYS A N 1
ATOM 2741 C CA . LYS A 1 369 ? 19.395 15.706 -3.646 1.00 32.03 369 LYS A CA 1
ATOM 2742 C C . LYS A 1 369 ? 18.097 15.268 -2.987 1.00 32.03 369 LYS A C 1
ATOM 2744 O O . LYS A 1 369 ? 17.307 16.129 -2.583 1.00 32.03 369 LYS A O 1
ATOM 2749 N N . ALA A 1 370 ? 17.878 13.959 -2.899 1.00 37.31 370 ALA A N 1
ATOM 2750 C CA . ALA A 1 370 ? 16.763 13.394 -2.166 1.00 37.31 370 ALA A CA 1
ATOM 2751 C C . ALA A 1 370 ? 16.789 13.964 -0.740 1.00 37.31 370 ALA A C 1
ATOM 2753 O O . ALA A 1 370 ? 17.526 13.500 0.127 1.00 37.31 370 ALA A O 1
ATOM 2754 N N . LYS A 1 371 ? 16.005 15.020 -0.491 1.00 31.61 371 LYS A N 1
ATOM 2755 C CA . LYS A 1 371 ? 15.694 15.434 0.868 1.00 31.61 371 LYS A CA 1
ATOM 2756 C C . LYS A 1 371 ? 14.979 14.234 1.463 1.00 31.61 371 LYS A C 1
ATOM 2758 O O . LYS A 1 371 ? 13.943 13.821 0.935 1.00 31.61 371 LYS A O 1
ATOM 2763 N N . GLY A 1 372 ? 15.560 13.654 2.516 1.00 31.34 372 GLY A N 1
ATOM 2764 C CA . GLY A 1 372 ? 14.850 12.715 3.373 1.00 31.34 372 GLY A CA 1
ATOM 2765 C C . GLY A 1 372 ? 13.453 13.277 3.596 1.00 31.34 372 GLY A C 1
ATOM 2766 O O . GLY A 1 372 ? 13.314 14.460 3.900 1.00 31.34 372 GLY A O 1
ATOM 2767 N N . ALA A 1 373 ? 12.438 12.476 3.286 1.00 29.70 373 ALA A N 1
ATOM 2768 C CA . ALA A 1 373 ? 11.061 12.928 3.234 1.00 29.70 373 ALA A CA 1
ATOM 2769 C C . ALA A 1 373 ? 10.594 13.395 4.621 1.00 29.70 373 ALA A C 1
ATOM 2771 O O . ALA A 1 373 ? 9.981 12.642 5.370 1.00 29.70 373 ALA A O 1
ATOM 2772 N N . THR A 1 374 ? 10.847 14.655 4.961 1.00 27.98 374 THR A N 1
ATOM 2773 C CA . THR A 1 374 ? 9.982 15.422 5.842 1.00 27.98 374 THR A CA 1
ATOM 2774 C C . THR A 1 374 ? 8.804 15.853 4.988 1.00 27.98 374 THR A C 1
ATOM 2776 O O . THR A 1 374 ? 8.886 16.754 4.153 1.00 27.98 374 THR A O 1
ATOM 2779 N N . VAL A 1 375 ? 7.700 15.130 5.157 1.00 29.14 375 VAL A N 1
ATOM 2780 C CA . VAL A 1 375 ? 6.397 15.481 4.601 1.00 29.14 375 VAL A CA 1
ATOM 2781 C C . VAL A 1 375 ? 5.982 16.821 5.209 1.00 29.14 375 VAL A C 1
ATOM 2783 O O . VAL A 1 375 ? 5.386 16.887 6.278 1.00 29.14 375 VAL A O 1
ATOM 2786 N N . SER A 1 376 ? 6.321 17.910 4.528 1.00 27.67 376 SER A N 1
ATOM 2787 C CA . SER A 1 376 ? 5.663 19.194 4.725 1.00 27.67 376 SER A CA 1
ATOM 2788 C C . SER A 1 376 ? 4.272 19.077 4.103 1.00 27.67 376 SER A C 1
ATOM 2790 O O . SER A 1 376 ? 4.125 19.046 2.878 1.00 27.67 376 SER A O 1
ATOM 2792 N N . LYS A 1 377 ? 3.244 18.932 4.953 1.00 30.03 377 LYS A N 1
ATOM 2793 C CA . LYS A 1 377 ? 1.835 19.044 4.554 1.00 30.03 377 LYS A CA 1
ATOM 2794 C C . LYS A 1 377 ? 1.636 20.439 3.947 1.00 30.03 377 LYS A C 1
ATOM 2796 O O . LYS A 1 377 ? 1.451 21.415 4.670 1.00 30.03 377 LYS A O 1
ATOM 2801 N N . ARG A 1 378 ? 1.643 20.551 2.615 1.00 28.38 378 ARG A N 1
ATOM 2802 C CA . ARG A 1 378 ? 1.047 21.710 1.939 1.00 28.38 378 ARG A CA 1
ATOM 2803 C C . ARG A 1 378 ? -0.453 21.674 2.232 1.00 28.38 378 ARG A C 1
ATOM 2805 O O . ARG A 1 378 ? -1.161 20.844 1.669 1.00 28.38 378 ARG A O 1
ATOM 2812 N N . LYS A 1 379 ? -0.926 22.566 3.111 1.00 30.64 379 LYS A N 1
ATOM 2813 C CA . LYS A 1 379 ? -2.343 22.946 3.189 1.00 30.64 379 LYS A CA 1
ATOM 2814 C C . LYS A 1 379 ? -2.747 23.430 1.797 1.00 30.64 379 LYS A C 1
ATOM 2816 O O . LYS A 1 379 ? -2.337 24.505 1.368 1.00 30.64 379 LYS A O 1
ATOM 2821 N N . ARG A 1 380 ? -3.488 22.602 1.065 1.00 27.97 380 ARG A N 1
ATOM 2822 C CA . ARG A 1 380 ? -4.157 23.026 -0.160 1.00 27.97 380 ARG A CA 1
ATOM 2823 C C . ARG A 1 380 ? -5.396 23.788 0.295 1.00 27.97 380 ARG A C 1
ATOM 2825 O O . ARG A 1 380 ? -6.216 23.226 1.015 1.00 27.97 380 ARG A O 1
ATOM 2832 N N . ALA A 1 381 ? -5.473 25.070 -0.053 1.00 30.34 381 ALA A N 1
ATOM 2833 C CA . ALA A 1 381 ? -6.703 25.830 0.087 1.00 30.34 381 ALA A CA 1
ATOM 2834 C C . ALA A 1 381 ? -7.810 25.085 -0.672 1.00 30.34 381 ALA A C 1
ATOM 2836 O O . ALA A 1 381 ? -7.606 24.658 -1.813 1.00 30.34 381 ALA A O 1
ATOM 2837 N N . ILE A 1 382 ? -8.926 24.865 0.016 1.00 32.38 382 ILE A N 1
ATOM 2838 C CA . ILE A 1 382 ? -10.144 24.287 -0.537 1.00 32.38 382 ILE A CA 1
ATOM 2839 C C . ILE A 1 382 ? -10.713 25.354 -1.470 1.00 32.38 382 ILE A C 1
ATOM 2841 O O . ILE A 1 382 ? -11.338 26.300 -1.007 1.00 32.38 382 ILE A O 1
ATOM 2845 N N . ASN A 1 383 ? -10.431 25.233 -2.765 1.00 31.06 383 ASN A N 1
ATOM 2846 C CA . ASN A 1 383 ? -11.255 25.879 -3.774 1.00 31.06 383 ASN A CA 1
ATOM 2847 C C . ASN A 1 383 ? -12.287 24.853 -4.222 1.00 31.06 383 ASN A C 1
ATOM 2849 O O . ASN A 1 383 ? -11.942 23.765 -4.688 1.00 31.06 383 ASN A O 1
ATOM 2853 N N . ASP A 1 384 ? -13.530 25.241 -3.987 1.00 35.75 384 ASP A N 1
ATOM 2854 C CA . ASP A 1 384 ? -14.776 24.558 -4.268 1.00 35.75 384 ASP A CA 1
ATOM 2855 C C . ASP A 1 384 ? -14.869 24.195 -5.758 1.00 35.75 384 ASP A C 1
ATOM 2857 O O . ASP A 1 384 ? -15.194 25.016 -6.613 1.00 35.75 384 ASP A O 1
ATOM 2861 N N . VAL A 1 385 ? -14.480 22.967 -6.090 1.00 38.75 385 VAL A N 1
ATOM 2862 C CA . VAL A 1 385 ? -14.785 22.334 -7.371 1.00 38.75 385 VAL A CA 1
ATOM 2863 C C . VAL A 1 385 ? -15.298 20.956 -7.008 1.00 38.75 385 VAL A C 1
ATOM 2865 O O . VAL A 1 385 ? -14.532 20.107 -6.549 1.00 38.75 385 VAL A O 1
ATOM 2868 N N . SER A 1 386 ? -16.609 20.780 -7.157 1.00 40.44 386 SER A N 1
ATOM 2869 C CA . SER A 1 386 ? -17.352 19.547 -6.911 1.00 40.44 386 SER A CA 1
ATOM 2870 C C . SER A 1 386 ? -16.556 18.322 -7.367 1.00 40.44 386 SER A C 1
ATOM 2872 O O . SER A 1 386 ? -16.378 18.096 -8.570 1.00 40.44 386 SER A O 1
ATOM 2874 N N . GLN A 1 387 ? -16.055 17.533 -6.414 1.00 34.16 387 GLN A N 1
ATOM 2875 C CA . GLN A 1 387 ? -15.492 16.232 -6.742 1.00 34.16 387 GLN A CA 1
ATOM 2876 C C . GLN A 1 387 ? -16.610 15.371 -7.341 1.00 34.16 387 GLN A C 1
ATOM 2878 O O . GLN A 1 387 ? -17.690 15.299 -6.749 1.00 34.16 387 GLN A O 1
ATOM 2883 N N . PRO A 1 388 ? -16.391 14.730 -8.500 1.00 36.59 388 PRO A N 1
ATOM 2884 C CA . PRO A 1 388 ? -17.376 13.819 -9.056 1.00 36.59 388 PRO A CA 1
ATOM 2885 C C . PRO A 1 388 ? -17.601 12.677 -8.062 1.00 36.59 388 PRO A C 1
ATOM 2887 O O . PRO A 1 388 ? -16.660 11.999 -7.647 1.00 36.59 388 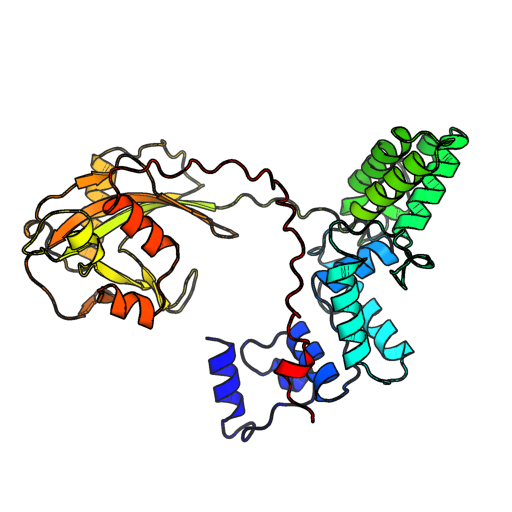PRO A O 1
ATOM 2890 N N . THR A 1 389 ? -18.851 12.498 -7.642 1.00 46.62 389 THR A N 1
ATOM 2891 C CA . THR A 1 389 ? -19.249 11.419 -6.737 1.00 46.62 389 THR A CA 1
ATOM 2892 C C . THR A 1 389 ? -19.074 10.069 -7.433 1.00 46.62 389 THR A C 1
ATOM 2894 O O . THR A 1 389 ? -19.187 9.968 -8.658 1.00 46.62 389 THR A O 1
ATOM 2897 N N . LEU A 1 390 ? -18.827 9.007 -6.658 1.00 39.25 390 LEU A N 1
ATOM 2898 C CA . LEU A 1 390 ? -18.644 7.636 -7.162 1.00 39.25 390 LEU A CA 1
ATOM 2899 C C . LEU A 1 390 ? -19.815 7.162 -8.054 1.00 39.25 390 LEU A C 1
ATOM 2901 O O . LEU A 1 390 ? -19.618 6.366 -8.970 1.00 39.25 390 LEU A O 1
ATOM 2905 N N . GLY A 1 391 ? -21.020 7.706 -7.834 1.00 40.00 391 GLY A N 1
ATOM 2906 C CA . GLY A 1 391 ? -22.211 7.452 -8.652 1.00 40.00 391 GLY A CA 1
ATOM 2907 C C . GLY A 1 391 ? -22.071 7.885 -10.116 1.00 40.00 391 GLY A C 1
ATOM 2908 O O . GLY A 1 391 ? -22.619 7.229 -10.997 1.00 40.00 391 GLY A O 1
ATOM 2909 N N . SER A 1 392 ? -21.256 8.907 -10.406 1.00 39.81 392 SER A N 1
ATOM 2910 C CA . SER A 1 392 ? -20.949 9.322 -11.786 1.00 39.81 392 SER A CA 1
ATOM 2911 C C . SER A 1 392 ? -20.117 8.291 -12.560 1.00 39.81 392 SER A C 1
ATOM 2913 O O . SER A 1 392 ? -20.100 8.314 -13.788 1.00 39.81 392 SER A O 1
ATOM 2915 N N . PHE A 1 393 ? -19.458 7.362 -11.858 1.00 31.25 393 PHE A N 1
ATOM 2916 C CA . PHE A 1 393 ? -18.589 6.347 -12.453 1.00 31.25 393 PHE A CA 1
ATOM 2917 C C . PHE A 1 393 ? -19.319 5.031 -12.767 1.00 31.25 393 PHE A C 1
ATOM 2919 O O . PHE A 1 393 ? -18.887 4.295 -13.650 1.00 31.25 393 PHE A O 1
ATOM 2926 N N . PHE A 1 394 ? -20.425 4.736 -12.072 1.00 37.06 394 PHE A N 1
ATOM 2927 C CA . PHE A 1 394 ? -21.167 3.472 -12.209 1.00 37.06 394 PHE A CA 1
ATOM 2928 C C . PHE A 1 394 ? -22.575 3.606 -12.799 1.00 37.06 394 PHE A C 1
ATOM 2930 O O . PHE A 1 394 ? -23.277 2.602 -12.874 1.00 37.06 394 PHE A O 1
ATOM 2937 N N . GLY A 1 395 ? -22.970 4.802 -13.253 1.00 36.53 395 GLY A N 1
ATOM 2938 C CA . GLY A 1 395 ? -24.099 5.002 -14.166 1.00 36.53 395 GLY A CA 1
ATOM 2939 C C . GLY A 1 395 ? -25.353 4.195 -13.826 1.00 36.53 395 GLY A C 1
ATOM 2940 O O . GLY A 1 395 ? -25.764 3.344 -14.610 1.00 36.53 395 GLY A O 1
ATOM 2941 N N . LYS A 1 396 ? -25.970 4.465 -12.674 1.00 32.09 396 LYS A N 1
ATOM 2942 C CA . LYS A 1 396 ? -27.387 4.150 -12.468 1.00 32.09 396 LYS A CA 1
ATOM 2943 C C . LYS A 1 396 ? -28.155 5.463 -12.549 1.00 32.09 396 LYS A C 1
ATOM 2945 O O . LYS A 1 396 ? -27.879 6.375 -11.772 1.00 32.09 396 LYS A O 1
ATOM 2950 N N . SER A 1 397 ? -29.011 5.562 -13.567 1.00 37.22 397 SER A N 1
ATOM 2951 C CA . SER A 1 397 ? -30.075 6.571 -13.638 1.00 37.22 397 SER A CA 1
ATOM 2952 C C . SER A 1 397 ? -31.134 6.249 -12.598 1.00 37.22 397 SER A C 1
ATOM 2954 O O . SER A 1 397 ? -31.351 5.033 -12.374 1.00 37.22 397 SER A O 1
#

Radius of gyration: 27.83 Å; Cα contacts (8 Å, |Δi|>4): 605; chains: 1; bounding box: 68×46×79 Å

Nearest PDB structures (foldseek):
  8dw7-assembly2_D  TM=8.359E-01  e=1.055E-13  Geobacillus stearothermophilus
  1wef-assembly1_A  TM=8.387E-01  e=4.675E-06  Escherichia coli
  1kg7-assembly1_A  TM=8.399E-01  e=7.212E-06  Escherichia coli
  1kg4-assembly1_A  TM=8.370E-01  e=7.212E-06  Escherichia coli
  1weg-assembly1_A  TM=8.386E-01  e=1.382E-05  Escherichia coli

Secondary structure (DSSP, 8-state):
-HHHHHHHHHHSTTTTTPPP-SHHHHHTSTT--HHHHHHHHHHHH--------HHHHHHHHHHHT--SBTT-HHHHSTTSHHHHHHHHHHHHTTTS-HHHHHHHHHHHHHHTSSTT--S--TT-TTGGG-HHHHHHHHHHHHHHTT-HHHHT-STT-GGGG-TTTGGGHHHHHHHHHHHHHTS-TT-HHHHHHHHHHHHTT-SBPPP-PPPEEEEEEEEEEEEPPSS-SHHHHHHS-EEEEEPPSSSTTTT-EE--EEEEEETTS---SS--HHHHHHHHHHHHHHHT--GGG-EEEEE-SSPEEEE-SSEEEEEEEEEEEESS-PPSEEETTEEEEEE-HHHHHHHT--HHHHHHHHHHH-TTSPPP------------------PPPTHHHH---

Organism: NCBI:txid221442

InterPro domains:
  IPR000445 Helix-hairpin-helix motif [PF00633] (15-42)
  IPR003265 HhH-GPD domain [SM00478] (2-111)
  IPR003265 HhH-GPD domain [cd00056] (3-109)
  IPR011257 DNA glycosylase [SSF48150] (2-116)
  IPR015797 NUDIX hydrolase-like domain superfamily [SSF55811] (203-360)
  IPR023170 Helix-hairpin-helix, base-excision DNA repair, C-terminal [G3DSA:1.10.1670.10] (49-116)
  IPR029119 Adenine DNA glycosylase, C-terminal [PF14815] (235-358)
  IPR029119 Adenine DNA glycosylase, C-terminal [cd03431] (211-358)
  IPR044298 Adenine/Thymine-DNA glycosylase [PTHR42944] (1-369)

Foldseek 3Di:
DQVVQLQVVCVDPVNVVHQDLALVSNCVGGPQDSQNSQLCNCQVPLPLGFHDDPLLLQVCCQLVVQAAACPQCQRPNPPHDSRVVRSVVSVVCVSPRNNVVNVVSSVLSVPQSDLQHQLCDPVRPCSVRGVQLVVLVVLLVCVVVVNNCVQLPDPPNPLCVDPRRNVRSVVLSVQLVVLNNQADSVDPVSSSSSSSSSSSCPPPDDDDDDAKEWEKEFEFEWADDPDDALVRLQQTWTKWKAADCDDDPHRAIDTQMDTQDIPVDPDDPDPDPVSSVVRNVVSCVQVVHDPVQWDDKDWAPAWFWDDDPRYIYTYGYIYTYGHDDDDFDAGPNMTMHTDGPVRCVVRPHDPSRVRNSCSVSCVPDDPPDPDPDPPPPPPDPDDDDDDDDPCVVVDDD

Solvent-accessible surface area (backbone atoms only — not comparable to full-atom values): 22117 Å² total; per-residue (Å²): 105,47,66,59,54,25,51,52,51,28,58,29,86,91,38,68,61,44,78,60,60,46,45,75,54,29,44,72,35,52,80,34,46,70,46,55,14,14,45,50,15,5,60,76,58,55,32,75,41,46,52,67,52,78,32,33,48,30,40,51,16,26,38,69,48,39,35,29,30,74,82,35,60,62,38,57,34,90,89,20,53,53,47,50,54,33,38,51,54,38,55,73,44,74,54,56,59,23,24,57,52,47,49,50,45,38,48,39,11,67,63,53,52,21,84,84,24,42,59,71,52,87,85,37,91,56,35,92,59,27,38,25,40,50,54,32,52,54,44,44,53,29,48,71,71,73,40,39,68,67,80,55,38,78,94,76,41,72,54,56,76,34,90,55,25,24,91,30,32,66,64,46,44,54,50,42,53,58,43,45,73,71,35,48,82,91,36,66,71,37,43,52,51,26,23,21,55,44,24,41,49,38,38,31,77,71,82,83,71,84,58,45,44,37,34,30,37,31,45,54,36,28,50,64,63,100,56,84,56,47,70,44,59,64,62,34,34,34,46,30,30,41,40,57,84,58,76,87,67,41,58,39,55,35,56,43,58,35,82,79,48,44,73,92,51,94,74,61,96,68,77,47,71,68,54,49,49,54,42,49,50,51,39,30,59,63,59,75,45,66,75,86,59,52,42,76,75,45,77,51,93,65,67,50,78,41,78,55,96,61,38,34,38,42,28,41,42,33,36,30,26,36,79,74,83,75,72,73,43,75,40,95,91,30,49,36,36,72,37,34,58,70,54,40,62,74,74,59,60,45,73,59,46,55,51,52,53,47,61,71,40,43,86,83,58,82,75,77,71,82,68,76,84,73,82,74,80,75,82,71,79,88,72,95,65,87,73,84,55,74,64,78,77,66,72,74,130

pLDDT: mean 85.77, std 17.29, range [27.67, 98.38]